Protein AF-A0A1J4KI09-F1 (afdb_monomer)

Foldseek 3Di:
DDCPDPVVVVVVVVVVVVVVVVVVPVVPVVVVVVPPPPPPPDDPDDDDDDDDDDDDDDDDPPVVVVVVVVVVVVVVVVVVVVVVVVVVVVVVVVVVVVVVVVVVVVVVVVVVVVVVVVVVVVVVVVVVVVVVVVVVVVVVVVVVVVVVVVVVVVVVVVVVVVVVVVVVVVVVVVVVVVVVVVVVVVVVVVVVVVVVVVVVVVVVVVVVVVVCVVVCVVPVPDDDDDDDDDDDDDDDDDDDDDDDDDDDDDDDDDDDDDDDDDPPDPDDDPVPPPPPPPPPDDDDDPDPDDDDDDDDDDDDDDDDDDDDDDDDDDDDDDDDDDDDDDDDDDDDDDDDDPDDDDDDDDDDDDPPDDPPPPPPPPPPVPPVVPVCLVVDDPVRLVVLLVVLVVVLVVLVVVLPDDDDPPDDPVRVVVVNVVSVVVNVVSVVSNVVSVVVCVVVVND

Structure (mmCIF, N/CA/C/O backbone):
data_AF-A0A1J4KI09-F1
#
_entry.id   AF-A0A1J4KI09-F1
#
loop_
_atom_site.group_PDB
_atom_site.id
_atom_site.type_symbol
_atom_site.label_atom_id
_atom_site.label_alt_id
_atom_site.label_comp_id
_atom_site.label_asym_id
_atom_site.label_entity_id
_atom_site.label_seq_id
_atom_site.pdbx_PDB_ins_code
_atom_site.Cartn_x
_atom_site.Cartn_y
_atom_site.Cartn_z
_atom_site.occupancy
_atom_site.B_iso_or_equiv
_atom_site.auth_seq_id
_atom_site.auth_comp_id
_atom_site.auth_asym_id
_atom_site.auth_atom_id
_atom_site.pdbx_PDB_model_num
ATOM 1 N N . MET A 1 1 ? 9.977 -10.238 6.187 1.00 40.34 1 MET A N 1
ATOM 2 C CA . MET A 1 1 ? 10.417 -11.441 5.438 1.00 40.34 1 MET A CA 1
ATOM 3 C C . MET A 1 1 ? 9.981 -11.279 3.990 1.00 40.34 1 MET A C 1
ATOM 5 O O . MET A 1 1 ? 8.787 -11.176 3.751 1.00 40.34 1 MET A O 1
ATOM 9 N N . SER A 1 2 ? 10.914 -11.167 3.041 1.00 41.56 2 SER A N 1
ATOM 10 C CA . SER A 1 2 ? 10.584 -10.875 1.637 1.00 41.56 2 SER A CA 1
ATOM 11 C C . SER A 1 2 ? 10.289 -12.168 0.868 1.00 41.56 2 SER A C 1
ATOM 13 O O . SER A 1 2 ? 11.198 -12.942 0.562 1.00 41.56 2 SER A O 1
ATOM 15 N N . PHE A 1 3 ? 9.011 -12.416 0.577 1.00 40.88 3 PHE A N 1
ATOM 16 C CA . PHE A 1 3 ? 8.553 -13.527 -0.259 1.00 40.88 3 PHE A CA 1
ATOM 17 C C . PHE A 1 3 ? 8.677 -13.161 -1.745 1.00 40.88 3 PHE A C 1
ATOM 19 O O . PHE A 1 3 ? 7.686 -13.022 -2.458 1.00 40.88 3 PHE A O 1
ATOM 26 N N . MET A 1 4 ? 9.908 -13.026 -2.246 1.00 41.66 4 MET A N 1
ATOM 27 C CA . MET A 1 4 ? 10.122 -13.129 -3.691 1.00 41.66 4 MET A CA 1
ATOM 28 C C . MET A 1 4 ? 9.833 -14.569 -4.110 1.00 41.66 4 MET A C 1
ATOM 30 O O . MET A 1 4 ? 10.566 -15.496 -3.761 1.00 41.66 4 MET A O 1
ATOM 34 N N . THR A 1 5 ? 8.751 -14.759 -4.858 1.00 57.91 5 THR A N 1
ATOM 35 C CA . THR A 1 5 ? 8.378 -16.066 -5.395 1.00 57.91 5 THR A CA 1
ATOM 36 C C . THR A 1 5 ? 9.490 -16.591 -6.311 1.00 57.91 5 THR A C 1
ATOM 38 O O . THR A 1 5 ? 10.073 -15.851 -7.109 1.00 57.91 5 THR A O 1
ATOM 41 N N . ASN A 1 6 ? 9.788 -17.893 -6.229 1.00 62.34 6 ASN A N 1
ATOM 42 C CA . ASN A 1 6 ? 10.844 -18.554 -7.017 1.00 62.34 6 ASN A CA 1
ATOM 43 C C . ASN A 1 6 ? 10.707 -18.347 -8.543 1.00 62.34 6 ASN A C 1
ATOM 45 O O . ASN A 1 6 ? 11.674 -18.522 -9.282 1.00 62.34 6 ASN A O 1
ATOM 49 N N . SER A 1 7 ? 9.527 -17.934 -9.015 1.00 54.84 7 SER A N 1
ATOM 50 C CA . SER A 1 7 ? 9.259 -17.586 -10.412 1.00 54.84 7 SER A CA 1
ATOM 51 C C . SER A 1 7 ? 9.945 -16.282 -10.849 1.00 54.84 7 SER A C 1
ATOM 53 O O . SER A 1 7 ? 10.498 -16.218 -11.948 1.00 54.84 7 SER A O 1
ATOM 55 N N . GLN A 1 8 ? 10.008 -15.258 -9.986 1.00 55.59 8 GLN A N 1
ATOM 56 C CA . GLN A 1 8 ? 10.677 -13.997 -10.332 1.00 55.59 8 GLN A CA 1
ATOM 57 C C . GLN A 1 8 ? 12.206 -14.103 -10.299 1.00 55.59 8 GLN A C 1
ATOM 59 O O . GLN A 1 8 ? 12.866 -13.527 -11.163 1.00 55.59 8 GLN A O 1
ATOM 64 N N . LYS A 1 9 ? 12.776 -14.913 -9.393 1.00 63.41 9 LYS A N 1
ATOM 65 C CA . LYS A 1 9 ? 14.228 -15.184 -9.373 1.00 63.41 9 LYS A CA 1
ATOM 66 C C . LYS A 1 9 ? 14.721 -15.889 -10.642 1.00 63.41 9 LYS A C 1
ATOM 68 O O . LYS A 1 9 ? 15.825 -15.614 -11.097 1.00 63.41 9 LYS A O 1
ATOM 73 N N . LYS A 1 10 ? 13.909 -16.768 -11.242 1.00 67.62 10 LYS A N 1
ATOM 74 C CA . LYS A 1 10 ? 14.282 -17.453 -12.492 1.00 67.62 10 LYS A CA 1
ATOM 75 C C . LYS A 1 10 ? 14.259 -16.519 -13.705 1.00 67.62 10 LYS A C 1
ATOM 77 O O . LYS A 1 10 ? 15.130 -16.626 -14.563 1.00 67.62 10 LYS A O 1
ATOM 82 N N . LYS A 1 11 ? 13.316 -15.571 -13.762 1.00 64.94 11 LYS A N 1
ATOM 83 C CA . LYS A 1 11 ? 13.238 -14.602 -14.870 1.00 64.94 11 LYS A CA 1
ATOM 84 C C . LYS A 1 11 ? 14.369 -13.572 -14.836 1.00 64.94 11 LYS A C 1
ATOM 86 O O . LYS A 1 11 ? 14.918 -13.263 -15.888 1.00 64.94 11 LYS A O 1
ATOM 91 N N . SER A 1 12 ? 14.767 -13.091 -13.655 1.00 62.97 12 SER A N 1
ATOM 92 C CA . SER A 1 12 ? 15.884 -12.142 -13.552 1.00 62.97 12 SER A CA 1
ATOM 93 C C . SER A 1 12 ? 17.239 -12.778 -13.885 1.00 62.97 12 SER A C 1
ATOM 95 O O . SER A 1 12 ? 18.073 -12.126 -14.508 1.00 62.97 12 SER A O 1
ATOM 97 N N . GLN A 1 13 ? 17.451 -14.058 -13.554 1.00 68.31 13 GLN A N 1
ATOM 98 C CA . GLN A 1 13 ? 18.690 -14.755 -13.922 1.00 68.31 13 GLN A CA 1
ATOM 99 C C . GLN A 1 13 ? 18.794 -15.059 -15.424 1.00 68.31 13 GLN A C 1
ATOM 101 O O . GLN A 1 13 ? 19.874 -14.905 -15.986 1.00 68.31 13 GLN A O 1
ATOM 106 N N . SER A 1 14 ? 17.682 -15.401 -16.086 1.00 70.75 14 SER A N 1
ATOM 107 C CA . SER A 1 14 ? 17.650 -15.634 -17.540 1.00 70.75 14 SER A CA 1
ATOM 108 C C . SER A 1 14 ? 18.038 -14.388 -18.346 1.00 70.75 14 SER A C 1
ATOM 110 O O . SER A 1 14 ? 18.774 -14.486 -19.327 1.00 70.75 14 SER A O 1
ATOM 112 N N . PHE A 1 15 ? 17.576 -13.208 -17.924 1.00 68.75 15 PHE A N 1
ATOM 113 C CA . PHE A 1 15 ? 17.843 -11.957 -18.640 1.00 68.75 15 PHE A CA 1
ATOM 114 C C . PHE A 1 15 ? 19.303 -11.502 -18.486 1.00 68.75 15 PHE A C 1
ATOM 116 O O . PHE A 1 15 ? 19.922 -11.028 -19.435 1.00 68.75 15 PHE A O 1
ATOM 123 N N . LEU A 1 16 ? 19.897 -11.715 -17.305 1.00 68.94 16 LEU A N 1
ATOM 124 C CA . LEU A 1 16 ? 21.315 -11.420 -17.079 1.00 68.94 16 LEU A CA 1
ATOM 125 C C . LEU A 1 16 ? 22.237 -12.359 -17.869 1.00 68.94 16 LEU A C 1
ATOM 127 O O . LEU A 1 16 ? 23.268 -11.906 -18.365 1.00 68.94 16 LEU A O 1
ATOM 131 N N . SER A 1 17 ? 21.869 -13.634 -18.053 1.00 70.56 17 SER A N 1
ATOM 132 C CA . SER A 1 17 ? 22.663 -14.549 -18.884 1.00 70.56 17 SER A CA 1
ATOM 133 C C . SER A 1 17 ? 22.672 -14.163 -20.367 1.00 70.56 17 SER A C 1
ATOM 135 O O . SER A 1 17 ? 23.716 -14.281 -21.004 1.00 70.56 17 SER A O 1
ATOM 137 N N . GLU A 1 18 ? 21.572 -13.636 -20.915 1.00 64.62 18 GLU A N 1
ATOM 138 C CA . GLU A 1 18 ? 21.535 -13.178 -22.315 1.00 64.62 18 GLU A CA 1
ATOM 139 C C . GLU A 1 18 ? 22.372 -11.909 -22.543 1.00 64.62 18 GLU A C 1
ATOM 141 O O . GLU A 1 18 ? 23.064 -11.803 -23.558 1.00 64.62 18 GLU A O 1
ATOM 146 N N . ILE A 1 19 ? 22.395 -10.982 -21.576 1.00 66.94 19 ILE A N 1
ATOM 147 C CA . ILE A 1 19 ? 23.230 -9.769 -21.647 1.00 66.94 19 ILE A CA 1
ATOM 148 C C . ILE A 1 19 ? 24.726 -10.110 -21.557 1.00 66.94 19 ILE A C 1
ATOM 150 O O . ILE A 1 19 ? 25.541 -9.535 -22.279 1.00 66.94 19 ILE A O 1
ATOM 154 N N . ILE A 1 20 ? 25.110 -11.067 -20.706 1.00 67.25 20 ILE A N 1
ATOM 155 C CA . ILE A 1 20 ? 26.515 -11.486 -20.575 1.00 67.25 20 ILE A CA 1
ATOM 156 C C . ILE A 1 20 ? 26.996 -12.192 -21.853 1.00 67.25 20 ILE A C 1
ATOM 158 O O . ILE A 1 20 ? 28.119 -11.959 -22.305 1.00 67.25 20 ILE A O 1
ATOM 162 N N . ILE A 1 21 ? 26.141 -13.004 -22.485 1.00 68.06 21 ILE A N 1
ATOM 163 C CA . ILE A 1 21 ? 26.481 -13.685 -23.741 1.00 68.06 21 ILE A CA 1
ATOM 164 C C . ILE A 1 21 ? 26.638 -12.674 -24.890 1.00 68.06 21 ILE A C 1
ATOM 166 O O . ILE A 1 21 ? 27.594 -12.798 -25.659 1.00 68.06 21 ILE A O 1
ATOM 170 N N . SER A 1 22 ? 25.789 -11.643 -24.987 1.00 58.75 22 SER A N 1
ATOM 171 C CA . SER A 1 22 ? 25.891 -10.639 -26.062 1.00 58.75 22 SER A CA 1
ATOM 172 C C . SER A 1 22 ? 27.106 -9.710 -25.914 1.00 58.75 22 SER A C 1
ATOM 174 O O . SER A 1 22 ? 27.771 -9.415 -26.906 1.00 58.75 22 SER A O 1
ATOM 176 N N . MET A 1 23 ? 27.480 -9.336 -24.686 1.00 55.41 23 MET A N 1
ATOM 177 C CA . MET A 1 23 ? 28.662 -8.501 -24.410 1.00 55.41 23 MET A CA 1
ATOM 178 C C . MET A 1 23 ? 29.997 -9.239 -24.619 1.00 55.41 23 MET A C 1
ATOM 180 O O . MET A 1 23 ? 31.010 -8.609 -24.921 1.00 55.41 23 MET A O 1
ATOM 184 N N . SER A 1 24 ? 30.018 -10.573 -24.518 1.00 59.16 24 SER A N 1
ATOM 185 C CA . SER A 1 24 ? 31.246 -11.374 -24.675 1.00 59.16 24 SER A CA 1
ATOM 186 C C . SER A 1 24 ? 31.774 -11.481 -26.117 1.00 59.16 24 SER A C 1
ATOM 188 O O . SER A 1 24 ? 32.908 -11.915 -26.317 1.00 59.16 24 SER A O 1
ATOM 190 N N . ARG A 1 25 ? 30.991 -11.063 -27.126 1.00 55.53 25 ARG A N 1
ATOM 191 C CA . ARG A 1 25 ? 31.372 -11.125 -28.554 1.00 55.53 25 ARG A CA 1
ATOM 192 C C . ARG A 1 25 ? 31.882 -9.803 -29.144 1.00 55.53 25 ARG A C 1
ATOM 194 O O . ARG A 1 25 ? 32.447 -9.819 -30.232 1.00 55.53 25 ARG A O 1
ATOM 201 N N . LEU A 1 26 ? 31.740 -8.680 -28.435 1.00 52.78 26 LEU A N 1
ATOM 202 C CA . LEU A 1 26 ? 32.254 -7.373 -28.874 1.00 52.78 26 LEU A CA 1
ATOM 203 C C . LEU A 1 26 ? 33.798 -7.218 -28.881 1.00 52.78 26 LEU A C 1
ATOM 205 O O . LEU A 1 26 ? 34.293 -6.472 -29.729 1.00 52.78 26 LEU A O 1
ATOM 209 N N . PRO A 1 27 ? 34.605 -7.882 -28.022 1.00 59.38 27 PRO A N 1
ATOM 210 C CA . PRO A 1 27 ? 36.053 -7.635 -27.999 1.00 59.38 27 PRO A CA 1
ATOM 211 C C . PRO A 1 27 ? 36.799 -8.163 -29.232 1.00 59.38 27 PRO A C 1
ATOM 213 O O . PRO A 1 27 ? 37.859 -7.647 -29.587 1.00 59.38 27 PRO A O 1
ATOM 216 N N . THR A 1 28 ? 36.268 -9.192 -29.894 1.00 57.41 28 THR A N 1
ATOM 217 C CA . THR A 1 28 ? 36.971 -9.916 -30.962 1.00 57.41 28 THR A CA 1
ATOM 218 C C . THR A 1 28 ? 37.059 -9.113 -32.260 1.00 57.41 28 THR A C 1
ATOM 220 O O . THR A 1 28 ? 38.090 -9.157 -32.928 1.00 57.41 28 THR A O 1
ATOM 223 N N . TYR A 1 29 ? 36.033 -8.322 -32.592 1.00 55.22 29 TYR A N 1
ATOM 224 C CA . TYR A 1 29 ? 36.029 -7.493 -33.805 1.00 55.22 29 TYR A CA 1
ATOM 225 C C . TYR A 1 29 ? 36.878 -6.218 -33.646 1.00 55.22 29 TYR A C 1
ATOM 227 O O . TYR A 1 29 ? 37.632 -5.846 -34.546 1.00 55.22 29 TYR A O 1
ATOM 235 N N . ALA A 1 30 ? 36.856 -5.595 -32.461 1.00 58.38 30 ALA A N 1
ATOM 236 C CA . ALA A 1 30 ? 37.676 -4.416 -32.166 1.00 58.38 30 ALA A CA 1
ATOM 237 C C . ALA A 1 30 ? 39.187 -4.734 -32.120 1.00 58.38 30 ALA A C 1
ATOM 239 O O . ALA A 1 30 ? 40.013 -3.915 -32.531 1.00 58.38 30 ALA A O 1
ATOM 240 N N . LEU A 1 31 ? 39.569 -5.938 -31.671 1.00 56.09 31 LEU A N 1
ATOM 241 C CA . LEU A 1 31 ? 40.963 -6.400 -31.699 1.00 56.09 31 LEU A CA 1
ATOM 242 C C . LEU A 1 31 ? 41.454 -6.735 -33.118 1.00 56.09 31 LEU A C 1
ATOM 244 O O . LEU A 1 31 ? 42.632 -6.521 -33.412 1.00 56.09 31 LEU A O 1
ATOM 248 N N . ALA A 1 32 ? 40.571 -7.187 -34.015 1.00 59.03 32 ALA A N 1
ATOM 249 C CA . ALA A 1 32 ? 40.919 -7.453 -35.413 1.00 59.03 32 ALA A CA 1
ATOM 250 C C . ALA A 1 32 ? 41.261 -6.165 -36.190 1.00 59.03 32 ALA A C 1
ATOM 252 O O . ALA A 1 32 ? 42.196 -6.158 -36.991 1.00 59.03 32 ALA A O 1
ATOM 253 N N . LEU A 1 33 ? 40.577 -5.051 -35.902 1.00 57.44 33 LEU A N 1
ATOM 254 C CA . LEU A 1 33 ? 40.860 -3.754 -36.533 1.00 57.44 33 LEU A CA 1
ATOM 255 C C . LEU A 1 33 ? 42.151 -3.101 -36.014 1.00 57.44 33 LEU A C 1
ATOM 257 O O . LEU A 1 33 ? 42.867 -2.469 -36.787 1.00 57.44 33 LEU A O 1
ATOM 261 N N . LYS A 1 34 ? 42.510 -3.304 -34.738 1.00 58.00 34 LYS A N 1
ATOM 262 C CA . LYS A 1 34 ? 43.745 -2.749 -34.151 1.00 58.00 34 LYS A CA 1
ATOM 263 C C . LYS A 1 34 ? 45.025 -3.409 -34.688 1.00 58.00 34 LYS A C 1
ATOM 265 O O . LYS A 1 34 ? 46.071 -2.767 -34.718 1.00 58.00 34 LYS A O 1
ATOM 270 N N . ASN A 1 35 ? 44.941 -4.662 -35.138 1.00 53.53 35 ASN A N 1
ATOM 271 C CA . ASN A 1 35 ? 46.080 -5.400 -35.696 1.00 53.53 35 ASN A CA 1
ATOM 272 C C . ASN A 1 35 ? 46.243 -5.231 -37.214 1.00 53.53 35 ASN A C 1
ATOM 274 O O . ASN A 1 35 ? 47.239 -5.691 -37.776 1.00 53.53 35 ASN A O 1
ATOM 278 N N . ARG A 1 36 ? 45.320 -4.534 -37.888 1.00 51.69 36 ARG A N 1
ATOM 279 C CA . ARG A 1 36 ? 45.487 -4.128 -39.287 1.00 51.69 36 ARG A CA 1
ATOM 280 C C . ARG A 1 36 ? 46.365 -2.877 -39.314 1.00 51.69 36 ARG A C 1
ATOM 282 O O . ARG A 1 36 ? 45.895 -1.755 -39.476 1.00 51.69 36 ARG A O 1
ATOM 289 N N . GLY A 1 37 ? 47.657 -3.078 -39.059 1.00 48.38 37 GLY A N 1
ATOM 290 C CA . GLY A 1 37 ? 48.666 -2.036 -39.174 1.00 48.38 37 GLY A CA 1
ATOM 291 C C . GLY A 1 37 ? 48.582 -1.412 -40.562 1.00 48.38 37 GLY A C 1
ATOM 292 O O . GLY A 1 37 ? 48.885 -2.064 -41.559 1.00 48.38 37 GLY A O 1
ATOM 293 N N . PHE A 1 38 ? 48.146 -0.156 -40.628 1.00 51.19 38 PHE A N 1
ATOM 294 C CA . PHE A 1 38 ? 48.319 0.680 -41.806 1.00 51.19 38 PHE A CA 1
ATOM 295 C C . PHE A 1 38 ? 49.824 0.819 -42.044 1.00 51.19 38 PHE A C 1
ATOM 297 O O . PHE A 1 38 ? 50.482 1.678 -41.453 1.00 51.19 38 PHE A O 1
ATOM 304 N N . SER A 1 39 ? 50.380 -0.052 -42.885 1.00 49.53 39 SER A N 1
ATOM 305 C CA . SER A 1 39 ? 51.708 0.127 -43.454 1.00 49.53 39 SER A CA 1
ATOM 306 C C . SER A 1 39 ? 51.708 1.448 -44.213 1.00 49.53 39 SER A C 1
ATOM 308 O O . SER A 1 39 ? 51.256 1.536 -45.350 1.00 49.53 39 SER A O 1
ATOM 310 N N . ARG A 1 40 ? 52.214 2.497 -43.561 1.00 49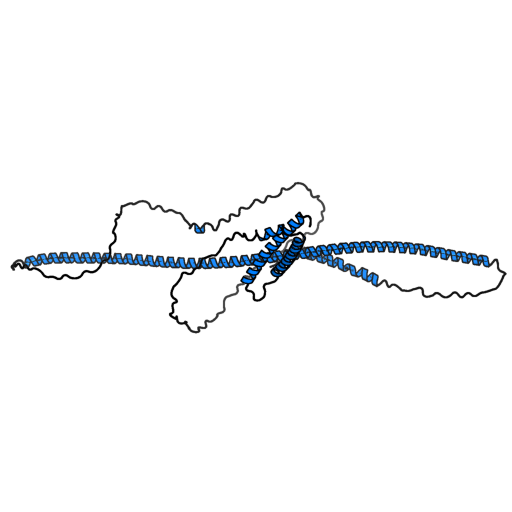.81 40 ARG A N 1
ATOM 311 C CA . ARG A 1 40 ? 52.555 3.796 -44.152 1.00 49.81 40 ARG A CA 1
ATOM 312 C C . ARG A 1 40 ? 53.785 3.673 -45.064 1.00 49.81 40 ARG A C 1
ATOM 314 O O . ARG A 1 40 ? 54.717 4.464 -44.960 1.00 49.81 40 ARG A O 1
ATOM 321 N N . SER A 1 41 ? 53.816 2.683 -45.953 1.00 53.31 41 SER A N 1
ATOM 322 C CA . SER A 1 41 ? 54.772 2.654 -47.057 1.00 53.31 41 SER A CA 1
ATOM 323 C C . SER A 1 41 ? 54.243 3.578 -48.149 1.00 53.31 41 SER A C 1
ATOM 325 O O . SER A 1 41 ? 53.607 3.142 -49.106 1.00 53.31 41 SER A O 1
ATOM 327 N N . GLY A 1 42 ? 54.448 4.882 -47.961 1.00 51.28 42 GLY A N 1
ATOM 328 C CA . GLY A 1 42 ? 54.383 5.819 -49.075 1.00 51.28 42 GLY A CA 1
ATOM 329 C C . GLY A 1 42 ? 55.451 5.445 -50.113 1.00 51.28 42 GLY A C 1
ATOM 330 O O . GLY A 1 42 ? 56.500 4.920 -49.729 1.00 51.28 42 GLY A O 1
ATOM 331 N N . PRO A 1 43 ? 55.216 5.687 -51.411 1.00 53.12 43 PRO A N 1
ATOM 332 C CA . PRO A 1 43 ? 56.205 5.426 -52.447 1.00 53.12 43 PRO A CA 1
ATOM 333 C C . PRO A 1 43 ? 57.367 6.424 -52.314 1.00 53.12 43 PRO A C 1
ATOM 335 O O . PRO A 1 43 ? 57.385 7.488 -52.925 1.00 53.12 43 PRO A O 1
ATOM 338 N N . GLN A 1 44 ? 58.352 6.095 -51.479 1.00 54.22 44 GLN A N 1
ATOM 339 C CA . GLN A 1 44 ? 59.696 6.653 -51.578 1.00 54.22 44 GLN A CA 1
ATOM 340 C C . GLN A 1 44 ? 60.394 5.937 -52.733 1.00 54.22 44 GLN A C 1
ATOM 342 O O . GLN A 1 44 ? 60.700 4.755 -52.606 1.00 54.22 44 GLN A O 1
ATOM 347 N N . ASN A 1 45 ? 60.565 6.642 -53.859 1.00 48.28 45 ASN A N 1
ATOM 348 C CA . ASN A 1 45 ? 61.741 6.639 -54.748 1.00 48.28 45 ASN A CA 1
ATOM 349 C C . ASN A 1 45 ? 61.357 7.153 -56.147 1.00 48.28 45 ASN A C 1
ATOM 351 O O . ASN A 1 45 ? 61.267 6.388 -57.103 1.00 48.28 45 ASN A O 1
ATOM 355 N N . PHE A 1 46 ? 61.182 8.470 -56.287 1.00 47.38 46 PHE A N 1
ATOM 356 C CA . PHE A 1 46 ? 61.346 9.113 -57.591 1.00 47.38 46 PHE A CA 1
ATOM 357 C C . PHE A 1 46 ? 62.843 9.297 -57.832 1.00 47.38 46 PHE A C 1
ATOM 359 O O . PHE A 1 46 ? 63.479 10.179 -57.256 1.00 47.38 46 PHE A O 1
ATOM 366 N N . THR A 1 47 ? 63.420 8.429 -58.656 1.00 56.00 47 THR A N 1
ATOM 367 C CA . THR A 1 47 ? 64.731 8.673 -59.257 1.00 56.00 47 THR A CA 1
ATOM 368 C C . THR A 1 47 ? 64.540 9.663 -60.412 1.00 56.00 47 THR A C 1
ATOM 370 O O . THR A 1 47 ? 63.721 9.409 -61.295 1.00 56.00 47 THR A O 1
ATOM 373 N N . PRO A 1 48 ? 65.230 10.817 -60.420 1.00 49.97 48 PRO A N 1
ATOM 374 C CA . PRO A 1 48 ? 65.137 11.759 -61.526 1.00 49.97 48 PRO A CA 1
ATOM 375 C C . PRO A 1 48 ? 65.775 11.145 -62.775 1.00 49.97 48 PRO A C 1
ATOM 377 O O . PRO A 1 48 ? 66.953 10.780 -62.773 1.00 49.97 48 PRO A O 1
ATOM 380 N N . VAL A 1 49 ? 64.980 11.034 -63.839 1.00 51.00 49 VAL A N 1
ATOM 381 C CA . VAL A 1 49 ? 65.434 10.630 -65.173 1.00 51.00 49 VAL A CA 1
ATOM 382 C C . VAL A 1 49 ? 66.421 11.686 -65.671 1.00 51.00 49 VAL A C 1
ATOM 384 O O . VAL A 1 49 ? 66.063 12.847 -65.858 1.00 51.00 49 VAL A O 1
ATOM 387 N N . LYS A 1 50 ? 67.689 11.296 -65.835 1.00 48.31 50 LYS A N 1
ATOM 388 C CA . LYS A 1 50 ? 68.705 12.120 -66.493 1.00 48.31 50 LYS A CA 1
ATOM 389 C C . LYS A 1 50 ? 68.548 11.960 -68.001 1.00 48.31 50 LYS A C 1
ATOM 391 O O . LYS A 1 50 ? 68.723 10.857 -68.512 1.00 48.31 50 LYS A O 1
ATOM 396 N N . PHE A 1 51 ? 68.241 13.053 -68.688 1.00 40.78 51 PHE A N 1
ATOM 397 C CA . PHE A 1 51 ? 68.315 13.130 -70.142 1.00 40.78 51 PHE A CA 1
ATOM 398 C C . PHE A 1 51 ? 69.785 13.270 -70.544 1.00 40.78 51 PHE A C 1
ATOM 400 O O . PHE A 1 51 ? 70.451 14.223 -70.141 1.00 40.78 51 PHE A O 1
ATOM 407 N N . TYR A 1 52 ? 70.293 12.288 -71.284 1.00 44.47 52 TYR A N 1
ATOM 408 C CA . TYR A 1 52 ? 71.517 12.431 -72.060 1.00 44.47 52 TYR A CA 1
ATOM 409 C C . TYR A 1 52 ? 71.096 12.759 -73.492 1.00 44.47 52 TYR A C 1
ATOM 411 O O . TYR A 1 52 ? 70.434 11.949 -74.139 1.00 44.47 52 TYR A O 1
ATOM 419 N N . ASP A 1 53 ? 71.446 13.961 -73.946 1.00 50.09 53 ASP A N 1
ATOM 420 C CA . ASP A 1 53 ? 71.375 14.346 -75.352 1.00 50.09 53 ASP A CA 1
ATOM 421 C C . ASP A 1 53 ? 72.462 13.578 -76.110 1.00 50.09 53 ASP A C 1
ATOM 423 O O . ASP A 1 53 ? 73.651 13.872 -75.974 1.00 50.09 53 ASP A O 1
ATOM 427 N N . GLU A 1 54 ? 72.058 12.583 -76.896 1.00 43.12 54 GLU A N 1
ATOM 428 C CA . GLU A 1 54 ? 72.945 11.851 -77.799 1.00 43.12 54 GLU A CA 1
ATOM 429 C C . GLU A 1 54 ? 72.547 12.186 -79.244 1.00 43.12 54 GLU A C 1
ATOM 431 O O . GLU A 1 54 ? 71.645 11.601 -79.842 1.00 43.12 54 GLU A O 1
ATOM 436 N N . TYR A 1 55 ? 73.208 13.212 -79.785 1.00 51.84 55 TYR A N 1
ATOM 437 C CA . TYR A 1 55 ? 73.355 13.404 -81.223 1.00 51.84 55 TYR A CA 1
ATOM 438 C C . TYR A 1 55 ? 74.298 12.311 -81.733 1.00 51.84 55 TYR A C 1
ATOM 440 O O . TYR A 1 55 ? 75.495 12.432 -81.502 1.00 51.84 55 TYR A O 1
ATOM 448 N N . GLU A 1 56 ? 73.794 11.288 -82.433 1.00 45.41 56 GLU A N 1
ATOM 449 C CA . GLU A 1 56 ? 74.525 10.654 -83.542 1.00 45.41 56 GLU A CA 1
ATOM 450 C C . GLU A 1 56 ? 73.697 9.638 -84.360 1.00 45.41 56 GLU A C 1
ATOM 452 O O . GLU A 1 56 ? 72.996 8.772 -83.838 1.00 45.41 56 GLU A O 1
ATOM 457 N N . SER A 1 57 ? 73.924 9.696 -85.677 1.00 44.16 57 SER A N 1
ATOM 458 C CA . SER A 1 57 ? 73.715 8.663 -86.707 1.00 44.16 57 SER A CA 1
ATOM 459 C C . SER A 1 57 ? 72.359 8.576 -87.439 1.00 44.16 57 SER A C 1
ATOM 461 O O . SER A 1 57 ? 71.510 7.712 -87.225 1.00 44.16 57 SER A O 1
ATOM 463 N N . GLU A 1 58 ? 72.244 9.401 -88.481 1.00 48.50 58 GLU A N 1
ATOM 464 C CA . GLU A 1 58 ? 71.566 9.029 -89.725 1.00 48.50 58 GLU A CA 1
ATOM 465 C C . GLU A 1 58 ? 72.309 7.837 -90.357 1.00 48.50 58 GLU A C 1
ATOM 467 O O . GLU A 1 58 ? 73.318 8.053 -91.009 1.00 48.50 58 GLU A O 1
ATOM 472 N N . TYR A 1 59 ? 71.881 6.590 -90.107 1.00 49.69 59 TYR A N 1
ATOM 473 C CA . TYR A 1 59 ? 72.002 5.413 -91.002 1.00 49.69 59 TYR A CA 1
ATOM 474 C C . TYR A 1 59 ? 71.495 4.136 -90.285 1.00 49.69 59 TYR A C 1
ATOM 476 O O . TYR A 1 59 ? 72.285 3.261 -89.948 1.00 49.69 59 TYR A O 1
ATOM 484 N N . ASN A 1 60 ? 70.179 3.996 -90.015 1.00 46.69 60 ASN A N 1
ATOM 485 C CA . ASN A 1 60 ? 69.586 2.683 -89.651 1.00 46.69 60 ASN A CA 1
ATOM 486 C C . ASN A 1 60 ? 68.033 2.580 -89.707 1.00 46.69 60 ASN A C 1
ATOM 488 O O . ASN A 1 60 ? 67.400 2.036 -88.804 1.00 46.69 60 ASN A O 1
ATOM 492 N N . SER A 1 61 ? 67.374 3.022 -90.789 1.00 52.06 61 SER A N 1
ATOM 493 C CA . SER A 1 61 ? 65.891 3.005 -90.921 1.00 52.06 61 SER A CA 1
ATOM 494 C C . SER A 1 61 ? 65.192 1.630 -90.896 1.00 52.06 61 SER A C 1
ATOM 496 O O . SER A 1 61 ? 63.968 1.580 -90.935 1.00 52.06 61 SER A O 1
ATOM 498 N N . ARG A 1 62 ? 65.912 0.498 -90.846 1.00 51.69 62 ARG A N 1
ATOM 499 C CA . ARG A 1 62 ? 65.299 -0.837 -90.639 1.00 51.69 62 ARG A CA 1
ATOM 500 C C . ARG A 1 62 ? 65.426 -1.358 -89.207 1.00 51.69 62 ARG A C 1
ATOM 502 O O . ARG A 1 62 ? 64.716 -2.288 -88.848 1.00 51.69 62 ARG A O 1
ATOM 509 N N . GLN A 1 63 ? 66.297 -0.766 -88.389 1.00 54.97 63 GLN A N 1
ATOM 510 C CA . GLN A 1 63 ? 66.442 -1.126 -86.976 1.00 54.97 63 GLN A CA 1
ATOM 511 C C . GLN A 1 63 ? 65.501 -0.304 -86.077 1.00 54.97 63 GLN A C 1
ATOM 513 O O . GLN A 1 63 ? 65.189 -0.733 -84.970 1.00 54.97 63 GLN A O 1
ATOM 518 N N . THR A 1 64 ?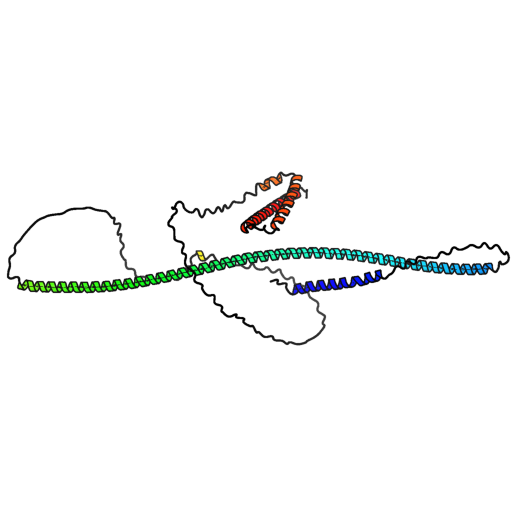 65.025 0.850 -86.560 1.00 60.16 64 THR A N 1
ATOM 519 C CA . THR A 1 64 ? 64.060 1.721 -85.867 1.00 60.16 64 THR A CA 1
ATOM 520 C C . THR A 1 64 ? 62.654 1.125 -85.839 1.00 60.16 64 THR A C 1
ATOM 522 O O . THR A 1 64 ? 62.039 1.111 -84.784 1.00 60.16 64 THR A O 1
ATOM 525 N N . VAL A 1 65 ? 62.195 0.517 -86.939 1.00 69.56 65 VAL A N 1
ATOM 526 C CA . VAL A 1 65 ? 60.846 -0.080 -87.027 1.00 69.56 65 VAL A CA 1
ATOM 527 C C . VAL A 1 65 ? 60.659 -1.233 -86.032 1.00 69.56 65 VAL A C 1
ATOM 529 O O . VAL A 1 65 ? 59.636 -1.309 -85.362 1.00 69.56 65 VAL A O 1
ATOM 532 N N . ASN A 1 66 ? 61.671 -2.091 -85.856 1.00 75.69 66 ASN A N 1
ATOM 533 C CA . ASN A 1 66 ? 61.599 -3.181 -84.873 1.00 75.69 66 ASN A CA 1
ATOM 534 C C . ASN A 1 66 ? 61.624 -2.659 -83.424 1.00 75.69 66 ASN A C 1
ATOM 536 O O . ASN A 1 66 ? 60.970 -3.230 -82.557 1.00 75.69 66 ASN A O 1
ATOM 540 N N . LYS A 1 67 ? 62.354 -1.565 -83.154 1.00 82.19 67 LYS A N 1
ATOM 541 C CA . LYS A 1 67 ? 62.356 -0.914 -81.832 1.00 82.19 67 LYS A CA 1
ATOM 542 C C . LYS A 1 67 ? 61.010 -0.254 -81.527 1.00 82.19 67 LYS A C 1
ATOM 544 O O . LYS A 1 67 ? 60.521 -0.386 -80.411 1.00 82.19 67 LYS A O 1
ATOM 549 N N . GLU A 1 68 ? 60.406 0.400 -82.516 1.00 84.31 68 GLU A N 1
ATOM 550 C CA . GLU A 1 68 ? 59.071 0.998 -82.410 1.00 84.31 68 GLU A CA 1
ATOM 551 C C . GLU A 1 68 ? 57.996 -0.073 -82.170 1.00 84.31 68 GLU A C 1
ATOM 553 O O . GLU A 1 68 ? 57.120 0.114 -81.331 1.00 84.31 68 GLU A O 1
ATOM 558 N N . GLU A 1 69 ? 58.073 -1.229 -82.835 1.00 85.69 69 GLU A N 1
ATOM 559 C CA . GLU A 1 69 ? 57.125 -2.330 -82.621 1.00 85.69 69 GLU A CA 1
ATOM 560 C C . GLU A 1 69 ? 57.267 -2.968 -81.226 1.00 85.69 69 GLU A C 1
ATOM 562 O O . GLU A 1 69 ? 56.267 -3.238 -80.555 1.00 85.69 69 GLU A O 1
ATOM 567 N N . GLU A 1 70 ? 58.496 -3.151 -80.731 1.00 89.12 70 GLU A N 1
ATOM 568 C CA . GLU A 1 70 ? 58.740 -3.569 -79.344 1.00 89.12 70 GLU A CA 1
ATOM 569 C C . GLU A 1 70 ? 58.210 -2.549 -78.328 1.00 89.12 70 GLU A C 1
ATOM 571 O O . GLU A 1 70 ? 57.658 -2.931 -77.293 1.00 89.12 70 GLU A O 1
ATOM 576 N N . GLU A 1 71 ? 58.360 -1.255 -78.605 1.00 90.69 71 GLU A N 1
ATOM 577 C CA . GLU A 1 71 ? 57.851 -0.181 -77.755 1.00 90.69 71 GLU A CA 1
ATOM 578 C C . GLU A 1 71 ? 56.319 -0.134 -77.754 1.00 90.69 71 GLU A C 1
ATOM 580 O O . GLU A 1 71 ? 55.712 -0.071 -76.685 1.00 90.69 71 GLU A O 1
ATOM 585 N N . ILE A 1 72 ? 55.679 -0.288 -78.915 1.00 92.75 72 ILE A N 1
ATOM 586 C CA . ILE A 1 72 ? 54.220 -0.413 -79.028 1.00 92.75 72 ILE A CA 1
ATOM 587 C C . ILE A 1 72 ? 53.721 -1.620 -78.228 1.00 92.75 72 ILE A C 1
ATOM 589 O O . ILE A 1 72 ? 52.726 -1.507 -77.511 1.00 92.75 72 ILE A O 1
ATOM 593 N N . ASN A 1 73 ? 54.406 -2.763 -78.299 1.00 93.19 73 ASN A N 1
ATOM 594 C CA . ASN A 1 73 ? 54.032 -3.948 -77.526 1.00 93.19 73 ASN A CA 1
ATOM 595 C C . ASN A 1 73 ? 54.184 -3.729 -76.011 1.00 93.19 73 ASN A C 1
ATOM 597 O O . ASN A 1 73 ? 53.322 -4.161 -75.246 1.00 93.19 73 ASN A O 1
ATOM 601 N N . LYS A 1 74 ? 55.217 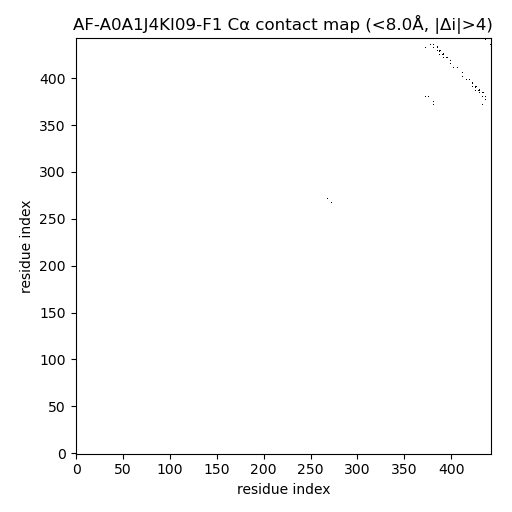-3.001 -75.564 1.00 95.38 74 LYS A N 1
ATOM 602 C CA . LYS A 1 74 ? 55.364 -2.600 -74.152 1.00 95.38 74 LYS A CA 1
ATOM 603 C C . LYS A 1 74 ? 54.252 -1.651 -73.712 1.00 95.38 74 LYS A C 1
ATOM 605 O O . LYS A 1 74 ? 53.675 -1.852 -72.648 1.00 95.38 74 LYS A O 1
ATOM 610 N N . LEU A 1 75 ? 53.923 -0.650 -74.529 1.00 95.50 75 LEU A N 1
ATOM 611 C CA . LEU A 1 75 ? 52.837 0.291 -74.246 1.00 95.50 75 LEU A CA 1
ATOM 612 C C . LEU A 1 75 ? 51.484 -0.420 -74.168 1.00 95.50 75 LEU A C 1
ATOM 614 O O . LEU A 1 75 ? 50.703 -0.117 -73.273 1.00 95.50 75 LEU A O 1
ATOM 618 N N . ARG A 1 76 ? 51.223 -1.400 -75.044 1.00 95.12 76 ARG A N 1
ATOM 619 C CA . ARG A 1 76 ? 50.022 -2.246 -74.963 1.00 95.12 76 ARG A CA 1
ATOM 620 C C . ARG A 1 76 ? 49.956 -3.017 -73.646 1.00 95.12 76 ARG A C 1
ATOM 622 O O . ARG A 1 76 ? 48.929 -2.954 -72.986 1.00 95.12 76 ARG A O 1
ATOM 629 N N . GLY A 1 77 ? 51.058 -3.642 -73.221 1.00 96.50 77 GLY A N 1
ATOM 630 C CA . GLY A 1 77 ? 51.119 -4.317 -71.919 1.00 96.50 77 GLY A CA 1
ATOM 631 C C . GLY A 1 77 ? 50.830 -3.376 -70.742 1.00 96.50 77 GLY A C 1
ATOM 632 O O . GLY A 1 77 ? 50.044 -3.714 -69.865 1.00 96.50 77 GLY A O 1
ATOM 633 N N . ILE A 1 78 ? 51.384 -2.158 -70.763 1.00 97.00 78 ILE A N 1
ATOM 634 C CA . ILE A 1 78 ? 51.100 -1.136 -69.740 1.00 97.00 78 ILE A CA 1
ATOM 635 C C . ILE A 1 78 ? 49.620 -0.727 -69.757 1.00 97.00 78 ILE A C 1
ATOM 637 O O . ILE A 1 78 ? 49.028 -0.534 -68.698 1.00 97.00 78 ILE A O 1
ATOM 641 N N . VAL A 1 79 ? 49.010 -0.577 -70.937 1.00 96.44 79 VAL A N 1
ATOM 642 C CA . VAL A 1 79 ? 47.581 -0.246 -71.058 1.00 96.44 79 VAL A CA 1
ATOM 643 C C . VAL A 1 79 ? 46.707 -1.359 -70.481 1.00 96.44 79 VAL A C 1
ATOM 645 O O . VAL A 1 79 ? 45.783 -1.045 -69.732 1.00 96.44 79 VAL A O 1
ATOM 648 N N . ASP A 1 80 ? 47.012 -2.626 -70.766 1.00 97.25 80 ASP A N 1
ATOM 649 C CA . ASP A 1 80 ? 46.277 -3.773 -70.219 1.00 97.25 80 ASP A CA 1
ATOM 650 C C . ASP A 1 80 ? 46.407 -3.835 -68.684 1.00 97.25 80 ASP A C 1
ATOM 652 O O . ASP A 1 80 ? 45.407 -3.983 -67.976 1.00 97.25 80 ASP A O 1
ATOM 656 N N . ASP A 1 81 ? 47.613 -3.615 -68.147 1.00 97.50 81 ASP A N 1
ATOM 657 C CA . ASP A 1 81 ? 47.857 -3.546 -66.700 1.00 97.50 81 ASP A CA 1
ATOM 658 C C . ASP A 1 81 ? 47.073 -2.398 -66.036 1.00 97.50 81 ASP A C 1
ATOM 660 O O . ASP A 1 81 ? 46.473 -2.574 -64.970 1.00 97.50 81 ASP A O 1
ATOM 664 N N . LEU A 1 82 ? 47.038 -1.220 -66.670 1.00 97.38 82 LEU A N 1
ATOM 665 C CA . LEU A 1 82 ? 46.268 -0.070 -66.189 1.00 97.38 82 LEU A CA 1
ATOM 666 C C . LEU A 1 82 ? 44.761 -0.336 -66.237 1.00 97.38 82 LEU A C 1
ATOM 668 O O . LEU A 1 82 ? 44.054 0.026 -65.296 1.00 97.38 82 LEU A O 1
ATOM 672 N N . GLN A 1 83 ? 44.256 -0.989 -67.287 1.00 97.06 83 GLN A N 1
ATOM 673 C CA . GLN A 1 83 ? 42.848 -1.384 -67.374 1.00 97.06 83 GLN A CA 1
ATOM 674 C C . GLN A 1 83 ? 42.482 -2.368 -66.260 1.00 97.06 83 GLN A C 1
ATOM 676 O O . GLN A 1 83 ? 41.510 -2.140 -65.537 1.00 97.06 83 GLN A O 1
ATOM 681 N N . MET A 1 84 ? 43.307 -3.393 -66.033 1.00 97.38 84 MET A N 1
ATOM 682 C CA . MET A 1 84 ? 43.126 -4.318 -64.912 1.00 97.38 84 MET A CA 1
ATOM 683 C C . MET A 1 84 ? 43.160 -3.601 -63.554 1.00 97.38 84 MET A C 1
ATOM 685 O O . MET A 1 84 ? 42.393 -3.941 -62.646 1.00 97.38 84 MET A O 1
ATOM 689 N N . GLN A 1 85 ? 44.031 -2.601 -63.393 1.00 97.75 85 GLN A N 1
ATOM 690 C CA . GLN A 1 85 ? 44.098 -1.799 -62.174 1.00 97.75 85 GLN A CA 1
ATOM 691 C C . GLN A 1 85 ? 42.833 -0.955 -61.975 1.00 97.75 85 GLN A C 1
ATOM 693 O O . GLN A 1 85 ? 42.321 -0.902 -60.856 1.00 97.75 85 GLN A O 1
ATOM 698 N N . ILE A 1 86 ? 42.297 -0.346 -63.036 1.00 97.62 86 ILE A N 1
ATOM 699 C CA . ILE A 1 86 ? 41.033 0.403 -62.997 1.00 97.62 86 ILE A CA 1
ATOM 700 C C . ILE A 1 86 ? 39.883 -0.522 -62.591 1.00 97.62 86 ILE A C 1
ATOM 702 O O . ILE A 1 86 ? 39.143 -0.200 -61.664 1.00 97.62 86 ILE A O 1
ATOM 706 N N . GLU A 1 87 ? 39.761 -1.700 -63.204 1.00 97.69 87 GLU A N 1
ATOM 707 C CA . GLU A 1 87 ? 38.717 -2.673 -62.854 1.00 97.69 87 GLU A CA 1
ATOM 708 C C . GLU A 1 87 ? 38.819 -3.158 -61.404 1.00 97.69 87 GLU A C 1
ATOM 710 O O . GLU A 1 87 ? 37.808 -3.424 -60.746 1.00 97.69 87 GLU A O 1
ATOM 715 N N . ARG A 1 88 ? 40.044 -3.303 -60.886 1.00 97.88 88 ARG A N 1
ATOM 716 C CA . ARG A 1 88 ? 40.271 -3.631 -59.478 1.00 97.88 88 ARG A CA 1
ATOM 717 C C . ARG A 1 88 ? 39.847 -2.482 -58.566 1.00 97.88 88 ARG A C 1
ATOM 719 O O . ARG A 1 88 ? 39.113 -2.733 -57.619 1.00 97.88 88 ARG A O 1
ATOM 726 N N . LEU A 1 89 ? 40.244 -1.247 -58.871 1.00 97.56 89 LEU A N 1
ATOM 727 C CA . LEU A 1 89 ? 39.859 -0.065 -58.093 1.00 97.56 89 LEU A CA 1
ATOM 728 C C . LEU A 1 89 ? 38.343 0.152 -58.090 1.00 97.56 89 LEU A C 1
ATOM 730 O O . LEU A 1 89 ? 37.782 0.488 -57.054 1.00 97.56 89 LEU A O 1
ATOM 734 N N . MET A 1 90 ? 37.662 -0.095 -59.211 1.00 97.56 90 MET A N 1
ATOM 735 C CA . MET A 1 90 ? 36.199 -0.025 -59.279 1.00 97.56 90 MET A CA 1
ATOM 736 C C . MET A 1 90 ? 35.523 -1.081 -58.394 1.00 97.56 90 MET A C 1
ATOM 738 O O . MET A 1 90 ? 34.535 -0.780 -57.726 1.00 97.56 90 MET A O 1
ATOM 742 N N . ARG A 1 91 ? 36.059 -2.310 -58.349 1.00 97.88 91 ARG A N 1
ATOM 743 C CA . ARG A 1 91 ? 35.576 -3.352 -57.428 1.00 97.88 91 ARG A CA 1
ATOM 744 C C . ARG A 1 91 ? 35.826 -2.986 -55.969 1.00 97.88 91 ARG A C 1
ATOM 746 O O . ARG A 1 91 ? 34.923 -3.153 -55.155 1.00 97.88 91 ARG A O 1
ATOM 753 N N . ASP A 1 92 ? 37.011 -2.472 -55.656 1.00 97.62 92 ASP A N 1
ATOM 754 C CA . ASP A 1 92 ? 37.361 -2.036 -54.304 1.00 97.62 92 ASP A CA 1
ATOM 755 C C . ASP A 1 92 ? 36.451 -0.874 -53.857 1.00 97.62 92 ASP A C 1
ATOM 757 O O . ASP A 1 92 ? 35.948 -0.900 -52.738 1.00 97.62 92 ASP A O 1
ATOM 761 N N . GLN A 1 93 ? 36.140 0.087 -54.739 1.00 97.31 93 GLN A N 1
ATOM 762 C CA . GLN A 1 93 ? 35.182 1.163 -54.451 1.00 97.31 93 GLN A CA 1
ATOM 763 C C . GLN A 1 93 ? 33.779 0.616 -54.159 1.00 97.31 93 GLN A C 1
ATOM 765 O O . GLN A 1 93 ? 33.182 0.985 -53.155 1.00 97.31 93 GLN A O 1
ATOM 770 N N . SER A 1 94 ? 33.278 -0.319 -54.974 1.00 97.62 94 SER A N 1
ATOM 771 C CA . SER A 1 94 ? 31.977 -0.951 -54.719 1.00 97.62 94 SER A CA 1
ATOM 772 C C . SER A 1 94 ? 31.942 -1.713 -53.389 1.00 97.62 94 SER A C 1
ATOM 774 O O . SER A 1 94 ? 30.888 -1.777 -52.762 1.00 97.62 94 SER A O 1
ATOM 776 N N . GLN A 1 95 ? 33.063 -2.298 -52.952 1.00 97.88 95 GLN A N 1
ATOM 777 C CA . GLN A 1 95 ? 33.160 -2.930 -51.632 1.00 97.88 95 GLN A CA 1
ATOM 778 C C . GLN A 1 95 ? 33.172 -1.901 -50.500 1.00 97.88 95 GLN A C 1
ATOM 780 O O . GLN A 1 95 ? 32.588 -2.158 -49.451 1.00 97.88 95 GLN A O 1
ATOM 785 N N . VAL A 1 96 ? 33.824 -0.751 -50.693 1.00 97.12 96 VAL A N 1
ATOM 786 C CA . VAL A 1 96 ? 33.798 0.346 -49.716 1.00 97.12 96 VAL A CA 1
ATOM 787 C C . VAL A 1 96 ? 32.374 0.869 -49.546 1.00 97.12 96 VAL A C 1
ATOM 789 O O . VAL A 1 96 ? 31.914 0.945 -48.411 1.00 97.12 96 VAL A O 1
ATOM 792 N N . ASP A 1 97 ? 31.657 1.124 -50.641 1.00 97.50 97 ASP A N 1
ATOM 793 C CA . ASP A 1 97 ? 30.268 1.599 -50.599 1.00 97.50 97 ASP A CA 1
ATOM 794 C C . ASP A 1 97 ? 29.345 0.591 -49.874 1.00 97.50 97 ASP A C 1
ATOM 796 O O . ASP A 1 97 ? 28.451 0.977 -49.116 1.00 97.50 97 ASP A O 1
ATOM 800 N N . GLU A 1 98 ? 29.584 -0.715 -50.055 1.00 98.06 98 GLU A N 1
ATOM 801 C CA . GLU A 1 98 ? 28.856 -1.774 -49.345 1.00 98.06 98 GLU A CA 1
ATOM 802 C C . GLU A 1 98 ? 29.103 -1.741 -47.836 1.00 98.06 98 GLU A C 1
ATOM 804 O O . GLU A 1 98 ? 28.161 -1.787 -47.044 1.00 98.06 98 GLU A O 1
ATOM 809 N N . ILE A 1 99 ? 30.371 -1.623 -47.437 1.00 97.12 99 ILE A N 1
ATOM 810 C CA . ILE A 1 99 ? 30.768 -1.555 -46.030 1.00 97.12 99 ILE A CA 1
ATOM 811 C C . ILE A 1 99 ? 30.233 -0.271 -45.384 1.00 97.12 99 ILE A C 1
ATOM 813 O O . ILE A 1 99 ? 29.796 -0.300 -44.236 1.00 97.12 99 ILE A O 1
ATOM 817 N N . GLU A 1 100 ? 30.236 0.860 -46.093 1.00 97.62 100 GLU A N 1
ATOM 818 C CA . GLU A 1 100 ? 29.662 2.114 -45.592 1.00 97.62 100 GLU A CA 1
ATOM 819 C C . GLU A 1 100 ? 28.159 1.986 -45.324 1.00 97.62 100 GLU A C 1
ATOM 821 O O . GLU A 1 100 ? 27.674 2.462 -44.292 1.00 97.62 100 GLU A O 1
ATOM 826 N N . ARG A 1 101 ? 27.432 1.293 -46.207 1.00 98.06 101 ARG A N 1
ATOM 827 C CA . ARG A 1 101 ? 26.012 0.985 -46.017 1.00 98.06 101 ARG A CA 1
ATOM 828 C C . ARG A 1 101 ? 25.778 0.078 -44.809 1.00 98.06 101 ARG A C 1
ATOM 830 O O . ARG A 1 101 ? 24.923 0.400 -43.987 1.00 98.06 101 ARG A O 1
ATOM 837 N N . GLU A 1 102 ? 26.560 -0.990 -44.656 1.00 98.25 102 GLU A N 1
ATOM 838 C CA . GLU A 1 102 ? 26.485 -1.888 -43.493 1.00 98.25 102 GLU A CA 1
ATOM 839 C C . GLU A 1 102 ? 26.774 -1.136 -42.179 1.00 98.25 102 GLU A C 1
ATOM 841 O O . GLU A 1 102 ? 26.035 -1.271 -41.204 1.00 98.25 102 GLU A O 1
ATOM 846 N N . ILE A 1 103 ? 27.784 -0.257 -42.167 1.00 97.19 103 ILE A N 1
ATOM 847 C CA . ILE A 1 103 ? 28.104 0.598 -41.013 1.00 97.19 103 ILE A CA 1
ATOM 848 C C . ILE A 1 103 ? 26.924 1.512 -40.653 1.00 97.19 103 ILE A C 1
ATOM 850 O O . ILE A 1 103 ? 26.659 1.740 -39.470 1.00 97.19 103 ILE A O 1
ATOM 854 N N . GLU A 1 104 ? 26.226 2.075 -41.638 1.00 98.25 104 GLU A N 1
ATOM 855 C CA . GLU A 1 104 ? 25.083 2.951 -41.375 1.00 98.25 104 GLU A CA 1
ATOM 856 C C . GLU A 1 104 ? 23.866 2.173 -40.847 1.00 98.25 104 GLU A C 1
ATOM 858 O O . GLU A 1 104 ? 23.215 2.627 -39.902 1.00 98.25 104 GLU A O 1
ATOM 863 N N . GLU A 1 105 ? 23.613 0.968 -41.364 1.00 98.00 105 GLU A N 1
ATOM 864 C CA . GLU A 1 105 ? 22.596 0.050 -40.831 1.00 98.00 105 GLU A CA 1
ATOM 865 C C . GLU A 1 105 ? 22.907 -0.355 -39.376 1.00 98.00 105 GLU A C 1
ATOM 867 O O . GLU A 1 105 ? 22.033 -0.282 -38.504 1.00 98.00 105 GLU A O 1
ATOM 872 N N . GLU A 1 106 ? 24.165 -0.688 -39.061 1.00 97.12 106 GLU A N 1
ATOM 873 C CA . GLU A 1 106 ? 24.588 -1.002 -37.691 1.00 97.12 106 GLU A CA 1
ATOM 874 C C . GLU A 1 106 ? 24.436 0.192 -36.738 1.00 97.12 106 GLU A C 1
ATOM 876 O O . GLU A 1 106 ? 24.027 0.021 -35.582 1.00 97.12 106 GLU A O 1
ATOM 881 N N . LYS A 1 107 ? 24.722 1.420 -37.196 1.00 97.44 107 LYS A N 1
ATOM 882 C CA . LYS A 1 107 ? 24.503 2.632 -36.389 1.00 97.44 107 LYS A CA 1
ATOM 883 C C . LYS A 1 107 ? 23.028 2.825 -36.062 1.00 97.44 107 LYS A C 1
ATOM 885 O O . LYS A 1 107 ? 22.713 3.129 -34.908 1.00 97.44 107 LYS A O 1
ATOM 890 N N . GLN A 1 108 ? 22.136 2.648 -37.037 1.00 98.06 108 GLN A N 1
ATOM 891 C CA . GLN A 1 108 ? 20.690 2.742 -36.817 1.00 98.06 108 GLN A CA 1
ATOM 892 C C . GLN A 1 108 ? 20.224 1.681 -35.815 1.00 98.06 108 GLN A C 1
ATOM 894 O O . GLN A 1 108 ? 19.562 2.010 -34.827 1.00 98.06 108 GLN A O 1
ATOM 899 N N . TYR A 1 109 ? 20.673 0.435 -35.980 1.00 98.00 109 TYR A N 1
ATOM 900 C CA . TYR A 1 109 ? 20.385 -0.643 -35.036 1.00 98.00 109 TYR A CA 1
ATOM 901 C C . TYR A 1 109 ? 20.875 -0.327 -33.610 1.00 98.00 109 TYR A C 1
ATOM 903 O O . TYR A 1 109 ? 20.143 -0.513 -32.632 1.00 98.00 109 TYR A O 1
ATOM 911 N N . CYS A 1 110 ? 22.085 0.224 -33.463 1.00 97.56 110 CYS A N 1
ATOM 912 C CA . CYS A 1 110 ? 22.611 0.649 -32.164 1.00 97.56 110 CYS A CA 1
ATOM 913 C C . CYS A 1 110 ? 21.779 1.775 -31.527 1.00 97.56 110 CYS A C 1
ATOM 915 O O . CYS A 1 110 ? 21.584 1.780 -30.308 1.00 97.56 110 CYS A O 1
ATOM 917 N N . GLN A 1 111 ? 21.272 2.722 -32.322 1.00 97.81 111 GLN A N 1
ATOM 918 C CA . GLN A 1 111 ? 20.394 3.787 -31.828 1.00 97.81 111 GLN A CA 1
ATOM 919 C C . GLN A 1 111 ? 19.052 3.235 -31.334 1.00 97.81 111 GLN A C 1
ATOM 921 O O . GLN A 1 111 ? 18.606 3.599 -30.242 1.00 97.81 111 GLN A O 1
ATOM 926 N N . GLU A 1 112 ? 18.437 2.311 -32.076 1.00 97.75 112 GLU A N 1
ATOM 927 C CA . GLU A 1 112 ? 17.212 1.640 -31.636 1.00 97.75 112 GLU A CA 1
ATOM 928 C C . GLU A 1 112 ? 17.422 0.855 -30.340 1.00 97.75 112 GLU A C 1
ATOM 930 O O . GLU A 1 112 ? 16.601 0.923 -29.421 1.00 97.75 112 GLU A O 1
ATOM 935 N N . LEU A 1 113 ? 18.533 0.117 -30.241 1.00 97.19 113 LEU A N 1
ATOM 936 C CA . LEU A 1 113 ? 18.869 -0.638 -29.040 1.00 97.19 113 LEU A CA 1
ATOM 937 C C . LEU A 1 113 ? 19.064 0.295 -27.839 1.00 97.19 113 LEU A C 1
ATOM 939 O O . LEU A 1 113 ? 18.559 0.011 -26.752 1.00 97.19 113 LEU A O 1
ATOM 943 N N . LYS A 1 114 ? 19.726 1.441 -28.039 1.00 98.12 114 LYS A N 1
ATOM 944 C CA . LYS A 1 114 ? 19.881 2.474 -27.009 1.00 98.12 114 LYS A CA 1
ATOM 945 C C . LYS A 1 114 ? 18.524 3.004 -26.534 1.00 98.12 114 LYS A C 1
ATOM 947 O O . LYS A 1 114 ? 18.301 3.073 -25.327 1.00 98.12 114 LYS A O 1
ATOM 952 N N . SER A 1 115 ? 17.606 3.308 -27.453 1.00 98.12 115 SER A N 1
ATOM 953 C CA . SER A 1 115 ? 16.247 3.756 -27.113 1.00 98.12 115 SER A CA 1
ATOM 954 C C . SER A 1 115 ? 15.464 2.692 -26.327 1.00 98.12 115 SER A C 1
ATOM 956 O O . SER A 1 115 ? 14.830 3.001 -25.315 1.00 98.12 115 SER A O 1
ATOM 958 N N . LYS A 1 116 ? 15.573 1.414 -26.719 1.00 97.94 116 LYS A N 1
ATOM 959 C CA . LYS A 1 116 ? 14.961 0.285 -25.994 1.00 97.94 116 LYS A CA 1
ATOM 960 C C . LYS A 1 116 ? 15.518 0.143 -24.573 1.00 97.94 116 LYS A C 1
ATOM 962 O O . LYS A 1 116 ? 14.744 -0.071 -23.641 1.00 97.94 116 LYS A O 1
ATOM 967 N N . ILE A 1 117 ? 16.832 0.298 -24.388 1.00 96.94 117 ILE A N 1
ATOM 968 C CA . ILE A 1 117 ? 17.478 0.263 -23.065 1.00 96.94 117 ILE A CA 1
ATOM 969 C C . ILE A 1 117 ? 17.003 1.430 -22.191 1.00 96.94 117 ILE A C 1
ATOM 971 O O . ILE A 1 117 ? 16.691 1.228 -21.016 1.00 96.94 117 ILE A O 1
ATOM 975 N N . GLU A 1 118 ? 16.911 2.638 -22.745 1.00 97.81 118 GLU A N 1
ATOM 976 C CA . GLU A 1 118 ? 16.431 3.816 -22.018 1.00 97.81 118 GLU A CA 1
ATOM 977 C C . GLU A 1 118 ? 14.971 3.644 -21.574 1.00 97.81 118 GLU A C 1
ATOM 979 O O . GLU A 1 118 ? 14.655 3.828 -20.397 1.00 97.81 118 GLU A O 1
ATOM 984 N N . SER A 1 119 ? 14.103 3.166 -22.472 1.00 97.81 119 SER A N 1
ATOM 985 C CA . SER A 1 119 ? 12.708 2.841 -22.157 1.00 97.81 119 SER A CA 1
ATOM 986 C C . SER A 1 119 ? 12.592 1.782 -21.050 1.00 97.81 119 SER A C 1
ATOM 988 O O . SER A 1 119 ? 11.873 1.985 -20.069 1.00 97.81 119 SER A O 1
ATOM 990 N N . ALA A 1 120 ? 13.356 0.686 -21.145 1.00 97.19 120 ALA A N 1
ATOM 991 C CA . ALA A 1 120 ? 13.383 -0.358 -20.119 1.00 97.19 120 ALA A CA 1
ATOM 992 C C . ALA A 1 120 ? 13.885 0.168 -18.761 1.00 97.19 120 ALA A C 1
ATOM 994 O O . ALA A 1 120 ? 13.368 -0.221 -17.713 1.00 97.19 120 ALA A O 1
ATOM 995 N N . THR A 1 121 ? 14.851 1.089 -18.773 1.00 97.31 121 THR A N 1
ATOM 996 C CA . THR A 1 121 ? 15.384 1.726 -17.560 1.00 97.31 121 THR A CA 1
ATOM 997 C C . THR A 1 121 ? 14.329 2.596 -16.875 1.00 97.31 121 THR A C 1
ATOM 999 O O . THR A 1 121 ? 14.186 2.538 -15.652 1.00 97.31 121 THR A O 1
ATOM 1002 N N . VAL A 1 122 ? 13.540 3.354 -17.644 1.00 96.94 122 VAL A N 1
ATOM 1003 C CA . VAL A 1 122 ? 12.411 4.135 -17.111 1.00 96.94 122 VAL A CA 1
ATOM 1004 C C . VAL A 1 122 ? 11.337 3.217 -16.525 1.00 96.94 122 VAL A C 1
ATOM 1006 O O . VAL A 1 122 ? 10.889 3.445 -15.402 1.00 96.94 122 VAL A O 1
ATOM 1009 N N . MET A 1 123 ? 10.967 2.138 -17.225 1.00 96.44 123 MET A N 1
ATOM 1010 C CA . MET A 1 123 ? 10.000 1.161 -16.704 1.00 96.44 123 MET A CA 1
ATOM 1011 C C . MET A 1 123 ? 10.473 0.518 -15.393 1.00 96.44 123 MET A C 1
ATOM 1013 O O . MET A 1 123 ? 9.676 0.354 -14.469 1.00 96.44 123 MET A O 1
ATOM 1017 N N . LEU A 1 124 ? 11.766 0.191 -15.285 1.00 97.12 124 LEU A N 1
ATOM 1018 C CA . LEU A 1 124 ? 12.350 -0.359 -14.063 1.00 97.12 124 LEU A CA 1
ATOM 1019 C C . LEU A 1 124 ? 12.292 0.642 -12.902 1.00 97.12 124 LEU A C 1
ATOM 1021 O O . LEU A 1 124 ? 11.931 0.250 -11.793 1.00 97.12 124 LEU A O 1
ATOM 1025 N N . ARG A 1 125 ? 12.606 1.922 -13.147 1.00 97.19 125 ARG A N 1
ATOM 1026 C CA . ARG A 1 125 ? 12.513 2.977 -12.125 1.00 97.19 125 ARG A CA 1
ATOM 1027 C C . ARG A 1 125 ? 11.077 3.139 -11.622 1.00 97.19 125 ARG A C 1
ATOM 1029 O O . ARG A 1 125 ? 10.855 3.095 -10.416 1.00 97.19 125 ARG A O 1
ATOM 1036 N N . ASN A 1 126 ? 10.101 3.206 -12.526 1.00 94.06 126 ASN A N 1
ATOM 1037 C CA . ASN A 1 126 ? 8.687 3.300 -12.150 1.00 94.06 126 ASN A CA 1
ATOM 1038 C C . ASN A 1 126 ? 8.241 2.069 -11.337 1.00 94.06 126 ASN A C 1
ATOM 1040 O O . ASN A 1 126 ? 7.557 2.193 -10.323 1.00 94.06 126 ASN A O 1
ATOM 1044 N N . ALA A 1 127 ? 8.673 0.865 -11.727 1.00 96.12 127 ALA A N 1
ATOM 1045 C CA . ALA A 1 127 ? 8.389 -0.351 -10.966 1.00 96.12 127 ALA A CA 1
ATOM 1046 C C . ALA A 1 127 ? 9.010 -0.317 -9.553 1.00 96.12 127 ALA A C 1
ATOM 1048 O O . ALA A 1 127 ? 8.366 -0.721 -8.583 1.00 96.12 127 ALA A O 1
ATOM 1049 N N . GLN A 1 128 ? 10.230 0.206 -9.404 1.00 95.88 128 GLN A N 1
ATOM 1050 C CA . GLN A 1 128 ? 10.861 0.396 -8.093 1.00 95.88 128 GLN A CA 1
ATOM 1051 C C . GLN A 1 128 ? 10.089 1.390 -7.215 1.00 95.88 128 GLN A C 1
ATOM 1053 O O . GLN A 1 128 ? 9.864 1.107 -6.039 1.00 95.88 128 GLN A O 1
ATOM 1058 N N . GLU A 1 129 ? 9.628 2.507 -7.778 1.00 96.62 129 GLU A N 1
ATOM 1059 C CA . GLU A 1 129 ? 8.811 3.499 -7.065 1.00 96.62 129 GLU A CA 1
ATOM 1060 C C . GLU A 1 129 ? 7.469 2.911 -6.609 1.00 96.62 129 GLU A C 1
ATOM 1062 O O . GLU A 1 129 ? 7.112 3.034 -5.438 1.00 96.62 129 GLU A O 1
ATOM 1067 N N . THR A 1 130 ? 6.767 2.176 -7.479 1.00 94.56 130 THR A N 1
ATOM 1068 C CA . THR A 1 130 ? 5.521 1.483 -7.093 1.00 94.56 130 THR A CA 1
ATOM 1069 C C . THR A 1 130 ? 5.746 0.437 -5.998 1.00 94.56 130 THR A C 1
ATOM 1071 O O . THR A 1 130 ? 4.942 0.335 -5.074 1.00 94.56 130 THR A O 1
ATOM 1074 N N . THR A 1 131 ? 6.863 -0.298 -6.045 1.00 95.50 131 THR A N 1
ATOM 1075 C CA . THR A 1 131 ? 7.224 -1.277 -5.006 1.00 95.50 131 THR A CA 1
ATOM 1076 C C . THR A 1 131 ? 7.506 -0.586 -3.673 1.00 95.50 131 THR A C 1
ATOM 1078 O O . THR A 1 131 ? 7.106 -1.087 -2.624 1.00 95.50 131 THR A O 1
ATOM 1081 N N . LYS A 1 132 ? 8.163 0.579 -3.699 1.00 95.88 132 LYS A N 1
ATOM 1082 C CA . LYS A 1 132 ? 8.406 1.389 -2.501 1.00 95.88 132 LYS A CA 1
ATOM 1083 C C . LYS A 1 132 ? 7.090 1.862 -1.879 1.00 95.88 132 LYS A C 1
ATOM 1085 O O . LYS A 1 132 ? 6.887 1.637 -0.693 1.00 95.88 132 LYS A O 1
ATOM 1090 N N . LEU A 1 133 ? 6.172 2.402 -2.685 1.00 93.94 133 LEU A N 1
ATOM 1091 C CA . LEU A 1 133 ? 4.843 2.820 -2.221 1.00 93.94 133 LEU A CA 1
ATOM 1092 C C . LEU A 1 133 ? 4.055 1.658 -1.598 1.00 93.94 133 LEU A C 1
ATOM 1094 O O . LEU A 1 133 ? 3.457 1.813 -0.537 1.00 93.94 133 LEU A O 1
ATOM 1098 N N . GLN A 1 134 ? 4.087 0.476 -2.218 1.00 95.00 134 GLN A N 1
ATOM 1099 C CA . GLN A 1 134 ? 3.463 -0.727 -1.655 1.00 95.00 134 GLN A CA 1
ATOM 1100 C C . GLN A 1 134 ? 4.103 -1.144 -0.327 1.00 95.00 134 GLN A C 1
ATOM 1102 O O . GLN A 1 134 ? 3.401 -1.532 0.603 1.00 95.00 134 GLN A O 1
ATOM 1107 N N . ASN A 1 135 ? 5.428 -1.053 -0.211 1.00 95.31 135 ASN A N 1
ATOM 1108 C CA . ASN A 1 135 ? 6.129 -1.362 1.030 1.00 95.31 135 ASN A CA 1
ATOM 1109 C C . ASN A 1 135 ? 5.769 -0.371 2.149 1.00 95.31 135 ASN A C 1
ATOM 1111 O O . ASN A 1 135 ? 5.523 -0.792 3.277 1.00 95.31 135 ASN A O 1
ATOM 1115 N N . ASP A 1 136 ? 5.665 0.920 1.834 1.00 92.69 136 ASP A N 1
ATOM 1116 C CA . ASP A 1 136 ? 5.250 1.952 2.788 1.00 92.69 136 ASP A CA 1
ATOM 1117 C C . ASP A 1 136 ? 3.801 1.717 3.266 1.00 92.69 136 ASP A C 1
ATOM 1119 O O . ASP A 1 136 ? 3.514 1.824 4.461 1.00 92.69 136 ASP A O 1
ATOM 1123 N N . GLN A 1 137 ? 2.902 1.279 2.372 1.00 94.38 137 GLN A N 1
ATOM 1124 C CA . GLN A 1 137 ? 1.544 0.851 2.737 1.00 94.38 137 GLN A CA 1
ATOM 1125 C C . GLN A 1 137 ? 1.539 -0.365 3.676 1.00 94.38 137 GLN A C 1
ATOM 1127 O O . GLN A 1 137 ? 0.773 -0.393 4.640 1.00 94.38 137 GLN A O 1
ATOM 1132 N N . VAL A 1 138 ? 2.393 -1.365 3.436 1.00 95.62 138 VAL A N 1
ATOM 1133 C CA . VAL A 1 138 ? 2.515 -2.536 4.324 1.00 95.62 138 VAL A CA 1
ATOM 1134 C C . VAL A 1 138 ? 2.973 -2.111 5.719 1.00 95.62 138 VAL A C 1
ATOM 1136 O O . VAL A 1 138 ? 2.343 -2.498 6.702 1.00 95.62 138 VAL A O 1
ATOM 1139 N N . VAL A 1 139 ? 3.998 -1.259 5.816 1.00 95.12 139 VAL A N 1
ATOM 1140 C CA . VAL A 1 139 ? 4.495 -0.731 7.100 1.00 95.12 139 VAL A CA 1
ATOM 1141 C C . VAL A 1 139 ? 3.402 0.045 7.843 1.00 95.12 139 VAL A C 1
ATOM 1143 O O . VAL A 1 139 ? 3.240 -0.096 9.059 1.00 95.12 139 VAL A O 1
ATOM 1146 N N . TYR A 1 140 ? 2.604 0.833 7.121 1.00 95.81 140 TYR A N 1
ATOM 1147 C CA . TYR A 1 140 ? 1.453 1.530 7.689 1.00 95.81 140 TYR A CA 1
ATOM 1148 C C . TYR A 1 140 ? 0.409 0.558 8.270 1.00 95.81 140 TYR A C 1
ATOM 1150 O O . TYR A 1 140 ? -0.016 0.722 9.419 1.00 95.81 140 TYR A O 1
ATOM 1158 N N . PHE A 1 141 ? 0.033 -0.492 7.532 1.00 96.75 141 PHE A N 1
ATOM 1159 C CA . PHE A 1 141 ? -0.918 -1.493 8.026 1.00 96.75 141 PHE A CA 1
ATOM 1160 C C . PHE A 1 141 ? -0.376 -2.304 9.209 1.00 96.75 141 PHE A C 1
ATOM 1162 O O . PHE A 1 141 ? -1.132 -2.589 10.139 1.00 96.75 141 PHE A O 1
ATOM 1169 N N . GLU A 1 142 ? 0.919 -2.629 9.229 1.00 95.50 142 GLU A N 1
ATOM 1170 C CA . GLU A 1 142 ? 1.571 -3.281 10.373 1.00 95.50 142 GLU A CA 1
ATOM 1171 C C . GLU A 1 142 ? 1.488 -2.417 11.643 1.00 95.50 142 GLU A C 1
ATOM 1173 O O . GLU A 1 142 ? 1.194 -2.929 12.727 1.00 95.50 142 GLU A O 1
ATOM 1178 N N . SER A 1 143 ? 1.660 -1.098 11.511 1.00 95.19 143 SER A N 1
ATOM 1179 C CA . SER A 1 143 ? 1.503 -0.142 12.616 1.00 95.19 143 SER A CA 1
ATOM 1180 C C . SER A 1 143 ? 0.070 -0.116 13.164 1.00 95.19 143 SER A C 1
ATOM 1182 O O . SER A 1 143 ? -0.134 -0.211 14.379 1.00 95.19 143 SER A O 1
ATOM 1184 N N . ILE A 1 144 ? -0.941 -0.076 12.284 1.00 95.81 144 ILE A N 1
ATOM 1185 C CA . ILE A 1 144 ? -2.356 -0.152 12.690 1.00 95.81 144 ILE A CA 1
ATOM 1186 C C . ILE A 1 144 ? -2.650 -1.474 13.399 1.00 95.81 144 ILE A C 1
ATOM 1188 O O . ILE A 1 144 ? -3.322 -1.484 14.433 1.00 95.81 144 ILE A O 1
ATOM 1192 N N . LEU A 1 145 ? -2.167 -2.591 12.851 1.00 96.38 145 LEU A N 1
ATOM 1193 C CA . LEU A 1 145 ? -2.399 -3.916 13.416 1.00 96.38 145 LEU A CA 1
ATOM 1194 C C . LEU A 1 145 ? -1.769 -4.040 14.809 1.00 96.38 145 LEU A C 1
ATOM 1196 O O . LEU A 1 145 ? -2.421 -4.519 15.736 1.00 96.38 145 LEU A O 1
ATOM 1200 N N . SER A 1 146 ? -0.544 -3.537 14.978 1.00 96.38 146 SER A N 1
ATOM 1201 C CA . SER A 1 146 ? 0.132 -3.458 16.276 1.00 96.38 146 SER A CA 1
ATOM 1202 C C . SER A 1 146 ? -0.680 -2.642 17.288 1.00 96.38 146 SER A C 1
ATOM 1204 O O . SER A 1 146 ? -0.946 -3.117 18.394 1.00 96.38 146 SER A O 1
ATOM 1206 N N . GLY A 1 147 ? -1.178 -1.465 16.892 1.00 96.25 147 GLY A N 1
ATOM 1207 C CA . GLY A 1 147 ? -2.035 -0.635 17.744 1.00 96.25 147 GLY A CA 1
ATOM 1208 C C . GLY A 1 147 ? -3.348 -1.323 18.139 1.00 96.25 147 GLY A C 1
ATOM 1209 O O . GLY A 1 147 ? -3.743 -1.289 19.306 1.00 96.25 147 GLY A O 1
ATOM 1210 N N . LYS A 1 148 ? -4.010 -2.012 17.199 1.00 97.56 148 LYS A N 1
ATOM 1211 C CA . LYS A 1 148 ? -5.227 -2.791 17.487 1.00 97.56 148 LYS A CA 1
ATOM 1212 C C . LYS A 1 148 ? -4.956 -3.959 18.436 1.00 97.56 148 LYS A C 1
ATOM 1214 O O . LYS A 1 148 ? -5.767 -4.192 19.330 1.00 97.56 148 LYS A O 1
ATOM 1219 N N . ASN A 1 149 ? -3.823 -4.645 18.291 1.00 95.75 149 ASN A N 1
ATOM 1220 C CA . ASN A 1 149 ? -3.428 -5.729 19.191 1.00 95.75 149 ASN A CA 1
ATOM 1221 C C . ASN A 1 149 ? -3.159 -5.216 20.612 1.00 95.75 149 ASN A C 1
ATOM 1223 O O . ASN A 1 149 ? -3.650 -5.806 21.569 1.00 95.75 149 ASN A O 1
ATOM 1227 N N . GLN A 1 150 ? -2.470 -4.079 20.761 1.00 96.88 150 GLN A N 1
ATOM 1228 C CA . GLN A 1 150 ? -2.268 -3.446 22.071 1.00 96.88 150 GLN A CA 1
ATOM 1229 C C . GLN A 1 150 ? -3.601 -3.073 22.735 1.00 96.88 150 GLN A C 1
ATOM 1231 O O . GLN A 1 150 ? -3.803 -3.340 23.922 1.00 96.88 150 GLN A O 1
ATOM 1236 N N . LEU A 1 151 ? -4.539 -2.507 21.967 1.00 97.44 151 LEU A N 1
ATOM 1237 C CA . LEU A 1 151 ? -5.877 -2.186 22.462 1.00 97.44 151 LEU A CA 1
ATOM 1238 C C . LEU A 1 151 ? -6.661 -3.445 22.866 1.00 97.44 151 LEU A C 1
ATOM 1240 O O . LEU A 1 151 ? -7.325 -3.438 23.901 1.00 97.44 151 LEU A O 1
ATOM 1244 N N . ALA A 1 152 ? -6.587 -4.517 22.075 1.00 97.75 152 ALA A N 1
ATOM 1245 C CA . ALA A 1 152 ? -7.239 -5.787 22.385 1.00 97.75 152 ALA A CA 1
ATOM 1246 C C . ALA A 1 152 ? -6.700 -6.384 23.694 1.00 97.75 152 ALA A C 1
ATOM 1248 O O . ALA A 1 152 ? -7.486 -6.700 24.585 1.00 97.75 152 ALA A O 1
ATOM 1249 N N . SER A 1 153 ? -5.376 -6.422 23.861 1.00 97.31 153 SER A N 1
ATOM 1250 C CA . SER A 1 153 ? -4.730 -6.870 25.099 1.00 97.31 153 SER A CA 1
ATOM 1251 C C . SER A 1 153 ? -5.098 -6.002 26.307 1.00 97.31 153 SER A C 1
ATOM 1253 O O . SER A 1 153 ? -5.345 -6.525 27.390 1.00 97.31 153 SER A O 1
ATOM 1255 N N . SER A 1 154 ? -5.200 -4.679 26.143 1.00 97.94 154 SER A N 1
ATOM 1256 C CA . SER A 1 154 ? -5.659 -3.782 27.213 1.00 97.94 154 SER A CA 1
ATOM 1257 C C . SER A 1 154 ? -7.111 -4.064 27.630 1.00 97.94 154 SER A C 1
ATOM 1259 O O . SER A 1 154 ? -7.410 -4.123 28.826 1.00 97.94 154 SER A O 1
ATOM 1261 N N . LYS A 1 155 ? -8.009 -4.297 26.662 1.00 98.31 155 LYS A N 1
ATOM 1262 C CA . LYS A 1 155 ? -9.409 -4.671 26.929 1.00 98.31 155 LYS A CA 1
ATOM 1263 C C . LYS A 1 155 ? -9.517 -6.017 27.638 1.00 98.31 155 LYS A C 1
ATOM 1265 O O . LYS A 1 155 ? -10.293 -6.139 28.582 1.00 98.31 155 LYS A O 1
ATOM 1270 N N . GLU A 1 156 ? -8.730 -7.002 27.219 1.00 98.31 156 GLU A N 1
ATOM 1271 C CA . GLU A 1 156 ? -8.682 -8.319 27.856 1.00 98.31 156 GLU A CA 1
ATOM 1272 C C . GLU A 1 156 ? -8.227 -8.217 29.319 1.00 98.31 156 GLU A C 1
ATOM 1274 O O . GLU A 1 156 ? -8.890 -8.746 30.210 1.00 98.31 156 GLU A O 1
ATOM 1279 N N . GLN A 1 157 ? -7.177 -7.438 29.599 1.00 98.06 157 GLN A N 1
ATOM 1280 C CA . GLN A 1 157 ? -6.727 -7.185 30.972 1.00 98.06 157 GLN A CA 1
ATOM 1281 C C . GLN A 1 157 ? -7.804 -6.508 31.834 1.00 98.06 157 GLN A C 1
ATOM 1283 O O . GLN A 1 157 ? -7.969 -6.857 33.003 1.00 98.06 157 GLN A O 1
ATOM 1288 N N . MET A 1 158 ? -8.551 -5.548 31.281 1.00 98.25 158 MET A N 1
ATOM 1289 C CA . MET A 1 158 ? -9.660 -4.904 31.991 1.00 98.25 158 MET A CA 1
ATOM 1290 C C . MET A 1 158 ? -10.796 -5.890 32.279 1.00 98.25 158 MET A C 1
ATOM 1292 O O . MET A 1 158 ? -11.313 -5.915 33.394 1.00 98.25 158 MET A O 1
ATOM 1296 N N . LEU A 1 159 ? -11.148 -6.734 31.306 1.00 98.25 159 LEU A N 1
ATOM 1297 C CA . LEU A 1 159 ? -12.170 -7.765 31.468 1.00 98.25 159 LEU A CA 1
ATOM 1298 C C . LEU A 1 159 ? -11.772 -8.773 32.552 1.00 98.25 159 LEU A C 1
ATOM 1300 O O . LEU A 1 159 ? -12.596 -9.111 33.400 1.00 98.25 159 LEU A O 1
ATOM 1304 N N . MET A 1 160 ? -10.502 -9.186 32.589 1.00 97.88 160 MET A N 1
ATOM 1305 C CA . MET A 1 160 ? -9.978 -10.036 33.660 1.00 97.88 160 MET A CA 1
ATOM 1306 C C . MET A 1 160 ? -10.114 -9.383 35.043 1.00 97.88 160 MET A C 1
ATOM 1308 O O . MET A 1 160 ? -10.521 -10.056 35.989 1.00 97.88 160 MET A O 1
ATOM 1312 N N . ARG A 1 161 ? -9.813 -8.080 35.173 1.00 98.44 161 ARG A N 1
ATOM 1313 C CA . ARG A 1 161 ? -9.980 -7.342 36.441 1.00 98.44 161 ARG A CA 1
ATOM 1314 C C . ARG A 1 161 ? -11.443 -7.257 36.867 1.00 98.44 161 ARG A C 1
ATOM 1316 O O . ARG A 1 161 ? -11.750 -7.595 38.003 1.00 98.44 161 ARG A O 1
ATOM 1323 N N . LEU A 1 162 ? -12.340 -6.892 35.951 1.00 98.44 162 LEU A N 1
ATOM 1324 C CA . LEU A 1 162 ? -13.781 -6.838 36.224 1.00 98.44 162 LEU A CA 1
ATOM 1325 C C . LEU A 1 162 ? -14.327 -8.201 36.657 1.00 98.44 162 LEU A C 1
ATOM 1327 O O . LEU A 1 162 ? -15.115 -8.288 37.593 1.00 98.44 162 LEU A O 1
ATOM 1331 N N . HIS A 1 163 ? -13.879 -9.279 36.014 1.00 98.44 163 HIS A N 1
ATOM 1332 C CA . HIS A 1 163 ? -14.269 -10.632 36.396 1.00 98.44 163 HIS A CA 1
ATOM 1333 C C . HIS A 1 163 ? -13.747 -11.010 37.794 1.00 98.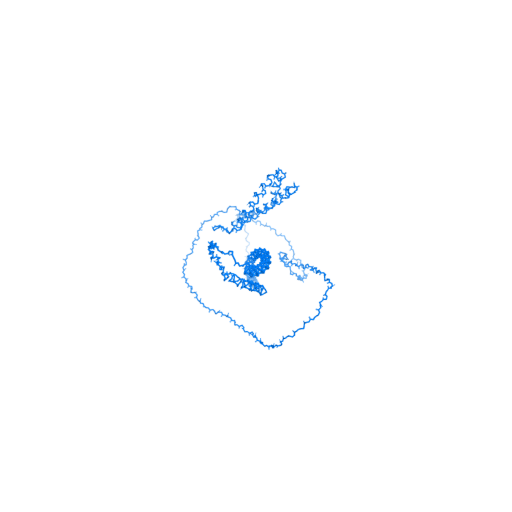44 163 HIS A C 1
ATOM 1335 O O . HIS A 1 163 ? -14.458 -11.650 38.570 1.00 98.44 163 HIS A O 1
ATOM 1341 N N . ALA A 1 164 ? -12.527 -10.594 38.149 1.00 98.44 164 ALA A N 1
ATOM 1342 C CA . ALA A 1 164 ? -11.984 -10.793 39.491 1.00 98.44 164 ALA A CA 1
ATOM 1343 C C . ALA A 1 164 ? -12.786 -10.025 40.560 1.00 98.44 164 ALA A C 1
ATOM 1345 O O . ALA A 1 164 ? -13.151 -10.610 41.581 1.00 98.44 164 ALA A O 1
ATOM 1346 N N . GLU A 1 165 ? -13.121 -8.757 40.307 1.00 98.44 165 GLU A N 1
ATOM 1347 C CA . GLU A 1 165 ? -13.952 -7.937 41.201 1.00 98.44 165 GLU A CA 1
ATOM 1348 C C . GLU A 1 165 ? -15.361 -8.518 41.366 1.00 98.44 165 GLU A C 1
ATOM 1350 O O . GLU A 1 165 ? -15.854 -8.646 42.487 1.00 98.44 165 GLU A O 1
ATOM 1355 N N . TYR A 1 166 ? -15.984 -8.955 40.269 1.00 98.62 166 TYR A N 1
ATOM 1356 C CA . TYR A 1 166 ? -17.288 -9.616 40.290 1.00 98.62 166 TYR A CA 1
ATOM 1357 C C . TYR A 1 166 ? -17.282 -10.883 41.155 1.00 98.62 166 TYR A C 1
ATOM 1359 O O . TYR A 1 166 ? -18.166 -11.075 41.992 1.00 98.62 166 TYR A O 1
ATOM 1367 N N . ASN A 1 167 ? -16.257 -11.728 41.014 1.00 98.44 167 ASN A N 1
ATOM 1368 C CA . ASN A 1 167 ? -16.121 -12.930 41.836 1.00 98.44 167 ASN A CA 1
ATOM 1369 C C . ASN A 1 167 ? -15.899 -12.602 43.318 1.00 98.44 167 ASN A C 1
ATOM 1371 O O . ASN A 1 167 ? -16.457 -13.289 44.178 1.00 98.44 167 ASN A O 1
ATOM 1375 N N . SER A 1 168 ? -15.137 -11.546 43.625 1.00 98.50 168 SER A N 1
ATOM 1376 C CA . SER A 1 168 ? -14.988 -11.053 45.000 1.00 98.50 168 SER A CA 1
ATOM 1377 C C . SER A 1 168 ? -16.337 -10.626 45.577 1.00 98.50 168 SER A C 1
ATOM 1379 O O . SER A 1 168 ? -16.698 -11.058 46.670 1.00 98.50 168 SER A O 1
ATOM 1381 N N . LEU A 1 169 ? -17.125 -9.861 44.817 1.00 98.62 169 LEU A N 1
ATOM 1382 C CA . LEU A 1 169 ? -18.445 -9.400 45.243 1.00 98.62 169 LEU A CA 1
ATOM 1383 C C . LEU A 1 169 ? -19.420 -10.564 45.475 1.00 98.62 169 LEU A C 1
ATOM 1385 O O . LEU A 1 169 ? -20.141 -10.573 46.471 1.00 98.62 169 LEU A O 1
ATOM 1389 N N . ILE A 1 170 ? -19.419 -11.580 44.604 1.00 98.69 170 ILE A N 1
ATOM 1390 C CA . ILE A 1 170 ? -20.197 -12.812 44.816 1.00 98.69 170 ILE A CA 1
ATOM 1391 C C . ILE A 1 170 ? -19.776 -13.506 46.110 1.00 98.69 170 ILE A C 1
ATOM 1393 O O . ILE A 1 170 ? -20.629 -13.987 46.859 1.00 98.69 170 ILE A O 1
ATOM 1397 N N . SER A 1 171 ? -18.470 -13.601 46.363 1.00 98.50 171 SER A N 1
ATOM 1398 C CA . SER A 1 171 ? -17.942 -14.223 47.576 1.00 98.50 171 SER A CA 1
ATOM 1399 C C . SER A 1 171 ? -18.396 -13.468 48.828 1.00 98.50 171 SER A C 1
ATOM 1401 O O . SER A 1 171 ? -18.882 -14.085 49.777 1.00 98.50 171 SER A O 1
ATOM 1403 N N . ASP A 1 172 ? -18.319 -12.135 48.813 1.00 98.56 172 ASP A N 1
ATOM 1404 C CA . ASP A 1 172 ? -18.800 -11.286 49.904 1.00 98.56 172 ASP A CA 1
ATOM 1405 C C . ASP A 1 172 ? -20.313 -11.420 50.110 1.00 98.56 172 ASP A C 1
ATOM 1407 O O . ASP A 1 172 ? -20.766 -11.567 51.245 1.00 98.56 172 ASP A O 1
ATOM 1411 N N . TYR A 1 173 ? -21.097 -11.449 49.028 1.00 98.69 173 TYR A N 1
ATOM 1412 C CA . TYR A 1 173 ? -22.543 -11.654 49.091 1.00 98.69 173 TYR A CA 1
ATOM 1413 C C . TYR A 1 173 ? -22.899 -13.004 49.724 1.00 98.69 173 TYR A C 1
ATOM 1415 O O . TYR A 1 173 ? -23.712 -13.061 50.646 1.00 98.69 173 TYR A O 1
ATOM 1423 N N . LYS A 1 174 ? -22.245 -14.092 49.296 1.00 98.56 174 LYS A N 1
ATOM 1424 C CA . LYS A 1 174 ? -22.423 -15.425 49.895 1.00 98.56 174 LYS A CA 1
ATOM 1425 C C . LYS A 1 174 ? -22.036 -15.439 51.374 1.00 98.56 174 LYS A C 1
ATOM 1427 O O . LYS A 1 174 ? -22.736 -16.050 52.177 1.00 98.56 174 LYS A O 1
ATOM 1432 N N . ARG A 1 175 ? -20.951 -14.750 51.749 1.00 98.62 175 ARG A N 1
ATOM 1433 C CA . ARG A 1 175 ? -20.538 -14.609 53.153 1.00 98.62 175 ARG A CA 1
ATOM 1434 C C . ARG A 1 175 ? -21.621 -13.915 53.975 1.00 98.62 175 ARG A C 1
ATOM 1436 O O . ARG A 1 175 ? -21.987 -14.430 55.025 1.00 98.62 175 ARG A O 1
ATOM 1443 N N . ILE A 1 176 ? -22.140 -12.781 53.500 1.00 98.50 176 ILE A N 1
ATOM 1444 C CA . ILE A 1 176 ? -23.204 -12.032 54.184 1.00 98.50 176 ILE A CA 1
ATOM 1445 C C . ILE A 1 176 ? -24.460 -12.895 54.317 1.00 98.50 176 ILE A C 1
ATOM 1447 O O . ILE A 1 176 ? -24.996 -13.000 55.415 1.00 98.50 176 ILE A O 1
ATOM 1451 N N . LEU A 1 177 ? -24.874 -13.569 53.241 1.00 98.50 177 LEU A N 1
ATOM 1452 C CA . LEU A 1 177 ? -26.036 -14.457 53.244 1.00 98.50 177 LEU A CA 1
ATOM 1453 C C . LEU A 1 177 ? -25.913 -15.551 54.315 1.00 98.50 177 LEU A C 1
ATOM 1455 O O . LEU A 1 177 ? -26.838 -15.746 55.102 1.00 98.50 177 LEU A O 1
ATOM 1459 N N . ASN A 1 178 ? -24.752 -16.208 54.396 1.00 98.44 178 ASN A N 1
ATOM 1460 C CA . ASN A 1 178 ? -24.479 -17.222 55.415 1.00 98.44 178 ASN A CA 1
ATOM 1461 C C . ASN A 1 178 ? -24.509 -16.631 56.835 1.00 98.44 178 ASN A C 1
ATOM 1463 O O . ASN A 1 178 ? -25.080 -17.235 57.741 1.00 98.44 178 ASN A O 1
ATOM 1467 N N . THR A 1 179 ? -23.930 -15.443 57.044 1.00 98.50 179 THR A N 1
ATOM 1468 C CA . THR A 1 179 ? -23.978 -14.754 58.344 1.00 98.50 179 THR A CA 1
ATOM 1469 C C . THR A 1 179 ? -25.414 -14.434 58.753 1.00 98.50 179 THR A C 1
ATOM 1471 O O . THR A 1 179 ? -25.799 -14.721 59.884 1.00 98.50 179 THR A O 1
ATOM 1474 N N . THR A 1 180 ? -26.231 -13.901 57.842 1.00 98.31 180 THR A N 1
ATOM 1475 C CA . THR A 1 180 ? -27.643 -13.589 58.106 1.00 98.31 180 THR A CA 1
ATOM 1476 C C . THR A 1 180 ? -28.463 -14.849 58.375 1.00 98.31 180 THR A C 1
ATOM 1478 O O . THR A 1 180 ? -29.303 -14.861 59.276 1.00 98.31 180 THR A O 1
ATOM 1481 N N . GLN A 1 181 ? -28.198 -15.940 57.652 1.00 98.31 181 GLN A N 1
ATOM 1482 C CA . GLN A 1 181 ? -28.817 -17.235 57.925 1.00 98.31 181 GLN A CA 1
ATOM 1483 C C . GLN A 1 181 ? -28.466 -17.734 59.336 1.00 98.31 181 GLN A C 1
ATOM 1485 O O . GLN A 1 181 ? -29.363 -18.121 60.083 1.00 98.31 181 GLN A O 1
ATOM 1490 N N . ASN A 1 182 ? -27.194 -17.657 59.736 1.00 98.38 182 ASN A N 1
ATOM 1491 C CA . ASN A 1 182 ? -26.758 -18.040 61.082 1.00 98.38 182 ASN A CA 1
ATOM 1492 C C . ASN A 1 182 ? -27.404 -17.165 62.167 1.00 98.38 182 ASN A C 1
ATOM 1494 O O . ASN A 1 182 ? -27.877 -17.690 63.171 1.00 98.38 182 ASN A O 1
ATOM 1498 N N . GLN A 1 183 ? -27.482 -15.849 61.953 1.00 98.19 183 GLN A N 1
ATOM 1499 C CA . GLN A 1 183 ? -28.174 -14.926 62.860 1.00 98.19 183 GLN A CA 1
ATOM 1500 C C . GLN A 1 183 ? -29.666 -15.264 62.985 1.00 98.19 183 GLN A C 1
ATOM 1502 O O . GLN A 1 183 ? -30.208 -15.248 64.084 1.00 98.19 183 GLN A O 1
ATOM 1507 N N . THR A 1 184 ? -30.322 -15.639 61.885 1.00 98.19 184 THR A N 1
ATOM 1508 C CA . THR A 1 184 ? -31.737 -16.052 61.890 1.00 98.19 184 THR A CA 1
ATOM 1509 C C . THR A 1 184 ? -31.948 -17.313 62.733 1.00 98.19 184 THR A C 1
ATOM 1511 O O . THR A 1 184 ? -32.919 -17.400 63.483 1.00 98.19 184 THR A O 1
ATOM 1514 N N . VAL A 1 185 ? -31.024 -18.278 62.653 1.00 98.19 185 VAL A N 1
ATOM 1515 C CA . VAL A 1 185 ? -31.048 -19.483 63.499 1.00 98.19 185 VAL A CA 1
ATOM 1516 C C . VAL A 1 185 ? -30.845 -19.124 64.973 1.00 98.19 185 VAL A C 1
ATOM 1518 O O . VAL A 1 185 ? -31.600 -19.607 65.810 1.00 98.19 185 VAL A O 1
ATOM 1521 N N . GLN A 1 186 ? -29.889 -18.246 65.292 1.00 97.94 186 GLN A N 1
ATOM 1522 C CA . GLN A 1 186 ? -29.651 -17.795 66.670 1.00 97.94 186 GLN A CA 1
ATOM 1523 C C . GLN A 1 186 ? -30.864 -17.071 67.262 1.00 97.94 186 GLN A C 1
ATOM 1525 O O . GLN A 1 186 ? -31.231 -17.333 68.402 1.00 97.94 186 GLN A O 1
ATOM 1530 N N . ILE A 1 187 ? -31.518 -16.199 66.486 1.00 97.69 187 ILE A N 1
ATOM 1531 C CA . ILE A 1 187 ? -32.741 -15.505 66.914 1.00 97.69 187 ILE A CA 1
ATOM 1532 C C . ILE A 1 187 ? -33.856 -16.513 67.198 1.00 97.69 187 ILE A C 1
ATOM 1534 O O . ILE A 1 187 ? -34.545 -16.378 68.203 1.00 97.69 187 ILE A O 1
ATOM 1538 N N . ARG A 1 188 ? -34.020 -17.539 66.350 1.00 97.69 188 ARG A N 1
ATOM 1539 C CA . ARG A 1 188 ? -35.010 -18.598 66.589 1.00 97.69 188 ARG A CA 1
ATOM 1540 C C . ARG A 1 188 ? -34.728 -19.346 67.893 1.00 97.69 188 ARG A C 1
ATOM 1542 O O . ARG A 1 188 ? -35.639 -19.492 68.693 1.00 97.69 188 ARG A O 1
ATOM 1549 N N . GLN A 1 189 ? -33.483 -19.762 68.119 1.00 98.19 189 GLN A N 1
ATOM 1550 C CA . GLN A 1 189 ? -33.084 -20.460 69.348 1.00 98.19 189 GLN A CA 1
ATOM 1551 C C . GLN A 1 189 ? -33.284 -19.594 70.597 1.00 98.19 189 GLN A C 1
ATOM 1553 O O . GLN A 1 189 ? -33.775 -20.075 71.611 1.00 98.19 189 GLN A O 1
ATOM 1558 N N . ALA A 1 190 ? -32.938 -18.306 70.528 1.00 97.69 190 ALA A N 1
ATOM 1559 C CA . ALA A 1 190 ? -33.193 -17.369 71.619 1.00 97.69 190 ALA A CA 1
ATOM 1560 C C . ALA A 1 190 ? -34.699 -17.173 71.864 1.00 97.69 190 ALA A C 1
ATOM 1562 O O . ALA A 1 190 ? -35.116 -17.049 73.010 1.00 97.69 190 ALA A O 1
ATOM 1563 N N . GLY A 1 191 ? -35.515 -17.176 70.804 1.00 97.81 191 GLY A N 1
ATOM 1564 C CA . GLY A 1 191 ? -36.975 -17.166 70.906 1.00 97.81 191 GLY A CA 1
ATOM 1565 C C . GLY A 1 191 ? -37.511 -18.395 71.639 1.00 97.81 191 GLY A C 1
ATOM 1566 O O . GLY A 1 191 ? -38.257 -18.241 72.596 1.00 97.81 191 GLY A O 1
ATOM 1567 N N . GLU A 1 192 ? -37.051 -19.591 71.263 1.00 98.19 192 GLU A N 1
ATOM 1568 C CA . GLU A 1 192 ? -37.409 -20.848 71.939 1.00 98.19 192 GLU A CA 1
ATOM 1569 C C . GLU A 1 192 ? -37.049 -20.807 73.438 1.00 98.19 192 GLU A C 1
ATOM 1571 O O . GLU A 1 192 ? -37.871 -21.155 74.279 1.00 98.19 192 GLU A O 1
ATOM 1576 N N . GLN A 1 193 ? -35.869 -20.285 73.797 1.00 98.12 193 GLN A N 1
ATOM 1577 C CA . GLN A 1 193 ? -35.467 -20.105 75.201 1.00 98.12 193 GLN A CA 1
ATOM 1578 C C . GLN A 1 193 ? -36.336 -19.093 75.960 1.00 98.12 193 GLN A C 1
ATOM 1580 O O . GLN A 1 193 ? -36.624 -19.286 77.140 1.00 98.12 193 GLN A O 1
ATOM 1585 N N . ILE A 1 194 ? -36.737 -17.992 75.314 1.00 97.44 194 ILE A N 1
ATOM 1586 C CA . ILE A 1 194 ? -37.642 -17.008 75.921 1.00 97.44 194 ILE A CA 1
ATOM 1587 C C . ILE A 1 194 ? -39.001 -17.654 76.196 1.00 97.44 194 ILE A C 1
ATOM 1589 O O . ILE A 1 194 ? -39.534 -17.464 77.288 1.00 97.44 194 ILE A O 1
ATOM 1593 N N . ASP A 1 195 ? -39.533 -18.426 75.249 1.00 97.81 195 ASP A N 1
ATOM 1594 C CA . ASP A 1 195 ? -40.811 -19.125 75.398 1.00 97.81 195 ASP A CA 1
ATOM 1595 C C . ASP A 1 195 ? -40.748 -20.167 76.535 1.00 97.81 195 ASP A C 1
ATOM 1597 O O . ASP A 1 195 ? -41.664 -20.247 77.356 1.00 97.81 195 ASP A O 1
ATOM 1601 N N . GLU A 1 196 ? -39.641 -20.914 76.649 1.00 97.88 196 GLU A N 1
ATOM 1602 C CA . GLU A 1 196 ? -39.387 -21.847 77.759 1.00 97.88 196 GLU A CA 1
ATOM 1603 C C . GLU A 1 196 ? -39.366 -21.135 79.122 1.00 97.88 196 GLU A C 1
ATOM 1605 O O . GLU A 1 196 ? -40.066 -21.545 80.051 1.00 97.88 196 GLU A O 1
ATOM 1610 N N . LEU A 1 197 ? -38.614 -20.035 79.240 1.00 97.88 197 LEU A N 1
ATOM 1611 C CA . LEU A 1 197 ? -38.537 -19.244 80.474 1.00 97.88 197 LEU A CA 1
ATOM 1612 C C . LEU A 1 197 ? -39.881 -18.591 80.830 1.00 97.88 197 LEU A C 1
ATOM 1614 O O . LEU A 1 197 ? -40.226 -18.481 82.006 1.00 97.88 197 LEU A O 1
ATOM 1618 N N . GLN A 1 198 ? -40.660 -18.152 79.838 1.00 97.12 198 GLN A N 1
ATOM 1619 C CA . GLN A 1 198 ? -42.007 -17.623 80.064 1.00 97.12 198 GLN A CA 1
ATOM 1620 C C . GLN A 1 198 ? -42.944 -18.700 80.615 1.00 97.12 198 GLN A C 1
ATOM 1622 O O . GLN A 1 198 ? -43.643 -18.440 81.596 1.00 97.12 198 GLN A O 1
ATOM 1627 N N . ALA A 1 199 ? -42.912 -19.911 80.051 1.00 97.06 199 ALA A N 1
ATOM 1628 C CA . ALA A 1 199 ? -43.683 -21.044 80.559 1.00 97.06 199 ALA A CA 1
ATOM 1629 C C . ALA A 1 199 ? -43.282 -21.415 82.001 1.00 97.06 199 ALA A C 1
ATOM 1631 O O . ALA A 1 199 ? -44.148 -21.704 82.830 1.00 97.06 199 ALA A O 1
ATOM 1632 N N . GLU A 1 200 ? -41.989 -21.350 82.334 1.00 97.12 200 GLU A N 1
ATOM 1633 C CA . GLU A 1 200 ? -41.497 -21.551 83.702 1.00 97.12 200 GLU A CA 1
ATOM 1634 C C . GLU A 1 200 ? -42.023 -20.471 84.664 1.00 97.12 200 GLU A C 1
ATOM 1636 O O . GLU A 1 200 ? -42.554 -20.796 85.728 1.00 97.12 200 GLU A O 1
ATOM 1641 N N . ILE A 1 201 ? -41.961 -19.189 84.278 1.00 96.56 201 ILE A N 1
ATOM 1642 C CA . ILE A 1 201 ? -42.517 -18.076 85.068 1.00 96.56 201 ILE A CA 1
ATOM 1643 C C . ILE A 1 201 ? -44.020 -18.264 85.302 1.00 96.56 201 ILE A C 1
ATOM 1645 O O . ILE A 1 201 ? -44.503 -18.029 86.411 1.00 96.56 201 ILE A O 1
ATOM 1649 N N . GLU A 1 202 ? -44.775 -18.661 84.277 1.00 95.81 202 GLU A N 1
ATOM 1650 C CA . GLU A 1 202 ? -46.209 -18.933 84.399 1.00 95.81 202 GLU A CA 1
ATOM 1651 C C . GLU A 1 202 ? -46.489 -20.107 85.340 1.00 95.81 202 GLU A C 1
ATOM 1653 O O . GLU A 1 202 ? -47.376 -20.003 86.190 1.00 95.81 202 GLU A O 1
ATOM 1658 N N . SER A 1 203 ? -45.697 -21.180 85.258 1.00 96.56 203 SER A N 1
ATOM 1659 C CA . SER A 1 203 ? -45.779 -22.319 86.177 1.00 96.56 203 SER A CA 1
ATOM 1660 C C . SER A 1 203 ? -45.530 -21.897 87.627 1.00 96.56 203 SER A C 1
ATOM 1662 O O . SER A 1 203 ? -46.340 -22.206 88.501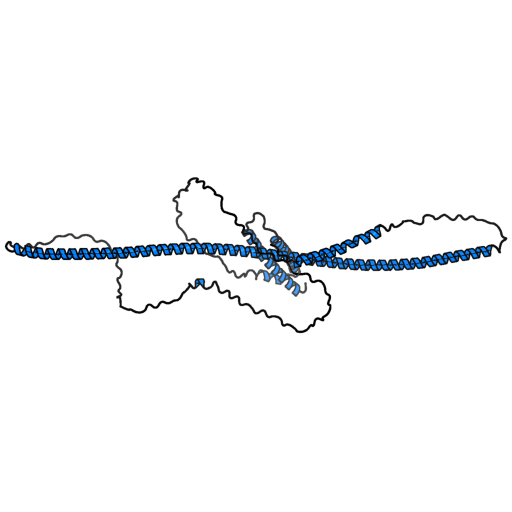 1.00 96.56 203 SER A O 1
ATOM 1664 N N . ILE A 1 204 ? -44.459 -21.136 87.885 1.00 95.50 204 ILE A N 1
ATOM 1665 C CA . ILE A 1 204 ? -44.116 -20.634 89.226 1.00 95.50 204 ILE A CA 1
ATOM 1666 C C . ILE A 1 204 ? -45.217 -19.712 89.758 1.00 95.50 204 ILE A C 1
ATOM 1668 O O . ILE A 1 204 ? -45.614 -19.834 90.915 1.00 95.50 204 ILE A O 1
ATOM 1672 N N . LYS A 1 205 ? -45.752 -18.804 88.930 1.00 93.69 205 LYS A N 1
ATOM 1673 C CA . LYS A 1 205 ? -46.881 -17.943 89.322 1.00 93.69 205 LYS A CA 1
ATOM 1674 C C . LYS A 1 205 ? -48.104 -18.767 89.713 1.00 93.69 205 LYS A C 1
ATOM 1676 O O . LYS A 1 205 ? -48.733 -18.475 90.725 1.00 93.69 205 LYS A O 1
ATOM 1681 N N . LEU A 1 206 ? -48.429 -19.798 88.933 1.00 92.88 206 LEU A N 1
ATOM 1682 C CA . LEU A 1 206 ? -49.568 -20.673 89.196 1.00 92.88 206 LEU A CA 1
ATOM 1683 C C . LEU A 1 206 ? -49.379 -21.487 90.486 1.00 92.88 206 LEU A C 1
ATOM 1685 O O . LEU A 1 206 ? -50.335 -21.685 91.236 1.00 92.88 206 LEU A O 1
ATOM 1689 N N . GLU A 1 207 ? -48.154 -21.931 90.763 1.00 91.75 207 GLU A N 1
ATOM 1690 C CA . GLU A 1 207 ? -47.785 -22.609 92.007 1.00 91.75 207 GLU A CA 1
ATOM 1691 C C . GLU A 1 207 ? -47.854 -21.663 93.214 1.00 91.75 207 GLU A C 1
ATOM 1693 O O . GLU A 1 207 ? -48.481 -22.001 94.219 1.00 91.75 207 GLU A O 1
ATOM 1698 N N . HIS A 1 208 ? -47.335 -20.440 93.085 1.00 89.75 208 HIS A N 1
ATOM 1699 C CA . HIS A 1 208 ? -47.403 -19.423 94.133 1.00 89.75 208 HIS A CA 1
ATOM 1700 C C . HIS A 1 208 ? -48.849 -19.035 94.469 1.00 89.75 208 HIS A C 1
ATOM 1702 O O . HIS A 1 208 ? -49.226 -19.034 95.639 1.00 89.75 208 HIS A O 1
ATOM 1708 N N . SER A 1 209 ? -49.703 -18.821 93.460 1.00 86.31 209 SER A N 1
ATOM 1709 C CA . SER A 1 209 ? -51.133 -18.557 93.675 1.00 86.31 209 SER A CA 1
ATOM 1710 C C . SER A 1 209 ? -51.858 -19.713 94.377 1.00 86.31 209 SER A C 1
ATOM 1712 O O . SER A 1 209 ? -52.795 -19.478 95.137 1.00 86.31 209 SER A O 1
ATOM 1714 N N . ARG A 1 210 ? -51.442 -20.971 94.163 1.00 78.50 210 ARG A N 1
ATOM 1715 C CA . ARG A 1 210 ? -51.976 -22.121 94.919 1.00 78.50 210 ARG A CA 1
ATOM 1716 C C . ARG A 1 210 ? -51.501 -22.124 96.371 1.00 78.50 210 ARG A C 1
ATOM 1718 O O . ARG A 1 210 ? -52.262 -22.515 97.253 1.00 78.50 210 ARG A O 1
ATOM 1725 N N . GLN A 1 211 ? -50.264 -21.707 96.615 1.00 73.56 211 GLN A N 1
ATOM 1726 C CA . GLN A 1 211 ? -49.665 -21.661 97.945 1.00 73.56 211 GLN A CA 1
ATOM 1727 C C . GLN A 1 211 ? -50.282 -20.546 98.804 1.00 73.56 211 GLN A C 1
ATOM 1729 O O . GLN A 1 211 ? -50.703 -20.821 99.924 1.00 73.56 211 GLN A O 1
ATOM 1734 N N . GLU A 1 212 ? -50.483 -19.347 98.245 1.00 73.69 212 GLU A N 1
ATOM 1735 C CA . GLU A 1 212 ? -51.212 -18.246 98.901 1.00 73.69 212 GLU A CA 1
ATOM 1736 C C . GLU A 1 212 ? -52.654 -18.628 99.270 1.00 73.69 212 GLU A C 1
ATOM 1738 O O . GLU A 1 212 ? -53.159 -18.219 100.318 1.00 73.69 212 GLU A O 1
ATOM 1743 N N . PHE A 1 213 ? -53.321 -19.440 98.441 1.00 69.19 213 PHE A N 1
ATOM 1744 C CA . PHE A 1 213 ? -54.667 -19.941 98.732 1.00 69.19 213 PHE A CA 1
ATOM 1745 C C . PHE A 1 213 ? -54.685 -20.914 99.925 1.00 69.19 213 PHE A C 1
ATOM 1747 O O . PHE A 1 213 ? -55.648 -20.927 100.691 1.00 69.19 213 PHE A O 1
ATOM 1754 N N . ASN A 1 214 ? -53.616 -21.696 100.113 1.00 60.78 214 ASN A N 1
ATOM 1755 C CA . ASN A 1 214 ? -53.462 -22.592 101.261 1.00 60.78 214 ASN A CA 1
ATOM 1756 C C . ASN A 1 214 ? -53.061 -21.835 102.539 1.00 60.78 214 ASN A C 1
ATOM 1758 O O . ASN A 1 214 ? -53.653 -22.092 103.585 1.00 60.78 214 ASN A O 1
ATOM 1762 N N . ASP A 1 215 ? -52.142 -20.866 102.459 1.00 55.12 215 ASP A N 1
ATOM 1763 C CA . ASP A 1 215 ? -51.735 -20.053 103.617 1.00 55.12 215 ASP A CA 1
ATOM 1764 C C . ASP A 1 215 ? -52.870 -19.127 104.097 1.00 55.12 215 ASP A C 1
ATOM 1766 O O . ASP A 1 215 ? -53.091 -18.980 105.304 1.00 55.12 215 ASP A O 1
ATOM 1770 N N . SER A 1 216 ? -53.679 -18.592 103.172 1.00 51.78 216 SER A N 1
ATOM 1771 C CA . SER A 1 216 ? -54.866 -17.784 103.498 1.00 51.78 216 SER A CA 1
ATOM 1772 C C . SER A 1 216 ? -55.977 -18.583 104.188 1.00 51.78 216 SER A C 1
ATOM 1774 O O . SER A 1 216 ? -56.793 -17.989 104.887 1.00 51.78 216 SER A O 1
ATOM 1776 N N . PHE A 1 217 ? -56.016 -19.912 104.042 1.00 50.78 217 PHE A N 1
ATOM 1777 C CA . PHE A 1 217 ? -56.971 -20.761 104.765 1.00 50.78 217 PHE A CA 1
ATOM 1778 C C . PHE A 1 217 ? -56.526 -21.073 106.205 1.00 50.78 217 PHE A C 1
ATOM 1780 O O . PHE A 1 217 ? -57.359 -21.437 107.036 1.00 50.78 217 PHE A O 1
ATOM 1787 N N . SER A 1 218 ? -55.239 -20.904 106.524 1.00 45.41 218 SER A N 1
ATOM 1788 C CA . SER A 1 218 ? -54.691 -21.096 107.875 1.00 45.41 218 SER A CA 1
ATOM 1789 C C . SER A 1 218 ? -54.581 -19.816 108.712 1.00 45.41 218 SER A C 1
ATOM 1791 O O . SER A 1 218 ? -54.583 -19.926 109.937 1.00 45.41 218 SER A O 1
ATOM 1793 N N . ASP A 1 219 ? -54.554 -18.624 108.102 1.00 40.34 219 ASP A N 1
ATOM 1794 C CA . ASP A 1 219 ? -54.412 -17.345 108.832 1.00 40.34 219 ASP A CA 1
ATOM 1795 C C . ASP A 1 219 ? -55.704 -16.492 108.884 1.00 40.34 219 ASP A C 1
ATOM 1797 O O . ASP A 1 219 ? -55.790 -15.491 109.601 1.00 40.34 219 ASP A O 1
ATOM 1801 N N . SER A 1 220 ? -56.785 -16.911 108.210 1.00 42.22 220 SER A N 1
ATOM 1802 C CA . SER A 1 220 ? -58.066 -16.179 108.184 1.00 42.22 220 SER A CA 1
ATOM 1803 C C . SER A 1 220 ? -58.947 -16.350 109.431 1.00 42.22 220 SER A C 1
ATOM 1805 O O . SER A 1 220 ? -60.152 -16.097 109.371 1.00 42.22 220 SER A O 1
ATOM 1807 N N . LEU A 1 221 ? -58.385 -16.753 110.575 1.00 47.06 221 LEU A N 1
ATOM 1808 C CA . LEU A 1 221 ? -59.101 -16.731 111.856 1.00 47.06 221 LEU A CA 1
ATOM 1809 C C . LEU A 1 221 ? -58.722 -15.559 112.763 1.00 47.06 221 LEU A C 1
ATOM 1811 O O . LEU A 1 221 ? -59.366 -15.395 113.800 1.00 47.06 221 LEU A O 1
ATOM 1815 N N . ASN A 1 222 ? -57.743 -14.710 112.418 1.00 45.59 222 ASN A N 1
ATOM 1816 C CA . ASN A 1 222 ? -57.430 -13.590 113.306 1.00 45.59 222 ASN A CA 1
ATOM 1817 C C . ASN A 1 222 ? -56.676 -12.421 112.648 1.00 45.59 222 ASN A C 1
ATOM 1819 O O . ASN A 1 222 ? -55.460 -12.336 112.778 1.00 45.59 222 ASN A O 1
ATOM 1823 N N . ARG A 1 223 ? -57.393 -11.442 112.073 1.00 37.88 223 ARG A N 1
ATOM 1824 C CA . ARG A 1 223 ? -57.347 -10.038 112.550 1.00 37.88 223 ARG A CA 1
ATOM 1825 C C . ARG A 1 223 ? -58.042 -9.029 111.635 1.00 37.88 223 ARG A C 1
ATOM 1827 O O . ARG A 1 223 ? -57.921 -9.023 110.419 1.00 37.88 223 ARG A O 1
ATOM 1834 N N . ASN A 1 224 ? -58.722 -8.130 112.335 1.00 43.78 224 ASN A N 1
ATOM 1835 C CA . ASN A 1 224 ? -59.400 -6.909 111.929 1.00 43.78 224 ASN A CA 1
ATOM 1836 C C . ASN A 1 224 ? -58.711 -6.040 110.859 1.00 43.78 224 ASN A C 1
ATOM 1838 O O . ASN A 1 224 ? -57.532 -5.707 110.952 1.00 43.78 224 ASN A O 1
ATOM 1842 N N . SER A 1 225 ? -59.569 -5.544 109.962 1.00 44.47 225 SER A N 1
ATOM 1843 C CA . SER A 1 225 ? -59.494 -4.259 109.247 1.00 44.47 225 SER A CA 1
ATOM 1844 C C . SER A 1 225 ? -59.015 -3.099 110.146 1.00 44.47 225 SER A C 1
ATOM 1846 O O . SER A 1 225 ? -59.318 -3.088 111.344 1.00 44.47 225 SER A O 1
ATOM 1848 N N . PRO A 1 226 ? -58.338 -2.078 109.583 1.00 51.94 226 PRO A N 1
ATOM 1849 C CA . PRO A 1 226 ? -59.090 -0.858 109.280 1.00 51.94 226 PRO A CA 1
ATOM 1850 C C . PRO A 1 226 ? -58.704 -0.150 107.968 1.00 51.94 226 PRO A C 1
ATOM 1852 O O . PRO A 1 226 ? -57.554 -0.105 107.541 1.00 51.94 226 PRO A O 1
ATOM 1855 N N . PHE A 1 227 ? -59.728 0.476 107.388 1.00 48.94 227 PHE A N 1
ATOM 1856 C CA . PHE A 1 227 ? -59.687 1.674 106.548 1.00 48.94 227 PHE A CA 1
ATOM 1857 C C . PHE A 1 227 ? -58.547 2.644 106.894 1.00 48.94 227 PHE A C 1
ATOM 1859 O O . PHE A 1 227 ? -58.527 3.116 108.027 1.00 48.94 227 PHE A O 1
ATOM 1866 N N . ILE A 1 228 ? -57.757 3.089 105.905 1.00 39.66 228 ILE A N 1
ATOM 1867 C CA . ILE A 1 228 ? -57.259 4.478 105.840 1.00 39.66 228 ILE A CA 1
ATOM 1868 C C . ILE A 1 228 ? -57.252 4.965 104.384 1.00 39.66 228 ILE A C 1
ATOM 1870 O O . ILE A 1 228 ? -56.529 4.479 103.522 1.00 39.66 228 ILE A O 1
ATOM 1874 N N . ASN A 1 229 ? -58.089 5.973 104.169 1.00 50.03 229 ASN A N 1
ATOM 1875 C CA . ASN A 1 229 ? -58.104 6.918 103.066 1.00 50.03 229 ASN A CA 1
ATOM 1876 C C . ASN A 1 229 ? -56.946 7.915 103.270 1.00 50.03 229 ASN A C 1
ATOM 1878 O O . ASN A 1 229 ? -56.835 8.436 104.378 1.00 50.03 229 ASN A O 1
ATOM 1882 N N . ASN A 1 230 ? -56.120 8.219 102.259 1.00 39.00 230 ASN A N 1
ATOM 1883 C CA . ASN A 1 230 ? -55.430 9.513 102.213 1.00 39.00 230 ASN A CA 1
ATOM 1884 C C . ASN A 1 230 ? -54.937 9.928 100.819 1.00 39.00 230 ASN A C 1
ATOM 1886 O O . ASN A 1 230 ? -54.405 9.153 100.032 1.00 39.00 230 ASN A O 1
ATOM 1890 N N . ASN A 1 231 ? -55.159 11.216 100.590 1.00 42.06 231 ASN A N 1
ATOM 1891 C CA . ASN A 1 231 ? -54.985 12.033 99.400 1.00 42.06 231 ASN A CA 1
ATOM 1892 C C . ASN A 1 231 ? -53.528 12.508 99.198 1.00 42.06 231 ASN A C 1
ATOM 1894 O O . ASN A 1 231 ? -52.838 12.771 100.175 1.00 42.06 231 ASN A O 1
ATOM 1898 N N . ARG A 1 232 ? -53.187 12.772 97.922 1.00 41.81 232 ARG A N 1
ATOM 1899 C CA . ARG A 1 232 ? -52.325 13.850 97.358 1.00 41.81 232 ARG A CA 1
ATOM 1900 C C . ARG A 1 232 ? -50.923 14.144 97.939 1.00 41.81 232 ARG A C 1
ATOM 1902 O O . ARG A 1 232 ? -50.813 14.664 99.042 1.00 41.81 232 ARG A O 1
ATOM 1909 N N . ASN A 1 233 ? -49.896 14.072 97.072 1.00 39.59 233 ASN A N 1
ATOM 1910 C CA . ASN A 1 233 ? -49.146 15.239 96.534 1.00 39.59 233 ASN A CA 1
ATOM 1911 C C . ASN A 1 233 ? -47.976 14.829 95.586 1.00 39.59 233 ASN A C 1
ATOM 1913 O O . ASN A 1 233 ? -47.043 14.193 96.053 1.00 39.59 233 ASN A O 1
ATOM 1917 N N . ILE A 1 234 ? -48.078 15.197 94.286 1.00 45.53 234 ILE A N 1
ATOM 1918 C CA . ILE A 1 234 ? -47.172 16.053 93.446 1.00 45.53 234 ILE A CA 1
ATOM 1919 C C . ILE A 1 234 ? -45.644 15.707 93.449 1.00 45.53 234 ILE A C 1
ATOM 1921 O O . ILE A 1 234 ? -45.098 15.559 94.538 1.00 45.53 234 ILE A O 1
ATOM 1925 N N . PRO A 1 235 ? -44.911 15.651 92.295 1.00 52.91 235 PRO A N 1
ATOM 1926 C CA . PRO A 1 235 ? -44.814 16.786 91.369 1.00 52.91 235 PRO A CA 1
ATOM 1927 C C . PRO A 1 235 ? -44.780 16.573 89.844 1.00 52.91 235 PRO A C 1
ATOM 1929 O O . PRO A 1 235 ? -44.230 15.627 89.294 1.00 52.91 235 PRO A O 1
ATOM 1932 N N . GLU A 1 236 ? -45.370 17.593 89.227 1.00 55.53 236 GLU A N 1
ATOM 1933 C CA . GLU A 1 236 ? -45.165 18.214 87.917 1.00 55.53 236 GLU A CA 1
ATOM 1934 C C . GLU A 1 236 ? -43.681 18.577 87.683 1.00 55.53 236 GLU A C 1
ATOM 1936 O O . GLU A 1 236 ? -43.045 19.068 88.614 1.00 55.53 236 GLU A O 1
ATOM 1941 N N . MET A 1 237 ? -43.137 18.328 86.482 1.00 44.03 237 MET A N 1
ATOM 1942 C CA . MET A 1 237 ? -42.300 19.260 85.697 1.00 44.03 237 MET A CA 1
ATOM 1943 C C . MET A 1 237 ? -41.736 18.605 84.418 1.00 44.03 237 MET A C 1
ATOM 1945 O O . MET A 1 237 ? -41.331 17.443 84.422 1.00 44.03 237 MET A O 1
ATOM 1949 N N . ASP A 1 238 ? -41.670 19.453 83.390 1.00 41.03 238 ASP A N 1
ATOM 1950 C CA . ASP A 1 238 ? -40.826 19.456 82.188 1.00 41.03 238 ASP A CA 1
ATOM 1951 C C . ASP A 1 238 ? -41.222 18.636 80.946 1.00 41.03 238 ASP A C 1
ATOM 1953 O O . ASP A 1 238 ? -40.816 17.501 80.701 1.00 41.03 238 ASP A O 1
ATOM 1957 N N . GLU A 1 239 ? -42.005 19.336 80.114 1.00 53.03 239 GLU A N 1
ATOM 1958 C CA . GLU A 1 239 ? -41.733 19.606 78.694 1.00 53.03 239 GLU A CA 1
ATOM 1959 C C . GLU A 1 239 ? -40.303 19.266 78.222 1.00 53.03 239 GLU A C 1
ATOM 1961 O O . GLU A 1 239 ? -39.337 19.831 78.723 1.00 53.03 239 GLU A O 1
ATOM 1966 N N . HIS A 1 240 ? -40.177 18.429 77.183 1.00 45.81 240 HIS A N 1
ATOM 1967 C CA . HIS A 1 240 ? -39.392 18.773 75.988 1.00 45.81 240 HIS A CA 1
ATOM 1968 C C . HIS A 1 240 ? -39.604 17.788 74.818 1.00 45.81 240 HIS A C 1
ATOM 1970 O O . HIS A 1 240 ? -39.467 16.574 74.955 1.00 45.81 240 HIS A O 1
ATOM 1976 N N . ASP A 1 241 ? -39.878 18.402 73.666 1.00 40.62 241 ASP A N 1
ATOM 1977 C CA . ASP A 1 241 ? -39.459 18.060 72.302 1.00 40.62 241 ASP A CA 1
ATOM 1978 C C . ASP A 1 241 ? -40.076 16.863 71.555 1.00 40.62 241 ASP A C 1
ATOM 1980 O O . ASP A 1 241 ? -39.632 15.717 71.602 1.00 40.62 241 ASP A O 1
ATOM 1984 N N . ASP A 1 242 ? -41.079 17.215 70.741 1.00 50.66 242 ASP A N 1
ATOM 1985 C CA . ASP A 1 242 ? -41.047 17.089 69.276 1.00 50.66 242 ASP A CA 1
ATOM 1986 C C . ASP A 1 242 ? -40.056 16.068 68.695 1.00 50.66 242 ASP A C 1
ATOM 1988 O O . ASP A 1 242 ? -38.893 16.386 68.496 1.00 50.66 242 ASP A O 1
ATOM 1992 N N . PHE A 1 243 ? -40.549 14.912 68.239 1.00 43.66 243 PHE A N 1
ATOM 1993 C CA . PHE A 1 243 ? -40.108 14.339 66.960 1.00 43.66 243 PHE A CA 1
ATOM 1994 C C . PHE A 1 243 ? -41.202 13.445 66.356 1.00 43.66 243 PHE A C 1
ATOM 1996 O O . PHE A 1 243 ? -41.357 12.267 66.662 1.00 43.66 243 PHE A O 1
ATOM 2003 N N . GLN A 1 244 ? -41.996 14.082 65.497 1.00 39.88 244 GLN A N 1
ATOM 2004 C CA . GLN A 1 244 ? -42.584 13.565 64.259 1.00 39.88 244 GLN A CA 1
ATOM 2005 C C . GLN A 1 244 ? -42.657 12.034 64.088 1.00 39.88 244 GLN A C 1
ATOM 2007 O O . GLN A 1 244 ? -41.724 11.381 63.625 1.00 39.88 244 GLN A O 1
ATOM 2012 N N . SER A 1 245 ? -43.870 11.502 64.252 1.00 46.06 245 SER A N 1
ATOM 2013 C CA . SER A 1 245 ? -44.372 10.495 63.309 1.00 46.06 245 SER A CA 1
ATOM 2014 C C . SER A 1 245 ? -44.387 11.077 61.891 1.00 46.06 245 SER A C 1
ATOM 2016 O O . SER A 1 245 ? -44.775 12.233 61.703 1.00 46.06 245 SER A O 1
ATOM 2018 N N . PRO A 1 246 ? -44.143 10.238 60.873 1.00 53.38 246 PRO A N 1
ATOM 2019 C CA . PRO A 1 246 ? -45.231 10.098 59.920 1.00 53.38 246 PRO A CA 1
ATOM 2020 C C . PRO A 1 246 ? -45.562 8.642 59.581 1.00 53.38 246 PRO A C 1
ATOM 2022 O O . PRO A 1 246 ? -44.725 7.845 59.175 1.00 53.38 246 PRO A O 1
ATOM 2025 N N . ASN A 1 247 ? -46.869 8.395 59.628 1.00 40.19 247 ASN A N 1
ATOM 2026 C CA . ASN A 1 247 ? -47.625 7.589 58.678 1.00 40.19 247 ASN A CA 1
ATOM 2027 C C . ASN A 1 247 ? -47.290 6.105 58.553 1.00 40.19 247 ASN A C 1
ATOM 2029 O O . ASN A 1 247 ? -46.733 5.617 57.573 1.00 40.19 247 ASN A O 1
ATOM 2033 N N . ASN A 1 248 ? -47.920 5.384 59.469 1.00 45.22 248 ASN A N 1
ATOM 2034 C CA . ASN A 1 248 ? -48.609 4.146 59.169 1.00 45.22 248 ASN A CA 1
ATOM 2035 C C . ASN A 1 248 ? -49.734 4.394 58.129 1.00 45.22 248 ASN A C 1
ATOM 2037 O O . ASN A 1 248 ? -50.696 5.115 58.401 1.00 45.22 248 ASN A O 1
ATOM 2041 N N . LYS A 1 249 ? -49.622 3.795 56.939 1.00 39.62 249 LYS A N 1
ATOM 2042 C CA . LYS A 1 249 ? -50.757 3.513 56.046 1.00 39.62 249 LYS A CA 1
ATOM 2043 C C . LYS A 1 249 ? -50.654 2.067 55.566 1.00 39.62 249 LYS A C 1
ATOM 2045 O O . LYS A 1 249 ? -49.893 1.763 54.657 1.00 39.62 249 LYS A O 1
ATOM 2050 N N . ASN A 1 250 ? -51.433 1.222 56.236 1.00 45.50 250 ASN A N 1
ATOM 2051 C CA . ASN A 1 250 ? -52.237 0.115 55.719 1.00 45.50 250 ASN A CA 1
ATOM 2052 C C . ASN A 1 250 ? -51.833 -0.471 54.358 1.00 45.50 250 ASN A C 1
ATOM 2054 O O . ASN A 1 250 ? -51.986 0.196 53.338 1.00 45.50 250 ASN A O 1
ATOM 2058 N N . ASN A 1 251 ? -51.526 -1.774 54.335 1.00 35.75 251 ASN A N 1
ATOM 2059 C CA . ASN A 1 251 ? -52.355 -2.727 53.592 1.00 35.75 251 ASN A CA 1
ATOM 2060 C C . ASN A 1 251 ? -52.137 -4.181 54.054 1.00 35.75 251 ASN A C 1
ATOM 2062 O O . ASN A 1 251 ? -51.025 -4.664 54.227 1.00 35.75 251 ASN A O 1
ATOM 2066 N N . THR A 1 252 ? -53.276 -4.833 54.258 1.00 43.69 252 THR A N 1
ATOM 2067 C CA . THR A 1 252 ? -53.568 -6.241 54.566 1.00 43.69 252 THR A CA 1
ATOM 2068 C C . THR A 1 252 ? -52.825 -7.275 53.705 1.00 43.69 252 THR A C 1
ATOM 2070 O O . THR A 1 252 ? -52.707 -7.052 52.498 1.00 43.69 252 THR A O 1
ATOM 2073 N N . PRO A 1 253 ? -52.473 -8.469 54.230 1.00 45.12 253 PRO A N 1
ATOM 2074 C CA . PRO A 1 253 ? -52.104 -9.598 53.390 1.00 45.12 253 PRO A CA 1
ATOM 2075 C C . PRO A 1 253 ? -53.370 -10.363 52.972 1.00 45.12 253 PRO A C 1
ATOM 2077 O O . PRO A 1 253 ? -53.957 -11.117 53.747 1.00 45.12 253 PRO A O 1
ATOM 2080 N N . SER A 1 254 ? -53.794 -10.154 51.726 1.00 37.69 254 SER A N 1
ATOM 2081 C CA . SER A 1 254 ? -54.725 -11.051 51.043 1.00 37.69 254 SER A CA 1
ATOM 2082 C C . SER A 1 254 ? -53.960 -12.274 50.554 1.00 37.69 254 SER A C 1
ATOM 2084 O O . SER A 1 254 ? -52.998 -12.167 49.798 1.00 37.69 254 SER A O 1
ATOM 2086 N N . SER A 1 255 ? -54.436 -13.437 50.982 1.00 48.72 255 SER A N 1
ATOM 2087 C CA . SER A 1 255 ? -54.169 -14.744 50.396 1.00 48.72 255 SER A CA 1
ATOM 2088 C C . SER A 1 255 ? -54.313 -14.711 48.868 1.00 48.72 255 SER A C 1
ATOM 2090 O O . SER A 1 255 ? -55.411 -14.474 48.369 1.00 48.72 255 SER A O 1
ATOM 2092 N N . THR A 1 256 ? -53.247 -15.070 48.154 1.00 38.09 256 THR A N 1
ATOM 2093 C CA . THR A 1 256 ? -53.337 -15.730 46.843 1.00 38.09 256 THR A CA 1
ATOM 2094 C C . THR A 1 256 ? -52.118 -16.629 46.663 1.00 38.09 256 THR A C 1
ATOM 2096 O O . THR A 1 256 ? -51.016 -16.176 46.364 1.00 38.09 256 THR A O 1
ATOM 2099 N N . ARG A 1 257 ? -52.342 -17.930 46.881 1.00 47.34 257 ARG A N 1
ATOM 2100 C CA . ARG A 1 257 ? -51.757 -18.977 46.038 1.00 47.34 257 ARG A CA 1
ATOM 2101 C C . ARG A 1 257 ? -52.083 -18.620 44.586 1.00 47.34 257 ARG A C 1
ATOM 2103 O O . ARG A 1 257 ? -53.257 -18.422 44.306 1.00 47.34 257 ARG A O 1
ATOM 2110 N N . ASP A 1 258 ? -51.079 -18.519 43.722 1.00 40.88 258 ASP A N 1
ATOM 2111 C CA . ASP A 1 258 ? -51.056 -19.211 42.428 1.00 40.88 258 ASP A CA 1
ATOM 2112 C C . ASP A 1 258 ? -49.753 -18.934 41.657 1.00 40.88 258 ASP A C 1
ATOM 2114 O O . ASP A 1 258 ? -49.251 -17.816 41.609 1.00 40.88 258 ASP A O 1
ATOM 2118 N N . SER A 1 259 ? -49.242 -20.020 41.075 1.00 35.66 259 SER A N 1
ATOM 2119 C CA . SER A 1 259 ? -48.287 -20.139 39.967 1.00 35.66 259 SER A CA 1
ATOM 2120 C C . SER A 1 259 ? -46.902 -19.487 40.052 1.00 35.66 259 SER A C 1
ATOM 2122 O O . SER A 1 259 ? -46.666 -18.341 39.682 1.00 35.66 259 SER A O 1
ATOM 2124 N N . PHE A 1 260 ? -45.936 -20.350 40.374 1.00 44.03 260 PHE A N 1
ATOM 2125 C CA . PHE A 1 260 ? -44.603 -20.334 39.779 1.00 44.03 260 PHE A CA 1
ATOM 2126 C C . PHE A 1 260 ? -44.717 -20.521 38.256 1.00 44.03 260 PHE A C 1
ATOM 2128 O O . PHE A 1 260 ? -44.871 -21.648 37.794 1.00 44.03 260 PHE A O 1
ATOM 2135 N N . ASP A 1 261 ? -44.581 -19.440 37.493 1.00 37.22 261 ASP A N 1
ATOM 2136 C CA . ASP A 1 261 ? -44.143 -19.508 36.099 1.00 37.22 261 ASP A CA 1
ATOM 2137 C C . ASP A 1 261 ? -42.758 -18.869 35.988 1.00 37.22 261 ASP A C 1
ATOM 2139 O O . ASP A 1 261 ? -42.543 -17.695 36.290 1.0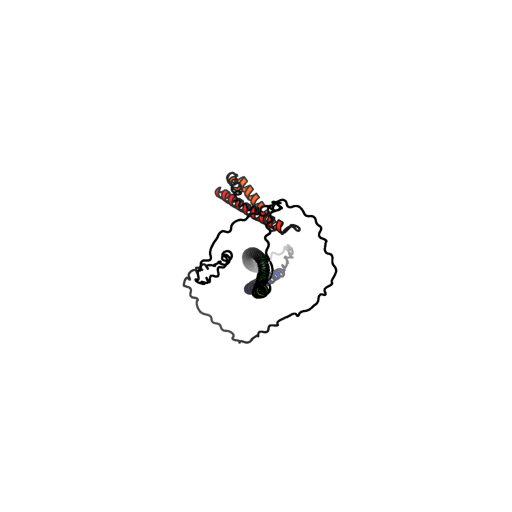0 37.22 261 ASP A O 1
ATOM 2143 N N . ILE A 1 262 ? -41.798 -19.697 35.589 1.00 46.56 262 ILE A N 1
ATOM 2144 C CA . ILE A 1 262 ? -40.413 -19.339 35.299 1.00 46.56 262 ILE A CA 1
ATOM 2145 C C . ILE A 1 262 ? -40.384 -18.806 33.861 1.00 46.56 262 ILE A C 1
ATOM 2147 O O . ILE A 1 262 ? -40.562 -19.603 32.937 1.00 46.56 262 ILE A O 1
ATOM 2151 N N . PRO A 1 263 ? -40.090 -17.519 33.597 1.00 40.34 263 PRO A N 1
ATOM 2152 C CA . PRO A 1 263 ? -39.731 -17.125 32.251 1.00 40.34 263 PRO A CA 1
ATOM 2153 C C . PRO A 1 263 ? -38.261 -17.496 32.034 1.00 40.34 263 PRO A C 1
ATOM 2155 O O . PRO A 1 263 ? -37.344 -16.803 32.477 1.00 40.34 263 PRO A O 1
ATOM 2158 N N . GLN A 1 264 ? -38.025 -18.599 31.323 1.00 47.72 264 GLN A N 1
ATOM 2159 C CA . GLN A 1 264 ? -36.776 -18.774 30.590 1.00 47.72 264 GLN A CA 1
ATOM 2160 C C . GLN A 1 264 ? -36.700 -17.681 29.525 1.00 47.72 264 GLN A C 1
ATOM 2162 O O . GLN A 1 264 ? -37.242 -17.831 28.438 1.00 47.72 264 GLN A O 1
ATOM 2167 N N . ASN A 1 265 ? -36.038 -16.572 29.835 1.00 41.06 265 ASN A N 1
ATOM 2168 C CA . ASN A 1 265 ? -35.529 -15.666 28.819 1.00 41.06 265 ASN A CA 1
ATOM 2169 C C . ASN A 1 265 ? -34.197 -15.090 29.288 1.00 41.06 265 ASN A C 1
ATOM 2171 O O . ASN A 1 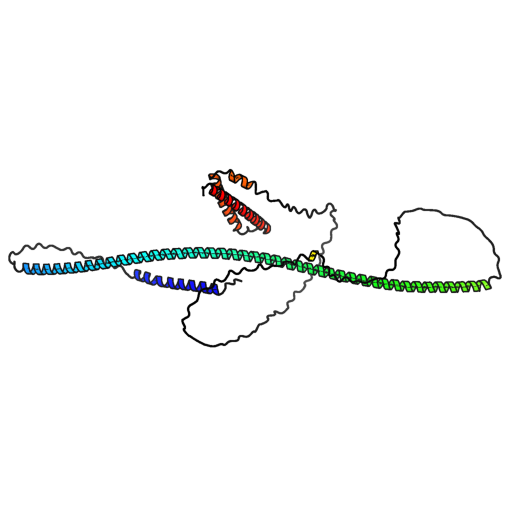265 ? -34.130 -14.197 30.129 1.00 41.06 265 ASN A O 1
ATOM 2175 N N . ASN A 1 266 ? -33.131 -15.625 28.693 1.00 47.12 266 ASN A N 1
ATOM 2176 C CA . ASN A 1 266 ? -31.789 -15.061 28.679 1.00 47.12 266 ASN A CA 1
ATOM 2177 C C . ASN A 1 266 ? -31.823 -13.699 27.965 1.00 47.12 266 ASN A C 1
ATOM 2179 O O . ASN A 1 266 ? -31.482 -13.586 26.788 1.00 47.12 266 ASN A O 1
ATOM 2183 N N . ALA A 1 267 ? -32.270 -12.659 28.662 1.00 45.50 267 ALA A N 1
ATOM 2184 C CA . ALA A 1 267 ? -32.178 -11.285 28.197 1.00 45.50 267 ALA A CA 1
ATOM 2185 C C . ALA A 1 267 ? -30.792 -10.734 28.557 1.00 45.50 267 ALA A C 1
ATOM 2187 O O . ALA A 1 267 ? -30.567 -10.195 29.639 1.00 45.50 267 ALA A O 1
ATOM 2188 N N . VAL A 1 268 ? -29.845 -10.898 27.634 1.00 51.41 268 VAL A N 1
ATOM 2189 C CA . VAL A 1 268 ? -28.596 -10.128 27.632 1.00 51.41 268 VAL A CA 1
ATOM 2190 C C . VAL A 1 268 ? -28.957 -8.636 27.483 1.00 51.41 268 VAL A C 1
ATOM 2192 O O . VAL A 1 268 ? -29.820 -8.318 26.659 1.00 51.41 268 VAL A O 1
ATOM 2195 N N . PRO A 1 269 ? -28.336 -7.709 28.240 1.00 52.81 269 PRO A N 1
ATOM 2196 C CA . PRO A 1 269 ? -28.599 -6.277 28.118 1.00 52.81 269 PRO A CA 1
ATOM 2197 C C . PRO A 1 269 ? -28.407 -5.783 26.678 1.00 52.81 269 PRO A C 1
ATOM 2199 O O . PRO A 1 269 ? -27.398 -6.089 26.040 1.00 52.81 269 PRO A O 1
ATOM 2202 N N . ALA A 1 270 ? -29.355 -4.981 26.179 1.00 54.97 270 ALA A N 1
ATOM 2203 C CA . ALA A 1 270 ? -29.382 -4.473 24.802 1.00 54.97 270 ALA A CA 1
ATOM 2204 C C . ALA A 1 270 ? -28.077 -3.773 24.363 1.00 54.97 270 ALA A C 1
ATOM 2206 O O . ALA A 1 270 ? -27.730 -3.812 23.189 1.00 54.97 270 ALA A O 1
ATOM 2207 N N . ALA A 1 271 ? -27.296 -3.236 25.304 1.00 52.25 271 ALA A N 1
ATOM 2208 C CA . ALA A 1 271 ? -26.006 -2.596 25.044 1.00 52.25 271 ALA A CA 1
ATOM 2209 C C . ALA A 1 271 ? -24.891 -3.545 24.544 1.00 52.25 271 ALA A C 1
ATOM 2211 O O . ALA A 1 271 ? -23.836 -3.072 24.131 1.00 52.25 271 ALA A O 1
ATOM 2212 N N . MET A 1 272 ? -25.091 -4.870 24.572 1.00 47.56 272 MET A N 1
ATOM 2213 C CA . MET A 1 272 ? -24.129 -5.850 24.039 1.00 47.56 272 MET A CA 1
ATOM 2214 C C . MET A 1 272 ? -24.544 -6.458 22.691 1.00 47.56 272 MET A C 1
ATOM 2216 O O . MET A 1 272 ? -23.789 -7.253 22.130 1.00 47.56 272 MET A O 1
ATOM 2220 N N . ARG A 1 273 ? -25.727 -6.116 22.161 1.00 50.47 273 ARG A N 1
ATOM 2221 C CA . ARG A 1 273 ? -26.286 -6.771 20.965 1.00 50.47 273 ARG A CA 1
ATOM 2222 C C . ARG A 1 273 ? -25.786 -6.181 19.639 1.00 50.47 273 ARG A C 1
ATOM 2224 O O . ARG A 1 273 ? -25.831 -6.875 18.629 1.00 50.47 273 ARG A O 1
ATOM 2231 N N . ASP A 1 274 ? -25.227 -4.972 19.658 1.00 44.00 274 ASP A N 1
ATOM 2232 C CA . ASP A 1 274 ? -24.882 -4.229 18.434 1.00 44.00 274 ASP A CA 1
ATOM 2233 C C . ASP A 1 274 ? -23.429 -4.418 17.953 1.00 44.00 274 ASP A C 1
ATOM 2235 O O . ASP A 1 274 ? -23.031 -3.870 16.929 1.00 44.00 274 ASP A O 1
ATOM 2239 N N . SER A 1 275 ? -22.621 -5.235 18.637 1.00 45.62 275 SER A N 1
ATOM 2240 C CA . SER A 1 275 ? -21.183 -5.367 18.335 1.00 45.62 275 SER A CA 1
ATOM 2241 C C . SER A 1 275 ? -20.815 -6.495 17.361 1.00 45.62 275 SER A C 1
ATOM 2243 O O . SER A 1 275 ? -19.630 -6.675 17.084 1.00 45.62 275 SER A O 1
ATOM 2245 N N . LEU A 1 276 ? -21.769 -7.303 16.879 1.00 48.81 276 LEU A N 1
ATOM 2246 C CA . LEU A 1 276 ? -21.454 -8.557 16.167 1.00 48.81 276 LEU A CA 1
ATOM 2247 C C . LEU A 1 276 ? -22.271 -8.831 14.897 1.00 48.81 276 LEU A C 1
ATOM 2249 O O . LEU A 1 276 ? -22.305 -9.969 14.441 1.00 48.81 276 LEU A O 1
ATOM 2253 N N . ASN A 1 277 ? -22.861 -7.812 14.268 1.00 41.03 277 ASN A N 1
ATOM 2254 C CA . ASN A 1 277 ? -23.526 -7.986 12.973 1.00 41.03 277 ASN A CA 1
ATOM 2255 C C . ASN A 1 277 ? -22.773 -7.273 11.836 1.00 41.03 277 ASN A C 1
ATOM 2257 O O . ASN A 1 277 ? -23.286 -6.356 11.207 1.00 41.03 277 ASN A O 1
ATOM 2261 N N . PHE A 1 278 ? -21.546 -7.723 11.550 1.00 40.75 278 PHE A N 1
ATOM 2262 C CA . PHE A 1 278 ? -20.951 -7.556 10.219 1.00 40.75 278 PHE A CA 1
ATOM 2263 C C . PHE A 1 278 ? -21.296 -8.792 9.386 1.00 40.75 278 PHE A C 1
ATOM 2265 O O . PHE A 1 278 ? -20.492 -9.708 9.220 1.00 40.75 278 PHE A O 1
ATOM 2272 N N . SER A 1 279 ? -22.531 -8.820 8.884 1.00 34.47 279 SER A N 1
ATOM 2273 C CA . SER A 1 279 ? -22.897 -9.696 7.776 1.00 34.47 279 SER A CA 1
ATOM 2274 C C . SER A 1 279 ? -22.188 -9.160 6.535 1.00 34.47 279 SER A C 1
ATOM 2276 O O . SER A 1 279 ? -22.647 -8.209 5.908 1.00 34.47 279 SER A O 1
ATOM 2278 N N . ILE A 1 280 ? -21.020 -9.723 6.226 1.00 44.03 280 ILE A N 1
ATOM 2279 C CA . ILE A 1 280 ? -20.391 -9.569 4.915 1.00 44.03 280 ILE A CA 1
ATOM 2280 C C . ILE A 1 280 ? -21.272 -10.361 3.954 1.00 44.03 280 ILE A C 1
ATOM 2282 O O . ILE A 1 280 ? -21.168 -11.582 3.855 1.00 44.03 280 ILE A O 1
ATOM 2286 N N . GLU A 1 281 ? -22.192 -9.658 3.309 1.00 38.72 281 GLU A N 1
ATOM 2287 C CA . GLU A 1 281 ? -22.912 -10.135 2.140 1.00 38.72 281 GLU A CA 1
ATOM 2288 C C . GLU A 1 281 ? -21.884 -10.254 0.996 1.00 38.72 281 GLU A C 1
ATOM 2290 O O . GLU A 1 281 ? -21.266 -9.252 0.628 1.00 38.72 281 GLU A O 1
ATOM 2295 N N . PRO A 1 282 ? -21.589 -11.459 0.474 1.00 44.09 282 PRO A N 1
ATOM 2296 C CA . PRO A 1 282 ? -20.699 -11.582 -0.666 1.00 44.09 282 PRO A CA 1
ATOM 2297 C C . PRO A 1 282 ? -21.468 -11.164 -1.919 1.00 44.09 282 PRO A C 1
ATOM 2299 O O . PRO A 1 282 ? -22.403 -11.848 -2.339 1.00 44.09 282 PRO A O 1
ATOM 2302 N N . GLU A 1 283 ? -21.064 -10.054 -2.534 1.00 44.56 283 GLU A N 1
ATOM 2303 C CA . GLU A 1 283 ? -21.538 -9.720 -3.873 1.00 44.56 283 GLU A CA 1
ATOM 2304 C C . GLU A 1 283 ? -21.241 -10.878 -4.845 1.00 44.56 283 GLU A C 1
ATOM 2306 O O . GLU A 1 283 ? -20.133 -11.435 -4.844 1.00 44.56 283 GLU A O 1
ATOM 2311 N N . PRO A 1 284 ? -22.203 -11.271 -5.697 1.00 42.69 284 PRO A N 1
ATOM 2312 C CA . PRO A 1 284 ? -21.971 -12.300 -6.691 1.00 42.69 284 PRO A CA 1
ATOM 2313 C C . PRO A 1 284 ? -20.986 -11.791 -7.747 1.00 42.69 284 PRO A C 1
ATOM 2315 O O . PRO A 1 284 ? -21.275 -10.881 -8.523 1.00 42.69 284 PRO A O 1
ATOM 2318 N N . ILE A 1 285 ? -19.826 -12.446 -7.819 1.00 37.91 285 ILE A N 1
ATOM 2319 C CA . ILE A 1 285 ? -18.867 -12.317 -8.916 1.00 37.91 285 ILE A CA 1
ATOM 2320 C C . ILE A 1 285 ? -19.579 -12.699 -10.221 1.00 37.91 285 ILE A C 1
ATOM 2322 O O . ILE A 1 285 ? -19.755 -13.877 -10.548 1.00 37.91 285 ILE A O 1
ATOM 2326 N N . VAL A 1 286 ? -19.973 -11.686 -10.991 1.00 39.28 286 VAL A N 1
ATOM 2327 C CA . VAL A 1 286 ? -20.416 -11.834 -12.376 1.00 39.28 286 VAL A CA 1
ATOM 2328 C C . VAL A 1 286 ? -19.210 -12.283 -13.199 1.00 39.28 286 VAL A C 1
ATOM 2330 O O . VAL A 1 286 ? -18.354 -11.496 -13.593 1.00 39.28 286 VAL A O 1
ATOM 2333 N N . SER A 1 287 ? -19.140 -13.589 -13.445 1.00 39.75 287 SER A N 1
ATOM 2334 C CA . SER A 1 287 ? -18.221 -14.192 -14.407 1.00 39.75 287 SER A CA 1
ATOM 2335 C C . SER A 1 287 ? -18.553 -13.697 -15.821 1.00 39.75 287 SER A C 1
ATOM 2337 O O . SER A 1 287 ? -19.681 -13.909 -16.280 1.00 39.75 287 SER A O 1
ATOM 2339 N N . PRO A 1 288 ? -17.611 -13.098 -16.573 1.00 49.06 288 PRO A N 1
ATOM 2340 C CA . PRO A 1 288 ? -17.836 -12.822 -17.980 1.00 49.06 288 PRO A CA 1
ATOM 2341 C C . PRO A 1 288 ? -17.869 -14.136 -18.762 1.00 49.06 288 PRO A C 1
ATOM 2343 O O . PRO A 1 288 ? -16.968 -14.974 -18.680 1.00 49.06 288 PRO A O 1
ATOM 2346 N N . ARG A 1 289 ? -18.954 -14.293 -19.517 1.00 38.50 289 ARG A N 1
ATOM 2347 C CA . ARG A 1 289 ? -19.242 -15.368 -20.467 1.00 38.50 289 ARG A CA 1
ATOM 2348 C C . ARG A 1 289 ? -18.002 -15.853 -21.227 1.00 38.50 289 ARG A C 1
ATOM 2350 O O . ARG A 1 289 ? -17.340 -15.093 -21.929 1.00 38.50 289 ARG A O 1
ATOM 2357 N N . ARG A 1 290 ? -17.794 -17.171 -21.179 1.00 33.34 290 ARG A N 1
ATOM 2358 C CA . ARG A 1 290 ? -17.026 -17.932 -22.169 1.00 33.34 290 ARG A CA 1
ATOM 2359 C C . ARG A 1 290 ? -17.640 -17.741 -23.559 1.00 33.34 290 ARG A C 1
ATOM 2361 O O . ARG A 1 290 ? -18.789 -18.120 -23.778 1.00 33.34 290 ARG A O 1
ATOM 2368 N N . SER A 1 291 ? -16.846 -17.245 -24.501 1.00 38.41 291 SER A N 1
ATOM 2369 C CA . SER A 1 291 ? -17.078 -17.448 -25.934 1.00 38.41 291 SER A CA 1
ATOM 2370 C C . SER A 1 291 ? -16.511 -18.814 -26.354 1.00 38.41 291 SER A C 1
ATOM 2372 O O . SER A 1 291 ? -15.388 -19.141 -25.959 1.00 38.41 291 SER A O 1
ATOM 2374 N N . PRO A 1 292 ? -17.231 -19.620 -27.155 1.00 48.22 292 PRO A N 1
ATOM 2375 C CA . PRO A 1 292 ? -16.731 -20.884 -27.675 1.00 48.22 292 PRO A CA 1
ATOM 2376 C C . PRO A 1 292 ? -16.090 -20.655 -29.049 1.00 48.22 292 PRO A C 1
ATOM 2378 O O . PRO A 1 292 ? -16.768 -20.212 -29.968 1.00 48.22 292 PRO A O 1
ATOM 2381 N N . ASN A 1 293 ? -14.788 -20.926 -29.178 1.00 46.16 293 ASN A N 1
ATOM 2382 C CA . ASN A 1 293 ? -14.112 -21.431 -30.388 1.00 46.16 293 ASN A CA 1
ATOM 2383 C C . ASN A 1 293 ? -12.628 -21.061 -30.368 1.00 46.16 293 ASN A C 1
ATOM 2385 O O . ASN A 1 293 ? -12.268 -19.924 -30.662 1.00 46.16 293 ASN A O 1
ATOM 2389 N N . ARG A 1 294 ? -11.768 -22.055 -30.131 1.00 36.56 294 ARG A N 1
ATOM 2390 C CA . ARG A 1 294 ? -10.534 -22.263 -30.907 1.00 36.56 294 ARG A CA 1
ATOM 2391 C C . ARG A 1 294 ? -9.943 -23.630 -30.559 1.00 36.56 294 ARG A C 1
ATOM 2393 O O . ARG A 1 294 ? -9.493 -23.868 -29.445 1.00 36.56 294 ARG A O 1
ATOM 2400 N N . ARG A 1 295 ? -9.998 -24.527 -31.547 1.00 43.38 295 ARG A N 1
ATOM 2401 C CA . ARG A 1 295 ? -9.221 -25.770 -31.627 1.00 43.38 295 ARG A CA 1
ATOM 2402 C C . ARG A 1 295 ? -7.725 -25.471 -31.439 1.00 43.38 295 ARG A C 1
ATOM 2404 O O . ARG A 1 295 ? -7.253 -24.523 -32.069 1.00 43.38 295 ARG A O 1
ATOM 2411 N N . PRO A 1 296 ? -6.962 -26.303 -30.718 1.00 44.47 296 PRO A N 1
ATOM 2412 C CA . PRO A 1 296 ? -5.536 -26.456 -30.969 1.00 44.47 296 PRO A CA 1
ATOM 2413 C C . PRO A 1 296 ? -5.296 -27.615 -31.959 1.00 44.47 296 PRO A C 1
ATOM 2415 O O . PRO A 1 296 ? -6.031 -28.607 -31.916 1.00 44.47 296 PRO A O 1
ATOM 2418 N N . PRO A 1 297 ? -4.301 -27.528 -32.858 1.00 49.12 297 PRO A N 1
ATOM 2419 C CA . PRO A 1 297 ? -3.862 -28.680 -33.624 1.00 49.12 297 PRO A CA 1
ATOM 2420 C C . PRO A 1 297 ? -2.944 -29.561 -32.769 1.00 49.12 297 PRO A C 1
ATOM 2422 O O . PRO A 1 297 ? -2.092 -29.085 -32.020 1.00 49.12 297 PRO A O 1
ATOM 2425 N N . SER A 1 298 ? -3.157 -30.863 -32.907 1.00 42.62 298 SER A N 1
ATOM 2426 C CA . SER A 1 298 ? -2.274 -31.939 -32.483 1.00 42.62 298 SER A CA 1
ATOM 2427 C C . SER A 1 298 ? -0.971 -31.956 -33.291 1.00 42.62 298 SER A C 1
ATOM 2429 O O . SER A 1 298 ? -0.960 -31.526 -34.442 1.00 42.62 298 SER A O 1
ATOM 2431 N N . HIS A 1 299 ? 0.067 -32.550 -32.687 1.00 38.06 299 HIS A N 1
ATOM 2432 C CA . HIS A 1 299 ? 1.207 -33.294 -33.262 1.00 38.06 299 HIS A CA 1
ATOM 2433 C C . HIS A 1 299 ? 2.596 -32.828 -32.795 1.00 38.06 299 HIS A C 1
ATOM 2435 O O . HIS A 1 299 ? 2.820 -31.648 -32.560 1.00 38.06 299 HIS A O 1
ATOM 2441 N N . LEU A 1 300 ? 3.503 -33.822 -32.729 1.00 37.53 300 LEU A N 1
ATOM 2442 C CA . LEU A 1 300 ? 4.859 -33.869 -32.147 1.00 37.53 300 LEU A CA 1
ATOM 2443 C C . LEU A 1 300 ? 4.823 -34.101 -30.625 1.00 37.53 300 LEU A C 1
ATOM 2445 O O . LEU A 1 300 ? 4.581 -33.186 -29.856 1.00 37.53 300 LEU A O 1
ATOM 2449 N N . ASN A 1 301 ? 4.916 -35.320 -30.085 1.00 36.00 301 ASN A N 1
ATOM 2450 C CA . ASN A 1 301 ? 5.699 -36.509 -30.442 1.00 36.00 301 ASN A CA 1
ATOM 2451 C C . ASN A 1 301 ? 7.217 -36.264 -30.462 1.00 36.00 301 ASN A C 1
ATOM 2453 O O . ASN A 1 301 ? 7.794 -36.032 -31.517 1.00 36.00 301 ASN A O 1
ATOM 2457 N N . SER A 1 302 ? 7.849 -36.396 -29.292 1.00 35.66 302 SER A N 1
ATOM 2458 C CA . SER A 1 302 ? 9.158 -37.046 -29.162 1.00 35.66 302 SER A CA 1
ATOM 2459 C C . SER A 1 302 ? 9.435 -37.427 -27.705 1.00 35.66 302 SER A C 1
ATOM 2461 O O . SER A 1 302 ? 9.559 -36.572 -26.830 1.00 35.66 302 SER A O 1
ATOM 2463 N N . ASN A 1 303 ? 9.523 -38.738 -27.501 1.00 35.25 303 ASN A N 1
ATOM 2464 C CA . ASN A 1 303 ? 10.107 -39.473 -26.383 1.00 35.25 303 ASN A CA 1
ATOM 2465 C C . ASN A 1 303 ? 11.318 -38.786 -25.739 1.00 35.25 303 ASN A C 1
ATOM 2467 O O . ASN A 1 303 ? 12.190 -38.332 -26.475 1.00 35.25 303 ASN A O 1
ATOM 2471 N N . THR A 1 304 ? 11.468 -38.875 -24.411 1.00 36.09 304 THR A N 1
ATOM 2472 C CA . THR A 1 304 ? 12.621 -39.559 -23.779 1.00 36.09 304 THR A CA 1
ATOM 2473 C C . THR A 1 304 ? 12.539 -39.603 -22.246 1.00 36.09 304 THR A C 1
ATOM 2475 O O . THR A 1 304 ? 12.217 -38.614 -21.598 1.00 36.09 304 THR A O 1
ATOM 2478 N N . ALA A 1 305 ? 12.946 -40.764 -21.720 1.00 37.47 305 ALA A N 1
ATOM 2479 C CA . ALA A 1 305 ? 13.494 -41.035 -20.388 1.00 37.47 305 ALA A CA 1
ATOM 2480 C C . ALA A 1 305 ? 12.529 -41.132 -19.188 1.00 37.47 305 ALA A C 1
ATOM 2482 O O . ALA A 1 305 ? 12.358 -40.213 -18.391 1.00 37.47 305 ALA A O 1
ATOM 2483 N N . GLU A 1 306 ? 12.014 -42.349 -19.011 1.00 37.25 306 GLU A N 1
ATOM 2484 C CA . GLU A 1 306 ? 11.789 -42.976 -17.707 1.00 37.25 306 GLU A CA 1
ATOM 2485 C C . GLU A 1 306 ? 13.098 -43.017 -16.900 1.00 37.25 306 GLU A C 1
ATOM 2487 O O . GLU A 1 306 ? 14.105 -43.463 -17.435 1.00 37.25 306 GLU A O 1
ATOM 2492 N N . PHE A 1 307 ? 13.079 -42.616 -15.625 1.00 36.47 307 PHE A N 1
ATOM 2493 C CA . PHE A 1 307 ? 13.798 -43.281 -14.525 1.00 36.47 307 PHE A CA 1
ATOM 2494 C C . PHE A 1 307 ? 13.106 -42.946 -13.182 1.00 36.47 307 PHE A C 1
ATOM 2496 O O . PHE A 1 307 ? 12.445 -41.910 -13.074 1.00 36.47 307 PHE A O 1
ATOM 2503 N N . PRO A 1 308 ? 13.171 -43.849 -12.186 1.00 48.84 308 PRO A N 1
ATOM 2504 C CA . PRO A 1 308 ? 12.078 -44.090 -11.253 1.00 48.84 308 PRO A CA 1
ATOM 2505 C C . PRO A 1 308 ? 12.163 -43.337 -9.921 1.00 48.84 308 PRO A C 1
ATOM 2507 O O . PRO A 1 308 ? 13.183 -42.799 -9.500 1.00 48.84 308 PRO A O 1
ATOM 2510 N N . ILE A 1 309 ? 11.017 -43.414 -9.250 1.00 41.66 309 ILE A N 1
ATOM 2511 C CA . ILE A 1 309 ? 10.703 -43.138 -7.851 1.00 41.66 309 ILE A CA 1
ATOM 2512 C C . ILE A 1 309 ? 11.775 -43.701 -6.901 1.00 41.66 309 ILE A C 1
ATOM 2514 O O . ILE A 1 309 ? 12.005 -44.907 -6.887 1.00 41.66 309 ILE A O 1
ATOM 2518 N N . ASN A 1 310 ? 12.355 -42.839 -6.057 1.00 33.97 310 ASN A N 1
ATOM 2519 C CA . ASN A 1 310 ? 12.657 -43.128 -4.648 1.00 33.97 310 ASN A CA 1
ATOM 2520 C C . ASN A 1 310 ? 13.224 -41.884 -3.947 1.00 33.97 310 ASN A C 1
ATOM 2522 O O . ASN A 1 310 ? 14.332 -41.450 -4.245 1.00 33.97 310 ASN A O 1
ATOM 2526 N N . ASN A 1 311 ? 12.475 -41.317 -2.996 1.00 34.41 311 ASN A N 1
ATOM 2527 C CA . ASN A 1 311 ? 12.914 -41.278 -1.598 1.00 34.41 311 ASN A CA 1
ATOM 2528 C C . ASN A 1 311 ? 11.891 -40.578 -0.696 1.00 34.41 311 ASN A C 1
ATOM 2530 O O . ASN A 1 311 ? 11.623 -39.382 -0.786 1.00 34.41 311 ASN A O 1
ATOM 2534 N N . SER A 1 312 ? 11.369 -41.396 0.210 1.00 36.19 312 SER A N 1
ATOM 2535 C CA . SER A 1 312 ? 10.793 -41.040 1.499 1.00 36.19 312 SER A CA 1
ATOM 2536 C C . SER A 1 312 ? 11.830 -40.315 2.368 1.00 36.19 312 SER A C 1
ATOM 2538 O O . SER A 1 312 ? 12.901 -40.867 2.603 1.00 36.19 312 SER A O 1
ATOM 2540 N N . CYS A 1 313 ? 11.465 -39.163 2.931 1.00 34.62 313 CYS A N 1
ATOM 2541 C CA . CYS A 1 313 ? 12.033 -38.605 4.166 1.00 34.62 313 CYS A CA 1
ATOM 2542 C C . CYS A 1 313 ? 10.853 -37.985 4.930 1.00 34.62 313 CYS A C 1
ATOM 2544 O O . CYS A 1 313 ? 10.355 -36.928 4.560 1.00 34.62 313 CYS A O 1
ATOM 25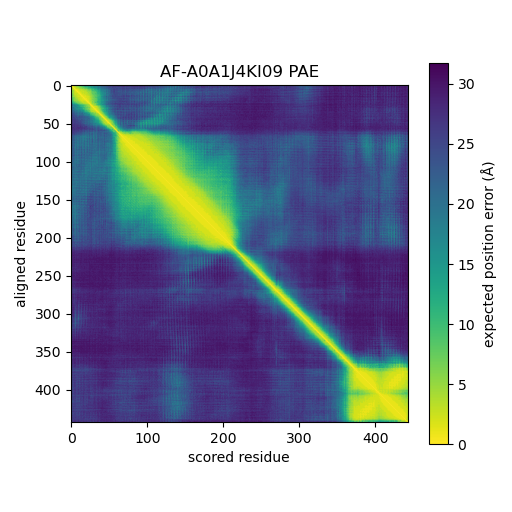46 N N . ASN A 1 314 ? 10.160 -38.763 5.755 1.00 34.03 314 ASN A N 1
ATOM 2547 C CA . ASN A 1 314 ? 10.466 -39.030 7.160 1.00 34.03 314 ASN A CA 1
ATOM 2548 C C . ASN A 1 314 ? 10.467 -37.753 8.017 1.00 34.03 314 ASN A C 1
ATOM 2550 O O . ASN A 1 314 ? 11.408 -36.962 8.032 1.00 34.03 314 ASN A O 1
ATOM 2554 N N . THR A 1 315 ? 9.351 -37.598 8.719 1.00 40.06 315 THR A N 1
ATOM 2555 C CA . THR A 1 315 ? 9.107 -36.729 9.863 1.00 40.06 315 THR A CA 1
ATOM 2556 C C . THR A 1 315 ? 10.105 -37.026 10.975 1.00 40.06 315 THR A C 1
ATOM 2558 O O . THR A 1 315 ? 10.128 -38.154 11.450 1.00 40.06 315 THR A O 1
ATOM 2561 N N . ASN A 1 316 ? 10.876 -36.032 11.419 1.00 36.38 316 ASN A N 1
ATOM 2562 C CA . ASN A 1 316 ? 11.442 -35.985 12.769 1.00 36.38 316 ASN A CA 1
ATOM 2563 C C . ASN A 1 316 ? 11.751 -34.531 13.145 1.00 36.38 316 ASN A C 1
ATOM 2565 O O . ASN A 1 316 ? 12.746 -33.944 12.722 1.00 36.38 316 ASN A O 1
ATOM 2569 N N . SER A 1 317 ? 10.859 -33.963 13.949 1.00 36.53 317 SER A N 1
ATOM 2570 C CA . SER A 1 317 ? 11.093 -32.769 14.755 1.00 36.53 317 SER A CA 1
ATOM 2571 C C . SER A 1 317 ? 12.145 -33.057 15.833 1.00 36.53 317 SER A C 1
ATOM 2573 O O . SER A 1 317 ? 12.107 -34.138 16.424 1.00 36.53 317 SER A O 1
ATOM 2575 N N . PRO A 1 318 ? 12.969 -32.074 16.229 1.00 46.72 318 PRO A N 1
ATOM 2576 C CA . PRO A 1 318 ? 13.439 -31.991 17.596 1.00 46.72 318 PRO A CA 1
ATOM 2577 C C . PRO A 1 318 ? 12.754 -30.816 18.297 1.00 46.72 318 PRO A C 1
ATOM 2579 O O . PRO A 1 318 ? 12.968 -29.645 17.987 1.00 46.72 318 PRO A O 1
ATOM 2582 N N . THR A 1 319 ? 11.917 -31.171 19.265 1.00 39.28 319 THR A N 1
ATOM 2583 C CA . THR A 1 319 ? 11.445 -30.314 20.350 1.00 39.28 319 THR A CA 1
ATOM 2584 C C . THR A 1 319 ? 12.653 -29.773 21.114 1.00 39.28 319 THR A C 1
ATOM 2586 O O . THR A 1 319 ? 13.357 -30.534 21.774 1.00 39.28 319 THR A O 1
ATOM 2589 N N . VAL A 1 320 ? 12.892 -28.464 21.041 1.00 40.34 320 VAL A N 1
ATOM 2590 C CA . VAL A 1 320 ? 13.857 -27.774 21.905 1.00 40.34 320 VAL A CA 1
ATOM 2591 C C . VAL A 1 320 ? 13.080 -27.097 23.028 1.00 40.34 320 VAL A C 1
ATOM 2593 O O . VAL A 1 320 ? 12.498 -26.031 22.849 1.00 40.34 320 VAL A O 1
ATOM 2596 N N . HIS A 1 321 ? 13.074 -27.739 24.193 1.00 43.62 321 HIS A N 1
ATOM 2597 C CA . HIS A 1 321 ? 12.917 -27.053 25.472 1.00 43.62 321 HIS A CA 1
ATOM 2598 C C . HIS A 1 321 ? 14.269 -26.448 25.869 1.00 43.62 321 HIS A C 1
ATOM 2600 O O . HIS A 1 321 ? 15.272 -27.161 25.817 1.00 43.62 321 HIS A O 1
ATOM 2606 N N . PRO A 1 322 ? 14.310 -25.214 26.392 1.00 44.78 322 PRO A N 1
ATOM 2607 C CA . PRO A 1 322 ? 15.291 -24.849 27.393 1.00 44.78 322 PRO A CA 1
ATOM 2608 C C . PRO A 1 322 ? 14.633 -24.837 28.770 1.00 44.78 322 PRO A C 1
ATOM 2610 O O . PRO A 1 322 ? 13.548 -24.294 28.986 1.00 44.78 322 PRO A O 1
ATOM 2613 N N . ALA A 1 323 ? 15.325 -25.508 29.677 1.00 39.56 323 ALA A N 1
ATOM 2614 C CA . ALA A 1 323 ? 14.990 -25.691 31.066 1.00 39.56 323 ALA A CA 1
ATOM 2615 C C . ALA A 1 323 ? 15.008 -24.383 31.865 1.00 39.56 323 ALA A C 1
ATOM 2617 O O . ALA A 1 323 ? 15.680 -23.406 31.540 1.00 39.56 323 ALA A O 1
ATOM 2618 N N . MET A 1 324 ? 14.272 -24.447 32.967 1.00 38.94 324 MET A N 1
ATOM 2619 C CA . MET A 1 324 ? 14.353 -23.556 34.108 1.00 38.94 324 MET A CA 1
ATOM 2620 C C . MET A 1 324 ? 15.750 -23.510 34.732 1.00 38.94 324 MET A C 1
ATOM 2622 O O . MET A 1 324 ? 16.366 -24.558 34.913 1.00 38.94 324 MET A O 1
ATOM 2626 N N . ARG A 1 325 ? 16.102 -22.307 35.199 1.00 36.19 325 ARG A N 1
ATOM 2627 C CA . ARG A 1 325 ? 16.768 -21.927 36.463 1.00 36.19 325 ARG A CA 1
ATOM 2628 C C . ARG A 1 325 ? 17.857 -20.903 36.170 1.00 36.19 325 ARG A C 1
ATOM 2630 O O . ARG A 1 325 ? 18.802 -21.213 35.469 1.00 36.19 325 ARG A O 1
ATOM 2637 N N . ASP A 1 326 ? 17.692 -19.702 36.717 1.00 35.66 326 ASP A N 1
ATOM 2638 C CA . ASP A 1 326 ? 18.639 -19.211 37.713 1.00 35.66 326 ASP A CA 1
ATOM 2639 C C . ASP A 1 326 ? 18.021 -18.079 38.543 1.00 35.66 326 ASP A C 1
ATOM 2641 O O . ASP A 1 326 ? 17.603 -17.026 38.065 1.00 35.66 326 ASP A O 1
ATOM 2645 N N . SER A 1 327 ? 17.900 -18.424 39.818 1.00 41.62 327 SER A N 1
ATOM 2646 C CA . SER A 1 327 ? 17.824 -17.629 41.031 1.00 41.62 327 SER A CA 1
ATOM 2647 C C . SER A 1 327 ? 18.414 -16.217 40.927 1.00 41.62 327 SER A C 1
ATOM 2649 O O . SER A 1 327 ? 19.624 -16.060 40.796 1.00 41.62 327 SER A O 1
ATOM 2651 N N . PHE A 1 328 ? 17.578 -15.198 41.144 1.00 38.84 328 PHE A N 1
ATOM 2652 C CA . PHE A 1 328 ? 18.038 -13.914 41.670 1.00 38.84 328 PHE A CA 1
ATOM 2653 C C . PHE A 1 328 ? 17.537 -13.755 43.102 1.00 38.84 328 PHE A C 1
ATOM 2655 O O . PHE A 1 328 ? 16.342 -13.784 43.391 1.00 38.84 328 PHE A O 1
ATOM 2662 N N . THR A 1 329 ? 18.519 -13.667 43.987 1.00 42.69 329 THR A N 1
ATOM 2663 C CA . THR A 1 329 ? 18.443 -13.376 45.411 1.00 42.69 329 THR A CA 1
ATOM 2664 C C . THR A 1 329 ? 17.812 -12.010 45.654 1.00 42.69 329 THR A C 1
ATOM 2666 O O . THR A 1 329 ? 18.244 -11.009 45.082 1.00 42.69 329 THR A O 1
ATOM 2669 N N . MET A 1 330 ? 16.807 -11.992 46.527 1.00 36.75 330 MET A N 1
ATOM 2670 C CA . MET A 1 330 ? 16.296 -10.793 47.181 1.00 36.75 330 MET A CA 1
ATOM 2671 C C . MET A 1 330 ? 17.409 -10.203 48.050 1.00 36.75 330 MET A C 1
ATOM 2673 O O . MET A 1 330 ? 17.914 -10.893 48.934 1.00 36.75 330 MET A O 1
ATOM 2677 N N . ASN A 1 331 ? 17.777 -8.950 47.794 1.00 45.09 331 ASN A N 1
ATOM 2678 C CA . ASN A 1 331 ? 18.396 -8.105 48.805 1.00 45.09 331 ASN A CA 1
ATOM 2679 C C . ASN A 1 331 ? 17.286 -7.221 49.370 1.00 45.09 331 ASN A C 1
ATOM 2681 O O . ASN A 1 331 ? 16.735 -6.373 48.666 1.00 45.09 331 ASN A O 1
ATOM 2685 N N . ASP A 1 332 ? 16.943 -7.504 50.621 1.00 45.41 332 ASP A N 1
ATOM 2686 C CA . ASP A 1 332 ? 16.211 -6.621 51.511 1.00 45.41 332 ASP A CA 1
ATOM 2687 C C . ASP A 1 332 ? 17.096 -5.411 51.827 1.00 45.41 332 ASP A C 1
ATOM 2689 O O . ASP A 1 332 ? 18.122 -5.572 52.476 1.00 45.41 332 ASP A O 1
ATOM 2693 N N . ASP A 1 333 ? 16.681 -4.220 51.396 1.00 44.25 333 ASP A N 1
ATOM 2694 C CA . ASP A 1 333 ? 17.124 -2.949 51.971 1.00 44.25 333 ASP A CA 1
ATOM 2695 C C . ASP A 1 333 ? 15.897 -2.036 52.144 1.00 44.25 333 ASP A C 1
ATOM 2697 O O . ASP A 1 333 ? 15.350 -1.449 51.211 1.00 44.25 333 ASP A O 1
ATOM 2701 N N . GLU A 1 334 ? 15.422 -2.029 53.386 1.00 41.06 334 GLU A N 1
ATOM 2702 C CA . GLU A 1 334 ? 15.248 -0.821 54.193 1.00 41.06 334 GLU A CA 1
ATOM 2703 C C . GLU A 1 334 ? 14.339 0.315 53.661 1.00 41.06 334 GLU A C 1
ATOM 2705 O O . GLU A 1 334 ? 14.732 1.246 52.966 1.00 41.06 334 GLU A O 1
ATOM 2710 N N . LEU A 1 335 ? 13.079 0.252 54.111 1.00 47.91 335 LEU A N 1
ATOM 2711 C CA . LEU A 1 335 ? 12.367 1.318 54.835 1.00 47.91 335 LEU A CA 1
ATOM 2712 C C . LEU A 1 335 ? 12.779 2.778 54.551 1.00 47.91 335 LEU A C 1
ATOM 2714 O O . LEU A 1 335 ? 13.656 3.302 55.223 1.00 47.91 335 LEU A O 1
ATOM 2718 N N . MET A 1 336 ? 11.974 3.501 53.765 1.00 39.34 336 MET A N 1
ATOM 2719 C CA . MET A 1 336 ? 11.550 4.867 54.121 1.00 39.34 336 MET A CA 1
ATOM 2720 C C . MET A 1 336 ? 10.165 5.164 53.528 1.00 39.34 336 MET A C 1
ATOM 2722 O O . MET A 1 336 ? 9.990 5.383 52.331 1.00 39.34 336 MET A O 1
ATOM 2726 N N . ILE A 1 337 ? 9.165 5.181 54.407 1.00 46.91 337 ILE A N 1
ATOM 2727 C CA . ILE A 1 337 ? 7.817 5.696 54.157 1.00 46.91 337 ILE A CA 1
ATOM 2728 C C . ILE A 1 337 ? 7.904 7.230 54.214 1.00 46.91 337 ILE A C 1
ATOM 2730 O O . ILE A 1 337 ? 8.260 7.750 55.274 1.00 46.91 337 ILE A O 1
ATOM 2734 N N . PRO A 1 338 ? 7.553 7.992 53.162 1.00 46.66 338 PRO A N 1
ATOM 2735 C CA . PRO A 1 338 ? 7.374 9.424 53.320 1.00 46.66 338 PRO A CA 1
ATOM 2736 C C . PRO A 1 338 ? 6.072 9.684 54.084 1.00 46.66 338 PRO A C 1
ATOM 2738 O O . PRO A 1 338 ? 4.969 9.303 53.683 1.00 46.66 338 PRO A O 1
ATOM 2741 N N . THR A 1 339 ? 6.241 10.326 55.229 1.00 43.16 339 THR A N 1
ATOM 2742 C CA . THR A 1 339 ? 5.222 10.870 56.118 1.00 43.16 339 THR A CA 1
ATOM 2743 C C . THR A 1 339 ? 4.194 11.709 55.355 1.00 43.16 339 THR A C 1
ATOM 2745 O O . THR A 1 339 ? 4.518 12.665 54.653 1.00 43.16 339 THR A O 1
ATOM 2748 N N . ARG A 1 340 ? 2.916 11.356 55.535 1.00 43.03 340 ARG A N 1
ATOM 2749 C CA . ARG A 1 340 ? 1.757 12.168 55.148 1.00 43.03 340 ARG A CA 1
ATOM 2750 C C . ARG A 1 340 ? 1.796 13.509 55.888 1.00 43.03 340 ARG A C 1
ATOM 2752 O O . ARG A 1 340 ? 1.646 13.540 57.106 1.00 43.03 340 ARG A O 1
ATOM 2759 N N . GLY A 1 341 ? 1.943 14.604 55.148 1.00 41.22 341 GLY A N 1
ATOM 2760 C CA . GLY A 1 341 ? 1.652 15.952 55.637 1.00 41.22 341 GLY A CA 1
ATOM 2761 C C . GLY A 1 341 ? 0.142 16.245 55.590 1.00 41.22 341 GLY A C 1
ATOM 2762 O O . GLY A 1 341 ? -0.509 15.856 54.616 1.00 41.22 341 GLY A O 1
ATOM 2763 N N . PRO A 1 342 ? -0.439 16.922 56.598 1.00 61.56 342 PRO A N 1
ATOM 2764 C CA . PRO A 1 342 ? -1.845 17.298 56.606 1.00 61.56 342 PRO A CA 1
ATOM 2765 C C . PRO A 1 342 ? -2.000 18.738 56.113 1.00 61.56 342 PRO A C 1
ATOM 2767 O O . PRO A 1 342 ? -1.972 19.662 56.915 1.00 61.56 342 PRO A O 1
ATOM 2770 N N . LEU A 1 343 ? -2.174 18.951 54.808 1.00 43.03 343 LEU A N 1
ATOM 2771 C CA . LEU A 1 343 ? -2.681 20.225 54.286 1.00 43.03 343 LEU A CA 1
ATOM 2772 C C . LEU A 1 343 ? -3.586 19.974 53.079 1.00 43.03 343 LEU A C 1
ATOM 2774 O O . LEU A 1 343 ? -3.144 19.733 51.959 1.00 43.03 343 LEU A O 1
ATOM 2778 N N . SER A 1 344 ? -4.882 20.029 53.357 1.00 49.34 344 SER A N 1
ATOM 2779 C CA . SER A 1 344 ? -5.966 20.160 52.394 1.00 49.34 344 SER A CA 1
ATOM 2780 C C . SER A 1 344 ? -5.834 21.461 51.594 1.00 49.34 344 SER A C 1
ATOM 2782 O O . SER A 1 344 ? -5.641 22.515 52.201 1.00 49.34 344 SER A O 1
ATOM 2784 N N . PRO A 1 345 ? -6.111 21.451 50.280 1.00 48.12 345 PRO A N 1
ATOM 2785 C CA . PRO A 1 345 ? -6.709 22.591 49.613 1.00 48.12 345 PRO A CA 1
ATOM 2786 C C . PRO A 1 345 ? -8.215 22.362 49.512 1.00 48.12 345 PRO A C 1
ATOM 2788 O O . PRO A 1 345 ? -8.710 21.392 48.938 1.00 48.12 345 PRO A O 1
ATOM 2791 N N . VAL A 1 346 ? -8.911 23.288 50.150 1.00 42.84 346 VAL A N 1
ATOM 2792 C CA . VAL A 1 346 ? -10.332 23.596 50.080 1.00 42.84 346 VAL A CA 1
ATOM 2793 C C . VAL A 1 346 ? -10.931 23.329 48.692 1.00 42.84 346 VAL A C 1
ATOM 2795 O O . VAL A 1 346 ? -10.446 23.813 47.672 1.00 42.84 346 VAL A O 1
ATOM 2798 N N . ARG A 1 347 ? -12.037 22.575 48.695 1.00 51.03 347 ARG A N 1
ATOM 2799 C CA . ARG A 1 347 ? -13.025 22.496 47.615 1.00 51.03 347 ARG A CA 1
ATOM 2800 C C . ARG A 1 347 ? -13.491 23.900 47.240 1.00 51.03 347 ARG A C 1
ATOM 2802 O O . ARG A 1 347 ? -14.228 24.505 48.010 1.00 51.03 347 ARG A O 1
ATOM 2809 N N . THR A 1 348 ? -13.217 24.313 46.015 1.00 49.41 348 THR A N 1
ATOM 2810 C CA . THR A 1 348 ? -14.130 25.159 45.247 1.00 49.41 348 THR A CA 1
ATOM 2811 C C . THR A 1 348 ? -14.017 24.778 43.779 1.00 49.41 348 THR A C 1
ATOM 2813 O O . THR A 1 348 ? -12.922 24.744 43.231 1.00 49.41 348 THR A O 1
ATOM 2816 N N . GLU A 1 349 ? -15.183 24.514 43.193 1.00 44.16 349 GLU A N 1
ATOM 2817 C CA . GLU A 1 349 ? -15.459 24.454 41.758 1.00 44.16 349 GLU A CA 1
ATOM 2818 C C . GLU A 1 349 ? -15.050 23.160 41.036 1.00 44.16 349 GLU A C 1
ATOM 2820 O O . GLU A 1 349 ? -13.911 22.906 40.665 1.00 44.16 349 GLU A O 1
ATOM 2825 N N . THR A 1 350 ? -16.079 22.326 40.862 1.00 51.59 350 THR A N 1
ATOM 2826 C CA . THR A 1 350 ? -16.330 21.429 39.725 1.00 51.59 350 THR A CA 1
ATOM 2827 C C . THR A 1 350 ? -15.226 21.369 38.662 1.00 51.59 350 THR A C 1
ATOM 2829 O O . THR A 1 350 ? -15.008 22.366 37.967 1.00 51.59 350 THR A O 1
ATOM 2832 N N . PRO A 1 351 ? -14.610 20.198 38.413 1.00 47.56 351 PRO A N 1
ATOM 2833 C CA . PRO A 1 351 ? -13.788 20.040 37.229 1.00 47.56 351 PRO A CA 1
ATOM 2834 C C . PRO A 1 351 ? -14.694 20.148 35.998 1.00 47.56 351 PRO A C 1
ATOM 2836 O O . PRO A 1 351 ? -15.502 19.260 35.729 1.00 47.56 351 PRO A O 1
ATOM 2839 N N . ARG A 1 352 ? -14.551 21.238 35.233 1.00 50.56 352 ARG A N 1
ATOM 2840 C CA . ARG A 1 352 ? -14.984 21.324 33.830 1.00 50.56 352 ARG A CA 1
ATOM 2841 C C . ARG A 1 352 ? -14.117 20.380 32.986 1.00 50.56 352 ARG A C 1
ATOM 2843 O O . ARG A 1 352 ? -13.311 20.807 32.170 1.00 50.56 352 ARG A O 1
ATOM 2850 N N . ALA A 1 353 ? -14.246 19.084 33.228 1.00 55.88 353 ALA A N 1
ATOM 2851 C CA . ALA A 1 353 ? -13.956 18.063 32.240 1.00 55.88 353 ALA A CA 1
ATOM 2852 C C . ALA A 1 353 ? -15.258 17.850 31.456 1.00 55.88 353 ALA A C 1
ATOM 2854 O O . ALA A 1 353 ? -16.319 17.748 32.065 1.00 55.88 353 ALA A O 1
ATOM 2855 N N . MET A 1 354 ? -15.170 17.786 30.127 1.00 49.38 354 MET A N 1
ATOM 2856 C CA . MET A 1 354 ? -16.285 17.656 29.172 1.00 49.38 354 MET A CA 1
ATOM 2857 C C . MET A 1 354 ? -16.983 18.945 28.711 1.00 49.38 354 MET A C 1
ATOM 2859 O O . MET A 1 354 ? -18.206 19.023 28.639 1.00 49.38 354 MET A O 1
ATOM 2863 N N . THR A 1 355 ? -16.216 19.935 28.270 1.00 44.94 355 THR A N 1
ATOM 2864 C CA . THR A 1 355 ? -16.637 20.659 27.060 1.00 44.94 355 THR A CA 1
ATOM 2865 C C . THR A 1 355 ? -15.727 20.205 25.937 1.00 44.94 355 THR A C 1
ATOM 2867 O O . THR A 1 355 ? -14.686 20.806 25.678 1.00 44.94 355 THR A O 1
ATOM 2870 N N . ASP A 1 356 ? -16.096 19.081 25.331 1.00 43.06 356 ASP A N 1
ATOM 2871 C CA . ASP A 1 356 ? -15.620 18.714 24.009 1.00 43.06 356 ASP A CA 1
ATOM 2872 C C . ASP A 1 356 ? -16.057 19.833 23.058 1.00 43.06 356 ASP A C 1
ATOM 2874 O O . ASP A 1 356 ? -17.215 19.918 22.652 1.00 43.06 356 ASP A O 1
ATOM 2878 N N . ASN A 1 357 ? -15.128 20.729 22.722 1.00 46.09 357 ASN A N 1
ATOM 2879 C CA . ASN A 1 357 ? -15.277 21.678 21.620 1.00 46.09 357 ASN A CA 1
ATOM 2880 C C . ASN A 1 357 ? -15.158 20.923 20.285 1.00 46.09 357 ASN A C 1
ATOM 2882 O O . ASN A 1 357 ? -14.342 21.266 19.433 1.00 46.09 357 ASN A O 1
ATOM 2886 N N . ILE A 1 358 ? -15.957 19.872 20.102 1.00 47.94 358 ILE A N 1
ATOM 2887 C CA . ILE A 1 358 ? -16.182 19.266 18.797 1.00 47.94 358 ILE A CA 1
ATOM 2888 C C . ILE A 1 358 ? -17.206 20.173 18.119 1.00 47.94 358 ILE A C 1
ATOM 2890 O O . ILE A 1 358 ? -18.406 19.901 18.109 1.00 47.94 358 ILE A O 1
ATOM 2894 N N . SER A 1 359 ? -16.750 21.320 17.610 1.00 47.91 359 SER A N 1
ATOM 2895 C CA . SER A 1 359 ? -17.551 22.020 16.620 1.00 47.91 359 SER A CA 1
ATOM 2896 C C . SER A 1 359 ? -17.486 21.182 15.347 1.00 47.91 359 SER A C 1
ATOM 2898 O O . SER A 1 359 ? -16.440 21.027 14.720 1.00 47.91 359 SER A O 1
ATOM 2900 N N . PHE A 1 360 ? -18.627 20.627 14.947 1.00 46.97 360 PHE A N 1
ATOM 2901 C CA . PHE A 1 360 ? -18.851 20.264 13.555 1.00 46.97 360 PHE A CA 1
ATOM 2902 C C . PHE A 1 360 ? -19.001 21.574 12.788 1.00 46.97 360 PHE A C 1
ATOM 2904 O O . PHE A 1 360 ? -20.099 21.980 12.411 1.00 46.97 360 PHE A O 1
ATOM 2911 N N . GLY A 1 361 ? -17.888 22.294 12.644 1.00 41.19 361 GLY A N 1
ATOM 2912 C CA . GLY A 1 361 ? -17.793 23.351 11.665 1.00 41.19 361 GLY A CA 1
ATOM 2913 C C . GLY A 1 361 ? -18.042 22.690 10.325 1.00 41.19 361 GLY A C 1
ATOM 2914 O O . GLY A 1 361 ? -17.167 22.006 9.800 1.00 41.19 361 GLY A O 1
ATOM 2915 N N . ALA A 1 362 ? -19.249 22.861 9.785 1.00 45.81 362 ALA A N 1
ATOM 2916 C CA . ALA A 1 362 ? -19.419 22.823 8.348 1.00 45.81 362 ALA A CA 1
ATOM 2917 C C . ALA A 1 362 ? -18.295 23.703 7.797 1.00 45.81 362 ALA A C 1
ATOM 2919 O O . ALA A 1 362 ? -18.205 24.879 8.152 1.00 45.81 362 ALA A O 1
ATOM 2920 N N . VAL A 1 363 ? -17.368 23.090 7.064 1.00 52.56 363 VAL A N 1
ATOM 2921 C CA . VAL A 1 363 ? -16.196 23.741 6.483 1.00 52.56 363 VAL A CA 1
ATOM 2922 C C . VAL A 1 363 ? -16.713 24.726 5.430 1.00 52.56 363 VAL A C 1
ATOM 2924 O O . VAL A 1 363 ? -16.754 24.449 4.239 1.00 52.56 363 VAL A O 1
ATOM 2927 N N . GLU A 1 364 ? -17.212 25.878 5.878 1.00 49.72 364 GLU A N 1
ATOM 2928 C CA . GLU A 1 364 ? -17.628 26.999 5.032 1.00 49.72 364 GLU A CA 1
ATOM 2929 C C . GLU A 1 364 ? -16.419 27.832 4.575 1.00 49.72 364 GLU A C 1
ATOM 2931 O O . GLU A 1 364 ? -16.568 28.802 3.829 1.00 49.72 364 GLU A O 1
ATOM 2936 N N . THR A 1 365 ? -15.203 27.448 4.974 1.00 52.41 365 THR A N 1
ATOM 2937 C CA . THR A 1 365 ? -13.960 28.158 4.639 1.00 52.41 365 THR A CA 1
ATOM 2938 C C . THR A 1 365 ? -13.608 28.104 3.153 1.00 52.41 365 THR A C 1
ATOM 2940 O O . THR A 1 365 ? -12.912 28.985 2.655 1.00 52.41 365 THR A O 1
ATOM 2943 N N . ASP A 1 366 ? -14.206 27.185 2.403 1.00 53.81 366 ASP A N 1
ATOM 2944 C CA . ASP A 1 366 ? -13.849 26.919 1.013 1.00 53.81 366 ASP A CA 1
ATOM 2945 C C . ASP A 1 366 ? -14.850 27.495 0.008 1.00 53.81 366 ASP A C 1
ATOM 2947 O O . ASP A 1 366 ? -14.986 26.987 -1.095 1.00 53.81 366 ASP A O 1
ATOM 2951 N N . LYS A 1 367 ? -15.587 28.560 0.342 1.00 57.69 367 LYS A N 1
ATOM 2952 C CA . LYS A 1 367 ? -16.371 29.307 -0.668 1.00 57.69 367 LYS A CA 1
ATOM 2953 C C . LYS A 1 367 ? -15.795 30.682 -0.981 1.00 57.69 367 LYS A C 1
ATOM 2955 O O . LYS A 1 367 ? -15.876 31.122 -2.124 1.00 57.69 367 LYS A O 1
ATOM 2960 N N . LYS A 1 368 ? -15.139 31.336 -0.015 1.00 58.00 368 LYS A N 1
ATOM 2961 C CA . LYS A 1 368 ? -14.495 32.642 -0.244 1.00 58.00 368 LYS A CA 1
ATOM 2962 C C . LYS A 1 368 ? -13.213 32.532 -1.068 1.00 58.00 368 LYS A C 1
ATOM 2964 O O . LYS A 1 368 ? -12.994 33.356 -1.940 1.00 58.00 368 LYS A O 1
ATOM 2969 N N . ALA A 1 369 ? -12.424 31.478 -0.868 1.00 58.75 369 ALA A N 1
ATOM 2970 C CA . ALA A 1 369 ? -11.150 31.280 -1.561 1.00 58.75 369 ALA A CA 1
ATOM 2971 C C . ALA A 1 369 ? -11.269 30.972 -3.069 1.00 58.75 369 ALA A C 1
ATOM 2973 O O . ALA A 1 369 ? -10.245 30.969 -3.754 1.00 58.75 369 ALA A O 1
ATOM 2974 N N . PHE A 1 370 ? -12.479 30.688 -3.571 1.00 60.94 370 PHE A N 1
ATOM 2975 C CA . PHE A 1 370 ? -12.727 30.366 -4.983 1.00 60.94 370 PHE A CA 1
ATOM 2976 C C . PHE A 1 370 ? -13.465 31.456 -5.755 1.00 60.94 370 PHE A C 1
ATOM 2978 O O . PHE A 1 370 ? -13.422 31.427 -6.979 1.00 60.94 370 PHE A O 1
ATOM 2985 N N . ALA A 1 371 ? -14.105 32.409 -5.074 1.00 66.38 371 ALA A N 1
ATOM 2986 C CA . ALA A 1 371 ? -14.778 33.523 -5.740 1.00 66.38 371 ALA A CA 1
ATOM 2987 C C . ALA A 1 371 ? -13.787 34.482 -6.433 1.00 66.38 371 ALA A C 1
ATOM 2989 O O . ALA A 1 371 ? -14.167 35.172 -7.372 1.00 66.38 371 ALA A O 1
ATOM 2990 N N . ASP A 1 372 ? -12.517 34.485 -6.014 1.00 79.00 372 ASP A N 1
ATOM 2991 C CA . ASP A 1 372 ? -11.483 35.364 -6.574 1.00 79.00 372 ASP A CA 1
ATOM 2992 C C . ASP A 1 372 ? -10.855 34.852 -7.880 1.00 79.00 372 ASP A C 1
ATOM 2994 O O . ASP A 1 372 ? -10.159 35.604 -8.551 1.00 79.00 372 ASP A O 1
ATOM 2998 N N . ILE A 1 373 ? -11.085 33.597 -8.286 1.00 84.81 373 ILE A N 1
ATOM 2999 C CA . ILE A 1 373 ? -10.443 33.053 -9.499 1.00 84.81 373 ILE A CA 1
ATOM 3000 C C . ILE A 1 373 ? -11.051 33.669 -10.768 1.00 84.81 373 ILE A C 1
ATOM 3002 O O . ILE A 1 373 ? -10.330 33.947 -11.724 1.00 84.81 373 ILE A O 1
ATOM 3006 N N . ASP A 1 374 ? -12.359 33.936 -10.760 1.00 86.31 374 ASP A N 1
ATOM 3007 C CA . ASP A 1 374 ? -13.087 34.448 -11.928 1.00 86.31 374 ASP A CA 1
ATOM 3008 C C . ASP A 1 374 ? -12.778 35.928 -12.232 1.00 86.31 374 ASP A C 1
ATOM 3010 O O . ASP A 1 374 ? -13.103 36.418 -13.314 1.00 86.31 374 ASP A O 1
ATOM 3014 N N . SER A 1 375 ? -12.147 36.652 -11.300 1.00 89.94 375 SER A N 1
ATOM 3015 C CA . SER A 1 375 ? -11.773 38.064 -11.461 1.00 89.94 375 SER A CA 1
ATOM 3016 C C . SER A 1 375 ? -10.319 38.274 -11.902 1.00 89.94 375 SER A C 1
ATOM 3018 O O . SER A 1 375 ? -9.954 39.394 -12.265 1.00 89.94 375 SER A O 1
ATOM 3020 N N . MET A 1 376 ? -9.492 37.221 -11.914 1.00 91.31 376 MET A N 1
ATOM 3021 C CA . MET A 1 376 ? -8.080 37.311 -12.294 1.00 91.31 376 MET A CA 1
ATOM 3022 C C . MET A 1 376 ? -7.900 37.406 -13.810 1.00 91.31 376 MET A C 1
ATOM 3024 O O . MET A 1 376 ? -8.538 36.709 -14.602 1.00 91.31 376 MET A O 1
ATOM 3028 N N . THR A 1 377 ? -6.949 38.229 -14.240 1.00 95.12 377 THR A N 1
ATOM 3029 C CA . THR A 1 377 ? -6.526 38.271 -15.641 1.00 95.12 377 THR A CA 1
ATOM 3030 C C . THR A 1 377 ? -5.761 37.000 -16.027 1.00 95.12 377 THR A C 1
ATOM 3032 O O . THR A 1 377 ? -5.176 36.308 -15.195 1.00 95.12 377 THR A O 1
ATOM 3035 N N . VAL A 1 378 ? -5.687 36.692 -17.326 1.00 94.75 378 VAL A N 1
ATOM 3036 C CA . VAL A 1 378 ? -4.958 35.512 -17.841 1.00 94.75 378 VAL A CA 1
ATOM 3037 C C . VAL A 1 378 ? -3.486 35.491 -17.412 1.00 94.75 378 VAL A C 1
ATOM 3039 O O . VAL A 1 378 ? -2.929 34.424 -17.144 1.00 94.75 378 VAL A O 1
ATOM 3042 N N . ALA A 1 379 ? -2.838 36.657 -17.361 1.00 95.38 379 ALA A N 1
ATOM 3043 C CA . ALA A 1 379 ? -1.447 36.770 -16.934 1.00 95.38 379 ALA A CA 1
ATOM 3044 C C . ALA A 1 379 ? -1.293 36.444 -15.442 1.00 95.38 379 ALA A C 1
ATOM 3046 O O . ALA A 1 379 ? -0.397 35.683 -15.074 1.00 95.38 379 ALA A O 1
ATOM 3047 N N . GLU A 1 380 ? -2.201 36.955 -14.609 1.00 95.62 380 GLU A N 1
ATOM 3048 C CA . GLU A 1 380 ? -2.247 36.659 -13.176 1.00 95.62 380 GLU A CA 1
ATOM 3049 C C . GLU A 1 380 ? -2.544 35.178 -12.932 1.00 95.62 380 GLU A C 1
ATOM 3051 O O . GLU A 1 380 ? -1.823 34.547 -12.169 1.00 95.62 380 GLU A O 1
ATOM 3056 N N . MET A 1 381 ? -3.496 34.579 -13.657 1.00 95.25 381 MET A N 1
ATOM 3057 C CA . MET A 1 381 ? -3.793 33.142 -13.571 1.00 95.25 381 MET A CA 1
ATOM 3058 C C . MET A 1 381 ? -2.589 32.265 -13.935 1.00 95.25 381 MET A C 1
ATOM 3060 O O . MET A 1 381 ? -2.330 31.255 -13.282 1.00 95.25 381 MET A O 1
ATOM 3064 N N . LYS A 1 382 ? -1.820 32.636 -14.969 1.00 95.00 382 LYS A N 1
ATOM 3065 C CA . LYS A 1 382 ? -0.587 31.919 -15.337 1.00 95.00 382 LYS A CA 1
ATOM 3066 C C . LYS A 1 382 ? 0.506 32.068 -14.285 1.00 95.00 382 LYS A C 1
ATOM 3068 O O . LYS A 1 382 ? 1.251 31.116 -14.061 1.00 95.00 382 LYS A O 1
ATOM 3073 N N . ASN A 1 383 ? 0.637 33.253 -13.693 1.00 96.38 383 ASN A N 1
ATOM 3074 C CA . ASN A 1 383 ? 1.613 33.500 -12.639 1.00 96.38 383 ASN A CA 1
ATOM 3075 C C . ASN A 1 383 ? 1.252 32.716 -11.373 1.00 96.38 383 ASN A C 1
ATOM 3077 O O . ASN A 1 383 ? 2.089 32.001 -10.833 1.00 96.38 383 ASN A O 1
ATOM 3081 N N . GLU A 1 384 ? -0.019 32.757 -10.979 1.00 95.88 384 GLU A N 1
ATOM 3082 C CA . GLU A 1 384 ? -0.543 32.018 -9.835 1.00 95.88 384 GLU A CA 1
ATOM 3083 C C . GLU A 1 384 ? -0.405 30.507 -10.024 1.00 95.88 384 GLU A C 1
ATOM 3085 O O . GLU A 1 384 ? 0.025 29.808 -9.115 1.00 95.88 384 GLU A O 1
ATOM 3090 N N . LEU A 1 385 ? -0.651 29.990 -11.233 1.00 95.81 385 LEU A N 1
ATOM 3091 C CA . LEU A 1 385 ? -0.431 28.574 -11.529 1.00 95.81 385 LEU A CA 1
ATOM 3092 C C . LEU A 1 385 ? 1.040 28.160 -11.347 1.00 95.81 385 LEU A C 1
ATOM 3094 O O . LEU A 1 385 ? 1.298 27.062 -10.857 1.00 95.81 385 LEU A O 1
ATOM 3098 N N . ARG A 1 386 ? 2.005 29.018 -11.716 1.00 96.44 386 ARG A N 1
ATOM 3099 C CA . ARG A 1 386 ? 3.432 28.752 -11.456 1.00 96.44 386 ARG A CA 1
ATOM 3100 C C . ARG A 1 386 ? 3.764 28.836 -9.970 1.00 96.44 386 ARG A C 1
ATOM 3102 O O . ARG A 1 386 ? 4.514 27.992 -9.491 1.00 96.44 386 ARG A O 1
ATOM 3109 N N . ASN A 1 387 ? 3.208 29.814 -9.256 1.00 96.88 387 ASN A N 1
ATOM 3110 C CA . ASN A 1 387 ? 3.404 29.959 -7.813 1.00 96.88 387 ASN A CA 1
ATOM 3111 C C . ASN A 1 387 ? 2.879 28.731 -7.065 1.00 96.88 387 ASN A C 1
ATOM 3113 O O . ASN A 1 387 ? 3.611 28.148 -6.274 1.00 96.88 387 ASN A O 1
ATOM 3117 N N . LEU A 1 388 ? 1.662 28.283 -7.382 1.00 97.00 388 LEU A N 1
ATOM 3118 C CA . LEU A 1 388 ? 1.062 27.081 -6.803 1.00 97.00 388 LEU A CA 1
ATOM 3119 C C . LEU A 1 388 ? 1.839 25.815 -7.168 1.00 97.00 388 LEU A C 1
ATOM 3121 O O . LEU A 1 388 ? 1.945 24.907 -6.353 1.00 97.00 388 LEU A O 1
ATOM 3125 N N . GLN A 1 389 ? 2.421 25.747 -8.368 1.00 97.06 389 GLN A N 1
ATOM 3126 C CA . GLN A 1 389 ? 3.287 24.630 -8.741 1.00 97.06 389 GLN A CA 1
ATOM 3127 C C . GLN A 1 389 ? 4.586 24.614 -7.917 1.00 97.06 389 GLN A C 1
ATOM 3129 O O . GLN A 1 389 ? 4.990 23.555 -7.447 1.00 97.06 389 GLN A O 1
ATOM 3134 N N . ALA A 1 390 ? 5.204 25.775 -7.686 1.00 97.44 390 ALA A N 1
ATOM 3135 C CA . ALA A 1 390 ? 6.374 25.884 -6.815 1.00 97.44 390 ALA A CA 1
ATOM 3136 C C . ALA A 1 390 ? 6.030 25.589 -5.342 1.00 97.44 390 ALA A C 1
ATOM 3138 O O . ALA A 1 390 ? 6.799 24.927 -4.648 1.00 97.44 390 ALA A O 1
ATOM 3139 N N . GLU A 1 391 ? 4.866 26.042 -4.870 1.00 97.00 391 GLU A N 1
ATOM 3140 C CA . GLU A 1 391 ? 4.360 25.741 -3.528 1.00 97.00 391 GLU A CA 1
ATOM 3141 C C . GLU A 1 391 ? 4.094 24.242 -3.356 1.00 97.00 391 GLU A C 1
ATOM 3143 O O . GLU A 1 391 ? 4.512 23.664 -2.355 1.00 97.00 391 GLU A O 1
ATOM 3148 N N . LYS A 1 392 ? 3.481 23.595 -4.356 1.00 97.38 392 LYS A N 1
ATOM 3149 C CA . LYS A 1 392 ? 3.284 22.143 -4.387 1.00 97.38 392 LYS A CA 1
ATOM 3150 C C . LYS A 1 392 ? 4.613 21.401 -4.216 1.00 97.38 392 LYS A C 1
ATOM 3152 O O . LYS A 1 392 ? 4.725 20.549 -3.338 1.00 97.38 392 LYS A O 1
ATOM 3157 N N . GLU A 1 393 ? 5.618 21.745 -5.020 1.00 97.50 393 GLU A N 1
ATOM 3158 C CA . GLU A 1 393 ? 6.939 21.108 -4.957 1.00 97.50 393 GLU A CA 1
ATOM 3159 C C . GLU A 1 393 ? 7.627 21.323 -3.595 1.00 97.50 393 GLU A C 1
ATOM 3161 O O . GLU A 1 393 ? 8.323 20.431 -3.104 1.00 97.50 393 GLU A O 1
ATOM 3166 N N . GLU A 1 394 ? 7.435 22.481 -2.954 1.00 97.69 394 GLU A N 1
ATOM 3167 C CA . GLU A 1 394 ? 7.975 22.744 -1.615 1.00 97.69 394 GLU A CA 1
ATOM 3168 C C . GLU A 1 394 ? 7.255 21.936 -0.528 1.00 97.69 394 GLU A C 1
ATOM 3170 O O . GLU A 1 394 ? 7.914 21.364 0.343 1.00 97.69 394 GLU A O 1
ATOM 3175 N N . ILE A 1 395 ? 5.925 21.822 -0.586 1.00 95.81 395 ILE A N 1
ATOM 3176 C CA . ILE A 1 395 ? 5.161 21.009 0.371 1.00 95.81 395 ILE A CA 1
ATOM 3177 C C . ILE A 1 395 ? 5.528 19.528 0.221 1.00 95.81 395 ILE A C 1
ATOM 3179 O O . ILE A 1 395 ? 5.831 18.873 1.219 1.00 95.81 395 ILE A O 1
ATOM 3183 N N . GLU A 1 396 ? 5.603 19.006 -1.007 1.00 95.88 396 GLU A N 1
ATOM 3184 C CA . GLU A 1 396 ? 6.064 17.635 -1.274 1.00 95.88 396 GLU A CA 1
ATOM 3185 C C . GLU A 1 396 ? 7.497 17.413 -0.762 1.00 95.88 396 GLU A C 1
ATOM 3187 O O . GLU A 1 396 ? 7.811 16.376 -0.166 1.00 95.88 396 GLU A O 1
ATOM 3192 N N . ARG A 1 397 ? 8.374 18.414 -0.907 1.00 97.06 397 ARG A N 1
ATOM 3193 C CA . ARG A 1 397 ? 9.731 18.376 -0.350 1.00 97.06 397 ARG A CA 1
ATOM 3194 C C . ARG A 1 397 ? 9.715 18.299 1.176 1.00 97.06 397 ARG A C 1
ATOM 3196 O O . ARG A 1 397 ? 10.532 17.567 1.731 1.00 97.06 397 ARG A O 1
ATOM 3203 N N . ILE A 1 398 ? 8.823 19.014 1.858 1.00 94.00 398 ILE A N 1
ATOM 3204 C CA . ILE A 1 398 ? 8.686 18.944 3.320 1.00 94.00 398 ILE A CA 1
ATOM 3205 C C . ILE A 1 398 ? 8.134 17.579 3.747 1.00 94.00 398 ILE A C 1
ATOM 3207 O O . ILE A 1 398 ? 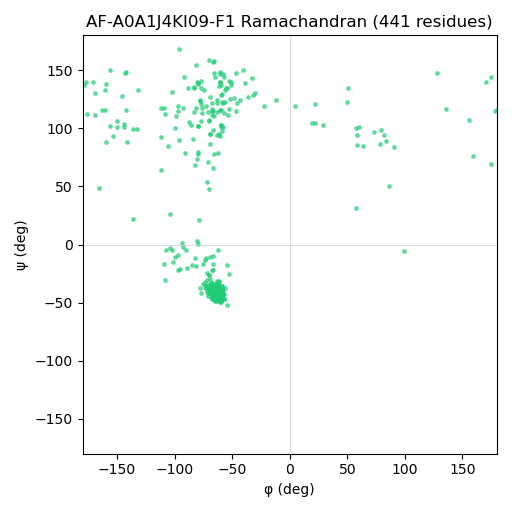8.704 16.966 4.647 1.00 94.00 398 ILE A O 1
ATOM 3211 N N . LEU A 1 399 ? 7.099 17.069 3.073 1.00 93.81 399 LEU A N 1
ATOM 3212 C CA . LEU A 1 399 ? 6.495 15.761 3.365 1.00 93.81 399 LEU A CA 1
ATOM 3213 C C . LEU A 1 399 ? 7.476 14.600 3.133 1.00 93.81 399 LEU A C 1
ATOM 3215 O O . LEU A 1 399 ? 7.468 13.615 3.866 1.00 93.81 399 LEU A O 1
ATOM 3219 N N . SER A 1 400 ? 8.377 14.727 2.154 1.00 94.75 400 SER A N 1
ATOM 3220 C CA . SER A 1 400 ? 9.410 13.717 1.887 1.00 94.75 400 SER A CA 1
ATOM 3221 C C . SER A 1 400 ? 10.574 13.718 2.890 1.00 94.75 400 SER A C 1
ATOM 3223 O O . SER A 1 400 ? 11.336 12.747 2.952 1.00 94.75 400 SER A O 1
ATOM 3225 N N . LYS A 1 401 ? 10.749 14.792 3.674 1.00 94.25 401 LYS A N 1
ATOM 3226 C CA . LYS A 1 401 ? 11.816 14.893 4.677 1.00 94.25 401 LYS A CA 1
ATOM 3227 C C . LYS A 1 401 ? 11.393 14.199 5.969 1.00 94.25 401 LYS A C 1
ATOM 3229 O O . LYS A 1 401 ? 10.306 14.408 6.495 1.00 94.25 401 LYS A O 1
ATOM 3234 N N . SER A 1 402 ? 12.302 13.410 6.535 1.00 89.44 402 SER A N 1
ATOM 3235 C CA . SER A 1 402 ? 12.122 12.846 7.875 1.00 89.44 402 SER A CA 1
ATOM 3236 C C . SER A 1 402 ? 11.992 13.959 8.929 1.00 89.44 402 SER A C 1
ATOM 3238 O O . SER A 1 402 ? 12.682 14.974 8.791 1.00 89.44 402 SER A O 1
ATOM 3240 N N . PRO A 1 403 ? 11.202 13.758 10.004 1.00 91.06 403 PRO A N 1
ATOM 3241 C CA . PRO A 1 403 ? 11.035 14.745 11.070 1.00 91.06 403 PRO A CA 1
ATOM 3242 C C . PRO A 1 403 ? 12.374 15.254 11.614 1.00 91.06 403 PRO A C 1
ATOM 3244 O O . PRO A 1 403 ? 13.311 14.473 11.808 1.00 91.06 403 PRO A O 1
ATOM 3247 N N . GLU A 1 404 ? 12.467 16.557 11.886 1.00 90.25 404 GLU A N 1
ATOM 3248 C CA . GLU A 1 404 ? 13.680 17.144 12.458 1.00 90.25 404 GLU A CA 1
ATOM 3249 C C . GLU A 1 404 ? 14.011 16.510 13.816 1.00 90.25 404 GLU A C 1
ATOM 3251 O O . GLU A 1 404 ? 13.139 16.288 14.665 1.00 90.25 404 GLU A O 1
ATOM 3256 N N . LYS A 1 405 ? 15.300 16.220 14.034 1.00 92.38 405 LYS A N 1
ATOM 3257 C CA . LYS A 1 405 ? 15.778 15.635 15.291 1.00 92.38 405 LYS A CA 1
ATOM 3258 C C . LYS A 1 405 ? 15.417 16.563 16.455 1.00 92.38 405 LYS A C 1
ATOM 3260 O O . LYS A 1 405 ? 15.826 17.717 16.473 1.00 92.38 405 LYS A O 1
ATOM 3265 N N . GLY A 1 406 ? 14.681 16.039 17.434 1.00 88.69 406 GLY A N 1
ATOM 3266 C CA . GLY A 1 406 ? 14.244 16.788 18.620 1.00 88.69 406 GLY A CA 1
ATOM 3267 C C . GLY A 1 406 ? 12.808 17.315 18.555 1.00 88.69 406 GLY A C 1
ATOM 3268 O O . GLY A 1 406 ? 12.302 17.811 19.560 1.00 88.69 406 GLY A O 1
ATOM 3269 N N . MET A 1 407 ? 12.109 17.165 17.426 1.00 91.00 407 MET A N 1
ATOM 3270 C CA . MET A 1 407 ? 10.675 17.443 17.359 1.00 91.00 407 MET A CA 1
ATOM 3271 C C . MET A 1 407 ? 9.876 16.288 17.985 1.00 91.00 407 MET A C 1
ATOM 3273 O O . MET A 1 407 ? 10.144 15.118 17.711 1.00 91.00 407 MET A O 1
ATOM 3277 N N . SER A 1 408 ? 8.882 16.594 18.830 1.00 92.12 408 SER A N 1
ATOM 3278 C CA . SER A 1 408 ? 8.022 15.544 19.396 1.00 92.12 408 SER A CA 1
ATOM 3279 C C . SER A 1 408 ? 7.200 14.868 18.295 1.00 92.12 408 SER A C 1
ATOM 3281 O O . SER A 1 408 ? 6.740 15.527 17.357 1.00 92.12 408 SER A O 1
ATOM 3283 N N . LEU A 1 409 ? 6.976 13.558 18.428 1.00 84.44 409 LEU A N 1
ATOM 3284 C CA . LEU A 1 409 ? 6.259 12.764 17.425 1.00 84.44 409 LEU A CA 1
ATOM 3285 C C . LEU A 1 409 ? 4.845 13.310 17.160 1.00 84.44 409 LEU A C 1
ATOM 3287 O O . LEU A 1 409 ? 4.405 13.381 16.017 1.00 84.44 409 LEU A O 1
ATOM 3291 N N . THR A 1 410 ? 4.153 13.760 18.211 1.00 89.81 410 THR A N 1
ATOM 3292 C CA . THR A 1 410 ? 2.813 14.354 18.111 1.00 89.81 410 THR A CA 1
ATOM 3293 C C . THR A 1 410 ? 2.824 15.674 17.345 1.00 89.81 410 THR A C 1
ATOM 3295 O O . THR A 1 410 ? 1.947 15.912 16.518 1.00 89.81 410 THR A O 1
ATOM 3298 N N . ARG A 1 411 ? 3.829 16.529 17.581 1.00 90.94 411 ARG A N 1
ATOM 3299 C CA . ARG A 1 411 ? 3.976 17.795 16.852 1.00 90.94 411 ARG A CA 1
ATOM 3300 C C . ARG A 1 411 ? 4.312 17.548 15.383 1.00 90.94 411 ARG A C 1
ATOM 3302 O O . ARG A 1 411 ? 3.730 18.192 14.521 1.00 90.94 411 ARG A O 1
ATOM 3309 N N . SER A 1 412 ? 5.195 16.588 15.113 1.00 92.88 412 SER A N 1
ATOM 3310 C CA . SER A 1 412 ? 5.546 16.188 13.751 1.00 92.88 412 SER A CA 1
ATOM 3311 C C . SER A 1 412 ? 4.337 15.653 12.980 1.00 92.88 412 SER A C 1
ATOM 3313 O O . SER A 1 412 ? 4.133 16.072 11.846 1.00 92.88 412 SER A O 1
ATOM 3315 N N . ARG A 1 413 ? 3.497 14.808 13.597 1.00 92.00 413 ARG A N 1
ATOM 3316 C CA . ARG A 1 413 ? 2.255 14.326 12.967 1.00 92.00 413 ARG A CA 1
ATOM 3317 C C . ARG A 1 413 ? 1.290 15.459 12.634 1.00 92.00 413 ARG A C 1
ATOM 3319 O O . ARG A 1 413 ? 0.791 15.494 11.521 1.00 92.00 413 ARG A O 1
ATOM 3326 N N . ARG A 1 414 ? 1.078 16.403 13.558 1.00 92.88 414 ARG A N 1
ATOM 3327 C CA . ARG A 1 414 ? 0.195 17.555 13.312 1.00 92.88 414 ARG A CA 1
ATOM 3328 C C . ARG A 1 414 ? 0.686 18.413 12.143 1.00 92.88 414 ARG A C 1
ATOM 3330 O O . ARG A 1 414 ? -0.116 18.809 11.313 1.00 92.88 414 ARG A O 1
ATOM 3337 N N . ILE A 1 415 ? 1.993 18.676 12.069 1.00 92.25 415 ILE A N 1
ATOM 3338 C CA . ILE A 1 415 ? 2.586 19.438 10.958 1.00 92.25 415 ILE A CA 1
ATOM 3339 C C . ILE A 1 415 ? 2.455 18.667 9.637 1.00 92.25 415 ILE A C 1
ATOM 3341 O O . ILE A 1 415 ? 2.201 19.269 8.601 1.00 92.25 415 ILE A O 1
ATOM 3345 N N . HIS A 1 416 ? 2.618 17.342 9.660 1.00 94.00 416 HIS A N 1
ATOM 3346 C CA . HIS A 1 416 ? 2.434 16.508 8.473 1.00 94.00 416 HIS A CA 1
ATOM 3347 C C . HIS A 1 416 ? 0.992 16.577 7.954 1.00 94.00 416 HIS A C 1
ATOM 3349 O O . HIS A 1 416 ? 0.785 16.831 6.776 1.00 94.00 416 HIS A O 1
ATOM 3355 N N . GLU A 1 417 ? 0.012 16.437 8.844 1.00 95.00 417 GLU A N 1
ATOM 3356 C CA . GLU A 1 417 ? -1.418 16.530 8.524 1.00 95.00 417 GLU A CA 1
ATOM 3357 C C . GLU A 1 417 ? -1.808 17.931 8.005 1.00 95.00 417 GLU A C 1
ATOM 3359 O O . GLU A 1 417 ? -2.548 18.068 7.031 1.00 95.00 417 GLU A O 1
ATOM 3364 N N . GLU A 1 418 ? -1.255 18.996 8.595 1.00 94.25 418 GLU A N 1
ATOM 3365 C CA . GLU A 1 418 ? -1.435 20.373 8.112 1.00 94.25 418 GLU A CA 1
ATOM 3366 C C . GLU A 1 418 ? -0.844 20.569 6.703 1.00 94.25 418 GLU A C 1
ATOM 3368 O O . GLU A 1 418 ? -1.446 21.219 5.850 1.00 94.25 418 GLU A O 1
ATOM 3373 N N . ASN A 1 419 ? 0.311 19.964 6.419 1.00 95.81 419 ASN A N 1
ATOM 3374 C CA . ASN A 1 419 ? 0.923 20.017 5.093 1.00 95.81 419 ASN A CA 1
ATOM 3375 C C . ASN A 1 419 ? 0.166 19.173 4.055 1.00 95.81 419 ASN A C 1
ATOM 3377 O O . ASN A 1 419 ? 0.055 19.608 2.913 1.00 95.81 419 ASN A O 1
ATOM 3381 N N . GLU A 1 420 ? -0.383 18.012 4.426 1.00 94.31 420 GLU A N 1
ATOM 3382 C CA . GLU A 1 420 ? -1.232 17.193 3.543 1.00 94.31 420 GLU A CA 1
ATOM 3383 C C . GLU A 1 420 ? -2.520 17.933 3.167 1.00 94.31 420 GLU A C 1
ATOM 3385 O O . GLU A 1 420 ? -2.834 18.080 1.989 1.00 94.31 420 GLU A O 1
ATOM 3390 N N . THR A 1 421 ? -3.220 18.499 4.152 1.00 93.94 421 THR A N 1
ATOM 3391 C CA . THR A 1 421 ? -4.432 19.297 3.891 1.00 93.94 421 THR A CA 1
ATOM 3392 C C . THR A 1 421 ? -4.138 20.541 3.045 1.00 93.94 421 THR A C 1
ATOM 3394 O O . THR A 1 421 ? -4.928 20.907 2.170 1.00 93.94 421 THR A O 1
ATOM 3397 N N . ARG A 1 422 ? -2.975 21.178 3.243 1.00 95.25 422 ARG A N 1
ATOM 3398 C CA . ARG A 1 422 ? -2.516 22.287 2.396 1.00 95.25 422 ARG A CA 1
ATOM 3399 C C . ARG A 1 422 ? -2.196 21.833 0.969 1.00 95.25 422 ARG A C 1
ATOM 3401 O O . ARG A 1 422 ? -2.557 22.545 0.033 1.00 95.25 422 ARG A O 1
ATOM 3408 N N . LEU A 1 423 ? -1.564 20.671 0.794 1.00 96.62 423 LEU A N 1
ATOM 3409 C CA . LEU A 1 423 ? -1.269 20.093 -0.519 1.00 96.62 423 LEU A CA 1
ATOM 3410 C C . LEU A 1 423 ? -2.558 19.856 -1.315 1.00 96.62 423 LEU A C 1
ATOM 3412 O O . LEU A 1 423 ? -2.661 20.321 -2.450 1.00 96.62 423 LEU A O 1
ATOM 3416 N N . ASP A 1 424 ? -3.564 19.238 -0.694 1.00 94.88 424 ASP A N 1
ATOM 3417 C CA . ASP A 1 424 ? -4.872 19.000 -1.315 1.00 94.88 424 ASP A CA 1
ATOM 3418 C C . ASP A 1 424 ? -5.535 20.314 -1.766 1.00 94.88 424 ASP A C 1
ATOM 3420 O O . ASP A 1 424 ? -6.073 20.411 -2.874 1.00 94.88 424 ASP A O 1
ATOM 3424 N N . SER A 1 425 ? -5.461 21.364 -0.939 1.00 93.50 425 SER A N 1
ATOM 3425 C CA . SER A 1 425 ? -5.992 22.692 -1.277 1.00 93.50 425 SER A CA 1
ATOM 3426 C C . SER A 1 425 ? -5.273 23.323 -2.480 1.00 93.50 425 SER A C 1
ATOM 3428 O O . SER A 1 425 ? -5.920 23.861 -3.390 1.00 93.50 425 SER A O 1
ATOM 3430 N N . VAL A 1 426 ? -3.939 23.213 -2.530 1.00 95.75 426 VAL A N 1
ATOM 3431 C CA . VAL A 1 426 ? -3.112 23.684 -3.654 1.00 95.75 426 VAL A CA 1
ATOM 3432 C C . VAL A 1 426 ? -3.470 22.932 -4.937 1.00 95.75 426 VAL A C 1
ATOM 3434 O O . VAL A 1 426 ? -3.699 23.564 -5.972 1.00 95.75 426 VAL A O 1
ATOM 3437 N N . GLU A 1 427 ? -3.598 21.605 -4.885 1.00 96.12 427 GLU A N 1
ATOM 3438 C CA . GLU A 1 427 ? -3.968 20.795 -6.049 1.00 96.12 427 GLU A CA 1
ATOM 3439 C C . GLU A 1 427 ? -5.364 21.136 -6.578 1.00 96.12 427 GLU A C 1
ATOM 3441 O O . GLU A 1 427 ? -5.550 21.286 -7.792 1.00 96.12 427 GLU A O 1
ATOM 3446 N N . GLN A 1 428 ? -6.337 21.340 -5.686 1.00 94.81 428 GLN A N 1
ATOM 3447 C CA . GLN A 1 428 ? -7.676 21.780 -6.074 1.00 94.81 428 GLN A CA 1
ATOM 3448 C C . GLN A 1 428 ? -7.655 23.156 -6.752 1.00 94.81 428 GLN A C 1
ATOM 3450 O O . GLN A 1 428 ? -8.298 23.338 -7.793 1.00 94.81 428 GLN A O 1
ATOM 3455 N N . ARG A 1 429 ? -6.904 24.126 -6.208 1.00 94.38 429 ARG A N 1
ATOM 3456 C CA . ARG A 1 429 ? -6.741 25.456 -6.823 1.00 94.38 429 ARG A CA 1
ATOM 3457 C C . ARG A 1 429 ? -6.065 25.377 -8.189 1.00 94.38 429 ARG A C 1
ATOM 3459 O O . ARG A 1 429 ? -6.571 25.966 -9.146 1.00 94.38 429 ARG A O 1
ATOM 3466 N N . MET A 1 430 ? -4.988 24.601 -8.316 1.00 96.19 430 MET A N 1
ATOM 3467 C CA . MET A 1 430 ? -4.322 24.361 -9.599 1.00 96.19 430 MET A CA 1
ATOM 3468 C C . MET A 1 430 ? -5.271 23.732 -10.625 1.00 96.19 430 MET A C 1
ATOM 3470 O O . MET A 1 430 ? -5.290 24.151 -11.783 1.00 96.19 430 MET A O 1
ATOM 3474 N N . GLY A 1 431 ? -6.067 22.740 -10.215 1.00 95.25 431 GLY A N 1
ATOM 3475 C CA . GLY A 1 431 ? -7.054 22.083 -11.070 1.00 95.25 431 GLY A CA 1
ATOM 3476 C C . GLY A 1 431 ? -8.090 23.063 -11.621 1.00 95.25 431 GLY A C 1
ATOM 3477 O O . GLY A 1 431 ? -8.371 23.054 -12.821 1.00 95.25 431 GLY A O 1
ATOM 3478 N N . LYS A 1 432 ? -8.597 23.966 -10.773 1.00 93.62 432 LYS A N 1
ATOM 3479 C CA . LYS A 1 432 ? -9.545 25.013 -11.178 1.00 93.62 432 LYS A CA 1
ATOM 3480 C C . LYS A 1 432 ? -8.910 26.037 -12.118 1.00 93.62 432 LYS A C 1
ATOM 3482 O O . LYS A 1 432 ? -9.475 26.294 -13.176 1.00 93.62 432 LYS A O 1
ATOM 3487 N N . LEU A 1 433 ? -7.717 26.548 -11.806 1.00 94.44 433 LEU A N 1
ATOM 3488 C CA . LEU A 1 433 ? -6.999 27.478 -12.690 1.00 94.44 433 LEU A CA 1
ATOM 3489 C C . LEU A 1 433 ? -6.727 26.868 -14.069 1.00 94.44 433 LEU A C 1
ATOM 3491 O O . LEU A 1 433 ? -6.930 27.525 -15.087 1.00 94.44 433 LEU A O 1
ATOM 3495 N N . ARG A 1 434 ? -6.322 25.593 -14.124 1.00 95.50 434 ARG A N 1
ATOM 3496 C CA . ARG A 1 434 ? -6.147 24.865 -15.391 1.00 95.50 434 ARG A CA 1
ATOM 3497 C C . ARG A 1 434 ? -7.457 24.753 -16.165 1.00 95.50 434 ARG A C 1
ATOM 3499 O O . ARG A 1 434 ? -7.447 24.915 -17.381 1.00 95.50 434 ARG A O 1
ATOM 3506 N N . LEU A 1 435 ? -8.569 24.486 -15.478 1.00 95.25 435 LEU A N 1
ATOM 3507 C CA . LEU A 1 435 ? -9.887 24.401 -16.101 1.00 95.25 435 LEU A CA 1
ATOM 3508 C C . LEU A 1 435 ? -10.313 25.748 -16.703 1.00 95.25 435 LEU A C 1
ATOM 3510 O O . LEU A 1 435 ? -10.720 25.774 -17.862 1.00 95.25 435 LEU A O 1
ATOM 3514 N N . VAL A 1 436 ? -10.162 26.851 -15.964 1.00 93.88 436 VAL A N 1
ATOM 3515 C CA . VAL A 1 436 ? -10.504 28.207 -16.434 1.00 93.88 436 VAL A CA 1
ATOM 3516 C C . VAL A 1 436 ? -9.607 28.627 -17.601 1.00 93.88 436 VAL A C 1
ATOM 3518 O O . VAL A 1 436 ? -10.104 29.012 -18.657 1.00 93.88 436 VAL A O 1
ATOM 3521 N N . LEU A 1 437 ? -8.285 28.465 -17.479 1.00 92.81 437 LEU A N 1
ATOM 3522 C CA . LEU A 1 437 ? -7.342 28.773 -18.563 1.00 92.81 437 LEU A CA 1
ATOM 3523 C C . LEU A 1 437 ? -7.631 27.968 -19.841 1.00 92.81 437 LEU A C 1
ATOM 3525 O O . LEU A 1 437 ? -7.486 28.495 -20.946 1.00 92.81 437 LEU A O 1
ATOM 3529 N N . LYS A 1 438 ? -8.070 26.711 -19.695 1.00 95.19 438 LYS A N 1
ATOM 3530 C CA . LYS A 1 438 ? -8.502 25.861 -20.811 1.00 95.19 438 LYS A CA 1
ATOM 3531 C C . LYS A 1 438 ? -9.818 26.345 -21.430 1.00 95.19 438 LYS A C 1
ATOM 3533 O O . LYS A 1 438 ? -9.940 26.352 -22.650 1.00 95.19 438 LYS A O 1
ATOM 3538 N N . GLN A 1 439 ? -10.791 26.773 -20.621 1.00 92.75 439 GLN A N 1
ATOM 3539 C CA . GLN A 1 439 ? -12.049 27.360 -21.112 1.00 92.75 439 GLN A CA 1
ATOM 3540 C C . GLN A 1 439 ? -11.818 28.663 -21.888 1.00 92.75 439 GLN A C 1
ATOM 3542 O O . GLN A 1 439 ? -12.530 28.939 -22.847 1.00 92.75 439 GLN A O 1
ATOM 3547 N N . MET A 1 440 ? -10.790 29.430 -21.522 1.00 91.00 440 MET A N 1
ATOM 3548 C CA . MET A 1 440 ? -10.380 30.640 -22.238 1.00 91.00 440 MET A CA 1
ATOM 3549 C C . MET A 1 440 ? -9.535 30.368 -23.497 1.00 91.00 440 MET A C 1
ATOM 3551 O O . MET A 1 440 ? -9.086 31.319 -24.132 1.00 91.00 440 MET A O 1
ATOM 3555 N N . HIS A 1 441 ? -9.296 29.099 -23.860 1.00 85.12 441 HIS A N 1
ATOM 3556 C CA . HIS A 1 441 ? -8.449 28.686 -24.990 1.00 85.12 441 HIS A CA 1
ATOM 3557 C C . HIS A 1 441 ? -6.997 29.192 -24.922 1.00 85.12 441 HIS A C 1
ATOM 3559 O O . HIS A 1 441 ? -6.362 29.448 -25.945 1.00 85.12 441 HIS A O 1
ATOM 3565 N N . VAL A 1 442 ? -6.459 29.354 -23.712 1.00 83.00 442 VAL A N 1
ATOM 3566 C CA . VAL A 1 442 ? -5.082 29.828 -23.492 1.00 83.00 442 VAL A CA 1
ATOM 3567 C C . VAL A 1 442 ? -4.095 28.671 -23.257 1.00 83.00 442 VAL A C 1
ATOM 3569 O O . VAL A 1 442 ? -2.885 28.845 -23.438 1.00 83.00 442 VAL A O 1
ATOM 3572 N N . LEU A 1 443 ? -4.615 27.513 -22.845 1.00 62.28 443 LEU A N 1
ATOM 3573 C CA . LEU A 1 443 ? -3.956 26.206 -22.737 1.00 62.28 443 LEU A CA 1
ATOM 3574 C C . LEU A 1 443 ? -4.630 25.250 -23.717 1.00 62.28 443 LEU A C 1
ATOM 3576 O O . LEU A 1 443 ? -3.891 24.471 -24.355 1.00 62.28 443 LEU A O 1
#

Mean predicted aligned error: 22.44 Å

Solvent-accessible surface area (backbone atoms only — not comparable to full-atom values): 28960 Å² total; per-residue (Å²): 133,88,82,75,53,74,68,60,61,54,55,57,50,54,54,51,53,53,53,54,59,60,62,68,60,57,62,63,63,60,53,55,60,70,68,60,70,79,76,82,75,66,90,83,76,86,76,82,82,76,85,77,90,78,90,80,77,96,80,55,86,75,62,49,56,59,51,51,52,55,47,50,53,51,52,49,52,54,50,53,52,50,50,53,49,49,58,49,52,52,52,52,50,55,51,49,56,50,51,53,51,52,52,51,53,51,52,53,52,51,51,53,50,50,52,52,50,53,52,53,51,51,54,49,52,53,51,51,52,54,50,49,54,53,50,54,51,49,54,52,51,53,52,53,50,52,53,51,49,54,51,50,54,52,51,50,54,49,51,54,50,53,52,52,52,51,52,50,51,53,52,52,50,54,50,50,52,51,51,53,52,52,50,52,52,52,52,50,54,53,48,54,52,50,54,52,52,49,53,49,53,52,49,51,51,54,51,49,56,53,48,54,56,55,53,52,72,72,55,73,85,73,82,82,85,79,92,79,88,86,79,88,82,88,85,90,86,81,91,82,79,91,78,80,83,83,78,92,75,88,82,82,89,76,89,71,91,78,79,96,76,82,81,92,66,92,74,72,64,72,91,69,67,79,83,76,79,81,76,80,76,79,77,80,82,80,74,81,78,85,80,92,86,81,85,80,86,88,84,82,89,80,89,85,80,91,81,80,92,85,82,91,80,81,92,77,86,80,87,82,81,81,81,90,85,83,89,79,81,84,79,90,76,80,91,81,81,83,78,84,76,95,76,85,80,80,92,74,79,79,80,85,72,84,78,77,83,75,71,84,67,74,80,69,73,74,55,68,79,57,66,59,63,83,74,52,51,74,68,52,50,54,50,48,47,50,50,46,51,53,50,46,56,50,47,52,52,55,72,71,46,76,77,63,90,87,62,53,70,69,60,49,50,52,53,49,54,54,46,50,56,48,44,53,53,44,53,53,51,46,52,49,51,52,52,53,40,43,75,70,70,76,104

Radius of gyration: 60.8 Å; Cα contacts (8 Å, |Δi|>4): 32; chains: 1; bounding box: 134×82×204 Å

pLDDT: mean 71.07, std 24.71, range [33.34, 98.69]

Sequence (443 aa):
MSFMTNSQKKKSQSFLSEIIISMSRLPTYALALKNRGFSRSGPQNFTPVKFYDEYESEYNSRQTVNKEEEEINKLRGIVDDLQMQIERLMRDQSQVDEIEREIEEEKQYCQELKSKIESATVMLRNAQETTKLQNDQVVYFESILSGKNQLASSKEQMLMRLHAEYNSLISDYKRILNTTQNQTVQIRQAGEQIDELQAEIESIKLEHSRQEFNDSFSDSLNRNSPFINNNRNIPEMDEHDDFQSPNNKNNTPSSTRDSFDIPQNNAVPAAMRDSLNFSIEPEPIVSPRRSPNRRPPSHLNSNTAEFPINNSCNTNSPTVHPAMRDSFTMNDDELMIPTRGPLSPVRTETPRAMTDNISFGAVETDKKAFADIDSMTVAEMKNELRNLQAEKEEIERILSKSPEKGMSLTRSRRIHEENETRLDSVEQRMGKLRLVLKQMHVL

Secondary structure (DSSP, 8-state):
-----HHHHHHHHHHHHHHHHHHTTHHHHHHHHHTS---------------------S--TTHHHHHHHHHHHHHHHHHHHHHHHHHHHHHHHHHHHHHHHHHHHHHHHHHHHHHHHHHHHHHHHHHHHHHHHHHHHHHHHHHHHHHHHHHHHHHHHHHHHHHHHHHHHHHHHHHHHHHHHHHHHHHHHHHHHHHHHHHHHHHHHHHHHHHHHHHHHHHTTS-----------------------------------------------GGGSTTS-------------PPP--PPPP----------------------PPPP------------PPP---------S--------------GGGTHHHHTGGGS-HHHHHHHHHHHHHHHHHHHHHHHSPPPTT--HHHHHHHHHHHHHHHHHHHHHHHHHHHHHHHTT--

Organism: NCBI:txid1144522